Protein AF-A0A524F0W9-F1 (afdb_monomer_lite)

Radius of gyration: 39.12 Å; chains: 1; bounding box: 87×61×134 Å

Structure (mmCIF, N/CA/C/O backbone):
data_AF-A0A524F0W9-F1
#
_entry.id   AF-A0A524F0W9-F1
#
loop_
_atom_site.group_PDB
_atom_site.id
_atom_site.type_symbol
_atom_site.label_atom_id
_atom_site.label_alt_id
_atom_site.label_comp_id
_atom_site.label_asym_id
_atom_site.label_entity_id
_atom_site.label_seq_id
_atom_site.pdbx_PDB_ins_code
_atom_site.Cartn_x
_atom_site.Cartn_y
_atom_site.Cartn_z
_atom_site.occupancy
_atom_site.B_iso_or_equiv
_atom_site.auth_seq_id
_atom_site.auth_comp_id
_atom_site.auth_asym_id
_atom_site.auth_atom_id
_atom_site.pdbx_PDB_model_num
ATOM 1 N N . MET A 1 1 ? -8.358 27.677 90.591 1.00 37.97 1 MET A N 1
ATOM 2 C CA . MET A 1 1 ? -9.625 27.512 89.857 1.00 37.97 1 MET A CA 1
ATOM 3 C C . MET A 1 1 ? -9.477 28.288 88.578 1.00 37.97 1 MET A C 1
ATOM 5 O O . MET A 1 1 ? -9.061 29.440 88.621 1.00 37.97 1 MET A O 1
ATOM 9 N N . ASP A 1 2 ? -9.654 27.565 87.489 1.00 39.75 2 ASP A N 1
ATOM 10 C CA . ASP A 1 2 ? -9.039 27.806 86.197 1.00 39.75 2 ASP A CA 1
ATOM 11 C C . ASP A 1 2 ? -9.747 28.894 85.391 1.00 39.75 2 ASP A C 1
ATOM 13 O O . ASP A 1 2 ? -10.973 28.931 85.321 1.00 39.75 2 ASP A O 1
ATOM 17 N N . ASN A 1 3 ? -8.949 29.744 84.745 1.00 38.59 3 ASN A N 1
ATOM 18 C CA . ASN A 1 3 ? -9.379 30.571 83.626 1.00 38.59 3 ASN A CA 1
ATOM 19 C C . ASN A 1 3 ? -8.901 29.883 82.347 1.00 38.59 3 ASN A C 1
ATOM 21 O O . ASN A 1 3 ? -7.702 29.830 82.075 1.00 38.59 3 ASN A O 1
ATOM 25 N N . ASN A 1 4 ? -9.852 29.349 81.588 1.00 43.22 4 ASN A N 1
ATOM 26 C CA . ASN A 1 4 ? -9.645 28.811 80.254 1.00 43.22 4 ASN A CA 1
ATOM 27 C C . ASN A 1 4 ? -9.973 29.929 79.253 1.00 43.22 4 ASN A C 1
ATOM 29 O O . ASN A 1 4 ? -11.135 30.318 79.137 1.00 43.22 4 ASN A O 1
ATOM 33 N N . SER A 1 5 ? -8.964 30.482 78.579 1.00 44.69 5 SER A N 1
ATOM 34 C CA . SER A 1 5 ? -9.146 31.443 77.486 1.00 44.69 5 SER A CA 1
ATOM 35 C C . SER A 1 5 ? -8.402 30.961 76.246 1.00 44.69 5 SER A C 1
ATOM 37 O O . SER A 1 5 ? -7.194 30.727 76.282 1.00 44.69 5 SER A O 1
ATOM 39 N N . GLU A 1 6 ? -9.188 30.819 75.187 1.00 48.97 6 GLU A N 1
ATOM 40 C CA . GLU A 1 6 ? -8.900 30.410 73.815 1.00 48.97 6 GLU A CA 1
ATOM 41 C C . GLU A 1 6 ? -7.550 30.888 73.252 1.00 48.97 6 GLU A C 1
ATOM 43 O O . GLU A 1 6 ? -7.217 32.073 73.294 1.00 48.97 6 GLU A O 1
ATOM 48 N N . LYS A 1 7 ? -6.820 29.971 72.606 1.00 42.91 7 LYS A N 1
ATOM 49 C CA . LYS A 1 7 ? -5.825 30.296 71.578 1.00 42.91 7 LYS A CA 1
ATOM 50 C C . LYS A 1 7 ? -6.316 29.751 70.239 1.00 42.91 7 LYS A C 1
ATOM 52 O O . LYS A 1 7 ? -6.333 28.544 70.031 1.00 42.91 7 LYS A O 1
ATOM 57 N N . LYS A 1 8 ? -6.720 30.662 69.352 1.00 46.47 8 LYS A N 1
ATOM 58 C CA . LYS A 1 8 ? -6.750 30.442 67.903 1.00 46.47 8 LYS A CA 1
ATOM 59 C C . LYS A 1 8 ? -5.328 30.653 67.386 1.00 46.47 8 LYS A C 1
ATOM 61 O O . LYS A 1 8 ? -4.781 31.741 67.558 1.00 46.47 8 LYS A O 1
ATOM 66 N N . GLU A 1 9 ? -4.734 29.625 66.797 1.00 41.34 9 GLU A N 1
ATOM 67 C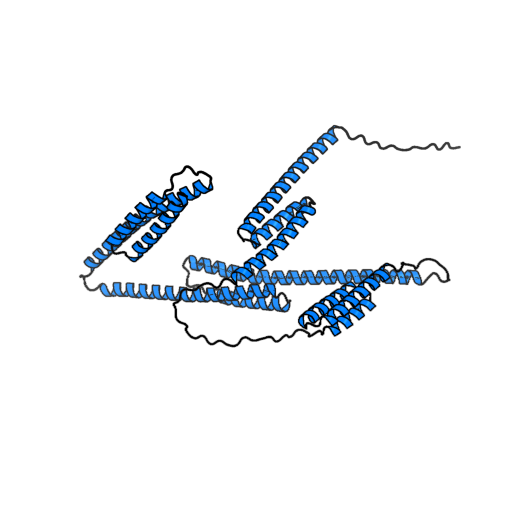 CA . GLU A 1 9 ? -3.507 29.749 66.011 1.00 41.34 9 GLU A CA 1
ATOM 68 C C . GLU A 1 9 ? -3.890 30.175 64.587 1.00 41.34 9 GLU A C 1
ATOM 70 O O . GLU A 1 9 ? -4.538 29.428 63.857 1.00 41.34 9 GLU A O 1
ATOM 75 N N . ASN A 1 10 ? -3.535 31.411 64.230 1.00 42.19 10 ASN A N 1
ATOM 76 C CA . ASN A 1 10 ? -3.504 31.890 62.852 1.00 42.19 10 ASN A CA 1
ATOM 77 C C . ASN A 1 10 ? -2.153 31.480 62.251 1.00 42.19 10 ASN A C 1
ATOM 79 O O . ASN A 1 10 ? -1.127 32.032 62.648 1.00 42.19 10 ASN A O 1
ATOM 83 N N . ASN A 1 11 ? -2.161 30.551 61.296 1.00 43.28 11 ASN A N 1
ATOM 84 C CA . ASN A 1 11 ? -1.041 30.324 60.385 1.00 43.28 11 ASN A CA 1
ATOM 85 C C . ASN A 1 11 ? -1.270 31.162 59.121 1.00 43.28 11 ASN A C 1
ATOM 87 O O . ASN A 1 11 ? -1.851 30.677 58.156 1.00 43.28 11 ASN A O 1
ATOM 91 N N . ASP A 1 12 ? -0.827 32.419 59.148 1.00 45.44 12 ASP A N 1
ATOM 92 C CA . ASP A 1 12 ? -0.548 33.183 57.928 1.00 45.44 12 ASP A CA 1
ATOM 93 C C . ASP A 1 12 ? 0.917 32.918 57.551 1.00 45.44 12 ASP A C 1
ATOM 95 O O . ASP A 1 12 ? 1.835 33.600 58.019 1.00 45.44 12 ASP A O 1
ATOM 99 N N . GLU A 1 13 ? 1.150 31.887 56.735 1.00 50.38 13 GLU A N 1
ATOM 100 C CA . GLU A 1 13 ? 2.422 31.720 56.030 1.00 50.38 13 GLU A CA 1
ATOM 101 C C . GLU A 1 13 ? 2.517 32.787 54.940 1.00 50.38 13 GLU A C 1
ATOM 103 O O . GLU A 1 13 ? 1.822 32.773 53.924 1.00 50.38 13 GLU A O 1
ATOM 108 N N . LYS A 1 14 ? 3.370 33.770 55.206 1.00 49.44 14 LYS A N 1
ATOM 109 C CA . LYS A 1 14 ? 3.664 34.888 54.323 1.00 49.44 14 LYS A CA 1
ATOM 110 C C . LYS A 1 14 ? 4.661 34.416 53.255 1.00 49.44 14 LYS A C 1
ATOM 112 O O . LYS A 1 14 ? 5.862 34.428 53.512 1.00 49.44 14 LYS A O 1
ATOM 117 N N . TYR A 1 15 ? 4.162 33.987 52.095 1.00 50.09 15 TYR A N 1
ATOM 118 C CA . TYR A 1 15 ? 4.986 33.756 50.900 1.00 50.09 15 TYR A CA 1
ATOM 119 C C . TYR A 1 15 ? 5.665 35.077 50.494 1.00 50.09 15 TYR A C 1
ATOM 121 O O . TYR A 1 15 ? 5.021 36.130 50.498 1.00 50.09 15 TYR A O 1
ATOM 129 N N . GLY A 1 16 ? 6.979 35.048 50.255 1.00 49.91 16 GLY A N 1
ATOM 130 C CA . GLY A 1 16 ? 7.755 36.228 49.862 1.00 49.91 16 GLY A CA 1
ATOM 131 C C . GLY A 1 16 ? 7.522 36.594 48.393 1.00 49.91 16 GLY A C 1
ATOM 132 O O . GLY A 1 16 ? 7.252 35.712 47.586 1.00 49.91 16 GLY A O 1
ATOM 133 N N . ASP A 1 17 ? 7.656 37.880 48.046 1.00 53.75 17 ASP A N 1
ATOM 134 C CA . ASP A 1 17 ? 7.553 38.384 46.658 1.00 53.75 17 ASP A CA 1
ATOM 135 C C . ASP A 1 17 ? 8.464 37.612 45.676 1.00 53.75 17 ASP A C 1
ATOM 137 O O . ASP A 1 17 ? 8.071 37.371 44.538 1.00 53.75 17 ASP A O 1
ATOM 141 N N . ASP A 1 18 ? 9.632 37.141 46.132 1.00 55.16 18 ASP A N 1
ATOM 142 C CA . ASP A 1 18 ? 10.588 36.375 45.314 1.00 55.16 18 ASP A CA 1
ATOM 143 C C . ASP A 1 18 ? 10.050 34.988 44.880 1.00 55.16 18 ASP A C 1
ATOM 145 O O . ASP A 1 18 ? 10.432 34.469 43.829 1.00 55.16 18 ASP A O 1
ATOM 149 N N . ASP A 1 19 ? 9.139 34.379 45.653 1.00 56.78 19 ASP A N 1
ATOM 150 C CA . ASP A 1 19 ? 8.528 33.083 45.311 1.00 56.78 19 ASP A CA 1
ATOM 151 C C . ASP A 1 19 ? 7.400 33.238 44.274 1.00 56.78 19 ASP A C 1
ATOM 153 O O . ASP A 1 19 ? 7.149 32.323 43.486 1.00 56.78 19 ASP A O 1
ATOM 157 N N . LEU A 1 20 ? 6.740 34.402 44.243 1.00 56.69 20 LEU A N 1
ATOM 158 C CA . LEU A 1 20 ? 5.708 34.743 43.257 1.00 56.69 20 LEU A CA 1
ATOM 159 C C . LEU A 1 20 ? 6.321 35.028 41.882 1.00 56.69 20 LEU A C 1
ATOM 161 O O . LEU A 1 20 ? 5.817 34.525 40.882 1.00 56.69 20 LEU A O 1
ATOM 165 N N . GLU A 1 21 ? 7.443 35.750 41.838 1.00 59.66 21 GLU A N 1
ATOM 166 C CA . GLU A 1 21 ? 8.158 36.070 40.594 1.00 59.66 21 GLU A CA 1
ATOM 167 C C . GLU A 1 21 ? 8.731 34.798 39.926 1.00 59.66 21 GLU A C 1
ATOM 169 O O . GLU A 1 21 ? 8.675 34.626 38.705 1.00 59.66 21 GLU A O 1
ATOM 174 N N . SER A 1 22 ? 9.189 33.838 40.740 1.00 68.19 22 SER A N 1
ATOM 175 C CA . SER A 1 22 ? 9.607 32.503 40.293 1.00 68.19 22 SER A CA 1
ATOM 176 C C . SER A 1 22 ? 8.441 31.693 39.707 1.00 68.19 22 SER A C 1
ATOM 178 O O . SER A 1 22 ? 8.580 31.097 38.636 1.00 68.19 22 SER A O 1
ATOM 180 N N . LEU A 1 23 ? 7.266 31.715 40.346 1.00 66.25 23 LEU A N 1
ATOM 181 C CA . LEU A 1 23 ? 6.071 31.016 39.860 1.00 66.25 23 LEU A CA 1
ATOM 182 C C . LEU A 1 23 ? 5.522 31.628 38.565 1.00 66.25 23 LEU A C 1
ATOM 184 O O . LEU A 1 23 ? 5.131 30.892 37.661 1.00 66.25 23 LEU A O 1
ATOM 188 N N . GLU A 1 24 ? 5.524 32.957 38.455 1.00 69.25 24 GLU A N 1
ATOM 189 C CA . GLU A 1 24 ? 5.113 33.671 37.243 1.00 69.25 24 GLU A CA 1
ATOM 190 C C . GLU A 1 24 ? 6.036 33.356 36.061 1.00 69.25 24 GLU A C 1
ATOM 192 O O . GLU A 1 24 ? 5.544 33.103 34.960 1.00 69.25 24 GLU A O 1
ATOM 197 N N . SER A 1 25 ? 7.353 33.273 36.290 1.00 71.62 25 SER A N 1
ATOM 198 C CA . SER A 1 25 ? 8.308 32.855 35.253 1.00 71.62 25 SER A CA 1
ATOM 199 C C . SER A 1 25 ? 8.051 31.422 34.761 1.00 71.62 25 SER A C 1
ATOM 201 O O . SER A 1 25 ? 8.091 31.150 33.564 1.00 71.62 25 SER A O 1
ATOM 203 N N . LEU A 1 26 ? 7.691 30.514 35.673 1.00 64.62 26 LEU A N 1
ATOM 204 C CA . LEU A 1 26 ? 7.447 29.102 35.374 1.00 64.62 26 LEU A CA 1
ATOM 205 C C . LEU A 1 26 ? 6.109 28.896 34.646 1.00 64.62 26 LEU A C 1
ATOM 207 O O . LEU A 1 26 ? 6.007 28.051 33.758 1.00 64.62 26 LEU A O 1
ATOM 211 N N . ILE A 1 27 ? 5.094 29.699 34.980 1.00 68.94 27 ILE A N 1
ATOM 212 C CA . ILE A 1 27 ? 3.815 29.753 34.257 1.00 68.94 27 ILE A CA 1
ATOM 213 C C . ILE A 1 27 ? 4.018 30.320 32.846 1.00 68.94 27 ILE A C 1
ATOM 215 O O . ILE A 1 27 ? 3.445 29.792 31.896 1.00 68.94 27 ILE A O 1
ATOM 219 N N . ALA A 1 28 ? 4.850 31.354 32.682 1.00 72.38 28 ALA A N 1
ATOM 220 C CA . ALA A 1 28 ? 5.171 31.900 31.365 1.00 72.38 28 ALA A CA 1
ATOM 221 C C . ALA A 1 28 ? 5.856 30.854 30.466 1.00 72.38 28 ALA A C 1
ATOM 223 O O . ALA A 1 28 ? 5.435 30.669 29.326 1.00 72.38 28 ALA A O 1
ATOM 224 N N . ASP A 1 29 ? 6.830 30.110 30.994 1.00 71.81 29 ASP A N 1
ATOM 225 C CA . ASP A 1 29 ? 7.511 29.035 30.261 1.00 71.81 29 ASP A CA 1
ATOM 226 C C . ASP A 1 29 ? 6.579 27.864 29.897 1.00 71.81 29 ASP A C 1
ATOM 228 O O . ASP A 1 29 ? 6.757 27.223 28.858 1.00 71.81 29 ASP A O 1
ATOM 232 N N . LEU A 1 30 ? 5.585 27.560 30.740 1.00 69.50 30 LEU A N 1
ATOM 233 C CA . LEU A 1 30 ? 4.568 26.547 30.441 1.00 69.50 30 LEU A CA 1
ATOM 234 C C . LEU A 1 30 ? 3.613 27.013 29.340 1.00 69.50 30 LEU A C 1
ATOM 236 O O . LEU A 1 30 ? 3.357 26.248 28.416 1.00 69.50 30 LEU A O 1
ATOM 240 N N . ASN A 1 31 ? 3.166 28.269 29.385 1.00 73.69 31 ASN A N 1
ATOM 241 C CA . ASN A 1 31 ? 2.296 28.835 28.354 1.00 73.69 31 ASN A CA 1
ATOM 242 C C . ASN A 1 31 ? 2.987 28.871 26.981 1.00 73.69 31 ASN A C 1
ATOM 244 O O . ASN A 1 31 ? 2.365 28.535 25.981 1.00 73.69 31 ASN A O 1
ATOM 248 N N . VAL A 1 32 ? 4.286 29.194 26.926 1.00 77.00 32 VAL A N 1
ATOM 249 C CA . VAL A 1 32 ? 5.060 29.157 25.669 1.00 77.00 32 VAL A CA 1
ATOM 250 C C . VAL A 1 32 ? 5.105 27.742 25.085 1.00 77.00 32 VAL A C 1
ATOM 252 O O . VAL A 1 32 ? 4.937 27.565 23.882 1.00 77.00 32 VAL A O 1
ATOM 255 N N . LYS A 1 33 ? 5.273 26.717 25.928 1.00 78.50 33 LYS A N 1
ATOM 256 C CA . LYS A 1 33 ? 5.251 25.315 25.479 1.00 78.50 33 LYS A CA 1
ATOM 257 C C . LYS A 1 33 ? 3.867 24.861 25.034 1.00 78.50 33 LYS A C 1
ATOM 259 O O . LYS A 1 33 ? 3.762 24.078 24.096 1.00 78.50 33 LYS A O 1
ATOM 264 N N . GLU A 1 34 ? 2.811 25.321 25.700 1.00 79.94 34 GLU A N 1
ATOM 265 C CA . GLU A 1 34 ? 1.442 25.058 25.255 1.00 79.94 34 GLU A CA 1
ATOM 266 C C . GLU A 1 34 ? 1.187 25.682 23.878 1.00 79.94 34 GLU A C 1
ATOM 268 O O . GLU A 1 34 ? 0.660 24.998 23.003 1.00 79.94 34 GLU A O 1
ATOM 273 N N . ASP A 1 35 ? 1.630 26.921 23.651 1.00 81.81 35 ASP A N 1
ATOM 274 C CA . ASP A 1 35 ? 1.499 27.605 22.361 1.00 81.81 35 ASP A CA 1
ATOM 275 C C . ASP A 1 35 ? 2.285 26.900 21.237 1.00 81.81 35 ASP A C 1
ATOM 277 O O . ASP A 1 35 ? 1.772 26.769 20.124 1.00 81.81 35 ASP A O 1
ATOM 281 N N . GLU A 1 36 ? 3.486 26.379 21.519 1.00 85.81 36 GLU A N 1
ATOM 282 C CA . GLU A 1 36 ? 4.269 25.575 20.564 1.00 85.81 36 GLU A CA 1
ATOM 283 C C . GLU A 1 36 ? 3.548 24.272 20.177 1.00 85.81 36 GLU A C 1
ATOM 285 O O . GLU A 1 36 ? 3.443 23.953 18.992 1.00 85.81 36 GLU A O 1
ATOM 290 N N . ILE A 1 37 ? 2.981 23.551 21.152 1.00 83.25 37 ILE A N 1
ATOM 291 C CA . ILE A 1 37 ? 2.218 22.314 20.900 1.00 83.25 37 ILE A CA 1
ATOM 292 C C . ILE A 1 37 ? 0.933 22.618 20.113 1.00 83.25 37 ILE A C 1
ATOM 294 O O . ILE A 1 37 ? 0.526 21.831 19.257 1.00 83.25 37 ILE A O 1
ATOM 298 N N . ILE A 1 38 ? 0.282 23.755 20.386 1.00 86.62 38 ILE A N 1
ATOM 299 C CA . ILE A 1 38 ? -0.899 24.198 19.634 1.00 86.62 38 ILE A CA 1
ATOM 300 C C . ILE A 1 38 ? -0.524 24.503 18.183 1.00 86.62 38 ILE A C 1
ATOM 302 O O . ILE A 1 38 ? -1.248 24.078 17.283 1.00 86.62 38 ILE A O 1
ATOM 306 N N . ALA A 1 39 ? 0.581 25.213 17.948 1.00 88.31 39 ALA A N 1
ATOM 307 C CA . ALA A 1 39 ? 1.049 25.528 16.601 1.00 88.31 39 ALA A CA 1
ATOM 308 C C . ALA A 1 39 ? 1.352 24.251 15.802 1.00 88.31 39 ALA A C 1
ATOM 310 O O . ALA A 1 39 ? 0.850 24.097 14.691 1.00 88.31 39 ALA A O 1
ATOM 311 N N . GLU A 1 40 ? 2.066 23.296 16.404 1.00 90.31 40 GLU A N 1
ATOM 312 C CA . GLU A 1 40 ? 2.354 21.995 15.789 1.00 90.31 40 GLU A CA 1
ATOM 313 C C . GLU A 1 40 ? 1.065 21.221 15.458 1.00 90.31 40 GLU A C 1
ATOM 315 O O . GLU A 1 40 ? 0.911 20.678 14.364 1.00 90.31 40 GLU A O 1
ATOM 320 N N . ALA A 1 41 ? 0.086 21.216 16.368 1.00 86.88 41 ALA A N 1
ATOM 321 C CA . ALA A 1 41 ? -1.197 20.562 16.128 1.00 86.88 41 ALA A CA 1
ATOM 322 C C . ALA A 1 41 ? -1.986 21.207 14.975 1.00 86.88 41 ALA A C 1
ATOM 324 O O . ALA A 1 41 ? -2.628 20.491 14.204 1.00 86.88 41 ALA A O 1
ATOM 325 N N . ILE A 1 42 ? -1.924 22.535 14.831 1.00 89.25 42 ILE A N 1
ATOM 326 C CA . ILE A 1 42 ? -2.558 23.262 13.723 1.00 89.25 42 ILE A CA 1
ATOM 327 C C . ILE A 1 42 ? -1.874 22.925 12.395 1.00 89.25 42 ILE A C 1
ATOM 329 O O . ILE A 1 42 ? -2.573 22.605 11.435 1.00 89.25 42 ILE A O 1
ATOM 333 N N . GLU A 1 43 ? -0.540 22.916 12.342 1.00 91.69 43 GLU A N 1
ATOM 334 C CA . GLU A 1 43 ? 0.210 22.556 11.129 1.00 91.69 43 GLU A CA 1
ATOM 335 C C . GLU A 1 43 ? -0.125 21.134 10.650 1.00 91.69 43 GLU A C 1
ATOM 337 O O . GLU A 1 43 ? -0.325 20.904 9.454 1.00 91.69 43 GLU A O 1
ATOM 342 N N . LEU A 1 44 ? -0.265 20.178 11.577 1.00 88.75 44 LEU A N 1
ATOM 343 C CA . LEU A 1 44 ? -0.705 18.819 11.247 1.00 88.75 44 LEU A CA 1
ATOM 344 C C . LEU A 1 44 ? -2.124 18.805 10.662 1.00 88.75 44 LEU A C 1
ATOM 346 O O . LEU A 1 44 ? -2.380 18.110 9.678 1.00 88.75 44 LEU A O 1
ATOM 350 N N . VAL A 1 45 ? -3.051 19.583 11.227 1.00 91.69 45 VAL A N 1
ATOM 351 C CA . VAL A 1 45 ? -4.419 19.684 10.696 1.00 91.69 45 VAL A CA 1
ATOM 352 C C . VAL A 1 45 ? -4.421 20.302 9.295 1.00 91.69 45 VAL A C 1
ATOM 354 O O . VAL A 1 45 ? -5.089 19.775 8.408 1.00 91.69 45 VAL A O 1
ATOM 357 N N . GLU A 1 46 ? -3.656 21.366 9.057 1.00 91.69 46 GLU A N 1
ATOM 358 C CA . GLU A 1 46 ? -3.538 21.993 7.734 1.00 91.69 46 GLU A CA 1
ATOM 359 C C . GLU A 1 46 ? -2.939 21.038 6.695 1.00 91.69 46 GLU A C 1
ATOM 361 O O . GLU A 1 46 ? -3.454 20.919 5.579 1.00 91.69 46 GLU A O 1
ATOM 366 N N . HIS A 1 47 ? -1.898 20.293 7.072 1.00 93.25 47 HIS A N 1
ATOM 367 C CA . HIS A 1 47 ? -1.301 19.287 6.202 1.00 93.25 47 HIS A CA 1
ATOM 368 C C . HIS A 1 47 ? -2.299 18.173 5.860 1.00 93.25 47 HIS A C 1
ATOM 370 O O . HIS A 1 47 ? -2.436 17.804 4.691 1.00 93.25 47 HIS A O 1
ATOM 376 N N . ALA A 1 48 ? -3.058 17.685 6.843 1.00 91.12 48 ALA A N 1
ATOM 377 C CA . ALA A 1 48 ? -4.094 16.693 6.596 1.00 91.12 48 ALA A CA 1
ATOM 378 C C . ALA A 1 48 ? -5.187 17.208 5.647 1.00 91.12 48 ALA A C 1
ATOM 380 O O . ALA A 1 48 ? -5.631 16.461 4.778 1.00 91.12 48 ALA A O 1
ATOM 381 N N . LEU A 1 49 ? -5.597 18.478 5.754 1.00 90.25 49 LEU A N 1
ATOM 382 C CA . LEU A 1 49 ? -6.568 19.077 4.830 1.00 90.25 49 LEU A CA 1
ATOM 383 C C . LEU A 1 49 ? -6.051 19.096 3.380 1.00 90.25 49 LEU A C 1
ATOM 385 O O . LEU A 1 49 ? -6.786 18.717 2.471 1.00 90.25 49 LEU A O 1
ATOM 389 N N . SER A 1 50 ? -4.773 19.422 3.169 1.00 91.81 50 SER A N 1
ATOM 390 C CA . SER A 1 50 ? -4.128 19.364 1.844 1.00 91.81 50 SER A CA 1
ATOM 391 C C . SER A 1 50 ? -4.106 17.943 1.250 1.00 91.81 50 SER A C 1
ATOM 393 O O . SER A 1 50 ? -4.323 17.741 0.048 1.00 91.81 50 SER A O 1
ATOM 395 N N . LEU A 1 51 ? -3.898 16.926 2.095 1.00 87.12 51 LEU A N 1
ATOM 396 C CA . LEU A 1 51 ? -3.944 15.521 1.680 1.00 87.12 51 LEU A CA 1
ATOM 397 C C . LEU A 1 51 ? -5.359 15.069 1.298 1.00 87.12 51 LEU A C 1
ATOM 399 O O . LEU A 1 51 ? -5.509 14.318 0.333 1.00 87.12 51 LEU A O 1
ATOM 403 N N . ILE A 1 52 ? -6.393 15.558 1.991 1.00 89.31 52 ILE A N 1
ATOM 404 C CA . ILE A 1 52 ? -7.802 15.291 1.647 1.00 89.31 52 ILE A CA 1
ATOM 405 C C . ILE A 1 52 ? -8.134 15.855 0.265 1.00 89.31 52 ILE A C 1
ATOM 407 O O . ILE A 1 52 ? -8.732 15.145 -0.546 1.00 89.31 52 ILE A O 1
ATOM 411 N N . ASP A 1 53 ? -7.711 17.088 -0.028 1.00 87.19 53 ASP A N 1
ATOM 412 C CA . ASP A 1 53 ? -7.912 17.718 -1.342 1.00 87.19 53 ASP A CA 1
ATOM 413 C C . ASP A 1 53 ? -7.213 16.932 -2.462 1.00 87.19 53 ASP A C 1
ATOM 415 O O . ASP A 1 53 ? -7.706 16.841 -3.588 1.00 87.19 53 ASP A O 1
ATOM 419 N N . SER A 1 54 ? -6.089 16.298 -2.127 1.00 88.62 54 SER A N 1
ATOM 420 C CA . SER A 1 54 ? -5.313 15.436 -3.022 1.00 88.62 54 SER A CA 1
ATOM 421 C C . SER A 1 54 ? -5.791 13.974 -3.051 1.00 88.62 54 SER A C 1
ATOM 423 O O . SER A 1 54 ? -5.161 13.147 -3.706 1.00 88.62 54 SER A O 1
ATOM 425 N N . GLN A 1 55 ? -6.901 13.647 -2.376 1.00 89.81 55 GLN A N 1
ATOM 426 C CA . GLN A 1 55 ? -7.500 12.305 -2.269 1.00 89.81 55 GLN A CA 1
ATOM 427 C C . GLN A 1 55 ? -6.641 11.244 -1.548 1.00 89.81 55 GLN A C 1
ATOM 429 O O . GLN A 1 55 ? -6.933 10.049 -1.625 1.00 89.81 55 GLN A O 1
ATOM 434 N N . TYR A 1 56 ? -5.624 11.651 -0.785 1.00 89.19 56 TYR A N 1
ATOM 435 C CA . TYR A 1 56 ? -4.835 10.762 0.080 1.00 89.19 56 TYR A CA 1
ATOM 436 C C . TYR A 1 56 ? -5.510 10.612 1.449 1.00 89.19 56 TYR A C 1
ATOM 438 O O . TYR A 1 56 ? -5.032 11.096 2.475 1.00 89.19 56 TYR A O 1
ATOM 446 N N . TYR A 1 57 ? -6.678 9.967 1.457 1.00 86.75 57 TYR A N 1
ATOM 447 C CA . TYR A 1 57 ? -7.550 9.909 2.634 1.00 86.75 57 TYR A CA 1
ATOM 448 C C . TYR A 1 57 ? -6.948 9.146 3.822 1.00 86.75 57 TYR A C 1
ATOM 450 O O . TYR A 1 57 ? -7.167 9.542 4.963 1.00 86.75 57 TYR A O 1
ATOM 458 N N . ASP A 1 58 ? -6.194 8.073 3.571 1.00 84.44 58 ASP A N 1
ATOM 459 C CA . ASP A 1 58 ? -5.584 7.268 4.639 1.00 84.44 58 ASP A CA 1
ATOM 460 C C . ASP A 1 58 ? -4.469 8.034 5.359 1.00 84.44 58 ASP A C 1
ATOM 462 O O . ASP A 1 58 ? -4.481 8.122 6.589 1.00 84.44 58 ASP A O 1
ATOM 466 N N . ASP A 1 59 ? -3.593 8.685 4.592 1.00 85.06 59 ASP A N 1
ATOM 467 C CA . ASP A 1 59 ? -2.516 9.520 5.126 1.00 85.06 59 ASP A CA 1
ATOM 468 C C . ASP A 1 59 ? -3.088 10.727 5.892 1.00 85.06 59 ASP A C 1
ATOM 470 O O . ASP A 1 59 ? -2.635 11.056 6.988 1.00 85.06 59 ASP A O 1
ATOM 474 N N . ALA A 1 60 ? -4.156 11.349 5.378 1.00 89.19 60 ALA A N 1
ATOM 475 C CA . ALA A 1 60 ? -4.843 12.436 6.074 1.00 89.19 60 ALA A CA 1
ATOM 476 C C . ALA A 1 60 ? -5.422 12.001 7.433 1.00 89.19 60 ALA A C 1
ATOM 478 O O . ALA A 1 60 ? -5.300 12.728 8.421 1.00 89.19 60 ALA A O 1
ATOM 479 N N . ILE A 1 61 ? -6.040 10.816 7.511 1.00 85.12 61 ILE A N 1
ATOM 480 C CA . ILE A 1 61 ? -6.587 10.279 8.768 1.00 85.12 61 ILE A CA 1
ATOM 481 C C . ILE A 1 61 ? -5.468 10.025 9.782 1.00 85.12 61 ILE A C 1
ATOM 483 O O . ILE A 1 61 ? -5.650 10.295 10.972 1.00 85.12 61 ILE A O 1
ATOM 487 N N . GLU A 1 62 ? -4.321 9.512 9.338 1.00 90.62 62 GLU A N 1
ATOM 488 C CA . GLU A 1 62 ? -3.176 9.268 10.215 1.00 90.62 62 GLU A CA 1
ATOM 489 C C . GLU A 1 62 ? -2.648 10.572 10.825 1.00 90.62 62 GLU A C 1
ATOM 491 O O . GLU A 1 62 ? -2.482 10.663 12.044 1.00 90.62 62 GLU A O 1
ATOM 496 N N . ILE A 1 63 ? -2.483 11.614 10.010 1.00 85.12 63 ILE A N 1
ATOM 497 C CA . ILE A 1 63 ? -2.006 12.923 10.474 1.00 85.12 63 ILE A CA 1
ATOM 498 C C . ILE A 1 63 ? -3.014 13.583 11.428 1.00 85.12 63 ILE A C 1
ATOM 500 O O . ILE A 1 63 ? -2.630 14.112 12.474 1.00 85.12 63 ILE A O 1
ATOM 504 N N . LEU A 1 64 ? -4.319 13.475 11.160 1.00 86.12 64 LEU A N 1
ATOM 505 C CA . LEU A 1 64 ? -5.350 13.961 12.087 1.00 86.12 64 LEU A CA 1
ATOM 506 C C . LEU A 1 64 ? -5.325 13.225 13.436 1.00 86.12 64 LEU A C 1
ATOM 508 O O . LEU A 1 64 ? -5.565 13.832 14.481 1.00 86.12 64 LEU A O 1
ATOM 512 N N . ARG A 1 65 ? -4.989 11.929 13.454 1.00 87.94 65 ARG A N 1
ATOM 513 C CA . ARG A 1 65 ? -4.808 11.174 14.707 1.00 87.94 65 ARG A CA 1
ATOM 514 C C . ARG A 1 65 ? -3.585 11.642 15.496 1.00 87.94 65 ARG A C 1
ATOM 516 O O . ARG A 1 65 ? -3.644 11.653 16.726 1.00 87.94 65 ARG A O 1
ATOM 523 N N . GLN A 1 66 ? -2.515 12.058 14.818 1.00 88.56 66 GLN A N 1
ATOM 524 C CA . GLN A 1 66 ? -1.350 12.668 15.467 1.00 88.56 66 GLN A CA 1
ATOM 525 C C . GLN A 1 66 ? -1.724 14.014 16.110 1.00 88.56 66 GLN A C 1
ATOM 527 O O . GLN A 1 66 ? -1.435 14.221 17.290 1.00 88.56 66 GLN A O 1
ATOM 532 N N . ALA A 1 67 ? -2.484 14.861 15.405 1.00 88.12 67 ALA A N 1
ATOM 533 C CA . ALA A 1 67 ? -3.004 16.119 15.950 1.00 88.12 67 ALA A CA 1
ATOM 534 C C . ALA A 1 67 ? -3.915 15.904 17.178 1.00 88.12 67 ALA A C 1
ATOM 536 O O . ALA A 1 67 ? -3.796 16.619 18.174 1.00 88.12 67 ALA A O 1
ATOM 537 N N . ILE A 1 68 ? -4.771 14.870 17.173 1.00 84.56 68 ILE A N 1
ATOM 538 C CA . ILE A 1 68 ? -5.559 14.475 18.360 1.00 84.56 68 ILE A CA 1
ATOM 539 C C . ILE A 1 68 ? -4.648 14.148 19.549 1.00 84.56 68 ILE A C 1
ATOM 541 O O . ILE A 1 68 ? -4.986 14.482 20.686 1.00 84.56 68 ILE A O 1
ATOM 545 N N . GLY A 1 69 ? -3.511 13.489 19.311 1.00 83.69 69 GLY A N 1
ATOM 546 C CA . GLY A 1 69 ? -2.519 13.197 20.346 1.00 83.69 69 GLY A CA 1
ATOM 547 C C . GLY A 1 69 ? -2.013 14.465 21.035 1.00 83.69 69 GLY A C 1
ATOM 548 O O . GLY A 1 69 ? -1.992 14.524 22.265 1.00 83.69 69 GLY A O 1
ATOM 549 N N . LEU A 1 70 ? -1.700 15.501 20.253 1.00 85.38 70 LEU A N 1
ATOM 550 C CA . LEU A 1 70 ? -1.248 16.799 20.763 1.00 85.38 70 LEU A CA 1
ATOM 551 C C . LEU A 1 70 ? -2.365 17.545 21.511 1.00 85.38 70 LEU A C 1
ATOM 553 O O . LEU A 1 70 ? -2.167 17.967 22.651 1.00 85.38 70 LEU A O 1
ATOM 557 N N . TYR A 1 71 ? -3.579 17.614 20.955 1.00 87.25 71 TYR A N 1
ATOM 558 C CA . TYR A 1 71 ? -4.718 18.253 21.633 1.00 87.25 71 TYR A CA 1
ATOM 559 C C . TYR A 1 71 ? -5.156 17.526 22.911 1.00 87.25 71 TYR A C 1
ATOM 561 O O . TYR A 1 71 ? -5.630 18.159 23.859 1.00 87.25 71 TYR A O 1
ATOM 569 N N . ARG A 1 72 ? -4.962 16.204 22.986 1.00 87.69 72 ARG A N 1
ATOM 570 C CA . ARG A 1 72 ? -5.231 15.419 24.199 1.00 87.69 72 ARG A CA 1
ATOM 571 C C . ARG A 1 72 ? -4.298 15.809 25.338 1.00 87.69 72 ARG A C 1
ATOM 573 O O . ARG A 1 72 ? -4.771 15.919 26.469 1.00 87.69 72 ARG A O 1
ATOM 580 N N . ASN A 1 73 ? -3.025 16.061 25.041 1.00 83.56 73 ASN A N 1
ATOM 581 C CA . ASN A 1 73 ? -2.046 16.507 26.035 1.00 83.56 73 ASN A CA 1
ATOM 582 C C . ASN A 1 73 ? -2.402 17.887 26.614 1.00 83.56 73 ASN A C 1
ATOM 584 O O . ASN A 1 73 ? -2.108 18.152 27.774 1.00 83.56 73 ASN A O 1
ATOM 588 N N . LEU A 1 74 ? -3.103 18.717 25.837 1.00 82.00 74 LEU A N 1
ATOM 589 C CA . LEU A 1 74 ? -3.560 20.055 26.224 1.00 82.00 74 LEU A CA 1
ATOM 590 C C . LEU A 1 74 ? -4.984 20.087 26.817 1.00 82.00 74 LEU A C 1
ATOM 592 O O . LEU A 1 74 ? -5.503 21.155 27.131 1.00 82.00 74 LEU A O 1
ATOM 596 N N . GLY A 1 75 ? -5.671 18.942 26.930 1.00 83.25 75 GLY A N 1
ATOM 597 C CA . GLY A 1 75 ? -7.052 18.881 27.435 1.00 83.25 75 GLY A CA 1
ATOM 598 C C . GLY A 1 75 ? -8.105 19.549 26.532 1.00 83.25 75 GLY A C 1
ATOM 599 O O . GLY A 1 75 ? -9.225 19.817 26.976 1.00 83.25 75 GLY A O 1
ATOM 600 N N . ARG A 1 76 ? -7.770 19.795 25.262 1.00 84.81 76 ARG A N 1
ATOM 601 C CA . ARG A 1 76 ? -8.562 20.513 24.247 1.00 84.81 76 ARG A CA 1
ATOM 602 C C . ARG A 1 76 ? -9.638 19.614 23.625 1.00 84.81 76 ARG A C 1
ATOM 604 O O . ARG A 1 76 ? -9.520 19.135 22.501 1.00 84.81 76 ARG A O 1
ATOM 611 N N . LYS A 1 77 ? -10.680 19.302 24.404 1.00 85.50 77 LYS A N 1
ATOM 612 C CA . LYS A 1 77 ? -11.728 18.338 24.004 1.00 85.50 77 LYS A CA 1
ATOM 613 C C . LYS A 1 77 ? -12.536 18.772 22.779 1.00 85.50 77 LYS A C 1
ATOM 615 O O . LYS A 1 77 ? -12.886 17.924 21.971 1.00 85.50 77 LYS A O 1
ATOM 620 N N . VAL A 1 78 ? -12.802 20.069 22.632 1.00 86.12 78 VAL A N 1
ATOM 621 C CA . VAL A 1 78 ? -13.618 20.604 21.527 1.00 86.12 78 VAL A CA 1
ATOM 622 C C . VAL A 1 78 ? -12.920 20.380 20.185 1.00 86.12 78 VAL A C 1
ATOM 624 O O . VAL A 1 78 ? -13.542 19.959 19.215 1.00 86.12 78 VAL A O 1
ATOM 627 N N . GLU A 1 79 ? -11.613 20.615 20.148 1.00 86.94 79 GLU A N 1
ATOM 628 C CA . GLU A 1 79 ? -10.761 20.425 18.982 1.00 86.94 79 GLU A CA 1
ATOM 629 C C . GLU A 1 79 ? -10.640 18.934 18.625 1.00 86.94 79 GLU A C 1
ATOM 631 O O . GLU A 1 79 ? -10.732 18.570 17.455 1.00 86.94 79 GLU A O 1
ATOM 636 N N . ILE A 1 80 ? -10.541 18.049 19.624 1.00 83.69 80 ILE A N 1
ATOM 637 C CA . ILE A 1 80 ? -10.561 16.590 19.416 1.00 83.69 80 ILE A CA 1
ATOM 638 C C . ILE A 1 80 ? -11.888 16.134 18.799 1.00 83.69 80 ILE A C 1
ATOM 640 O O . ILE A 1 80 ? -11.881 15.348 17.851 1.00 83.69 80 ILE A O 1
ATOM 644 N N . ASP A 1 81 ? -13.019 16.618 19.313 1.00 83.88 81 ASP A N 1
ATOM 645 C CA . ASP A 1 81 ? -14.343 16.265 18.795 1.00 83.88 81 ASP A CA 1
ATOM 646 C C . ASP A 1 81 ? -14.521 16.753 17.348 1.00 83.88 81 ASP A C 1
ATOM 648 O O . ASP A 1 81 ? -15.000 15.999 16.498 1.00 83.88 81 ASP A O 1
ATOM 652 N N . ALA A 1 82 ? -14.045 17.963 17.036 1.00 88.44 82 ALA A N 1
ATOM 653 C CA . ALA A 1 82 ? -14.042 18.500 15.677 1.00 88.44 82 ALA A CA 1
ATOM 654 C C . ALA A 1 82 ? -13.181 17.658 14.718 1.00 88.44 82 ALA A C 1
ATOM 656 O O . ALA A 1 82 ? -13.612 17.356 13.602 1.00 88.44 82 ALA A O 1
ATOM 657 N N . ILE A 1 83 ? -11.992 17.222 15.150 1.00 87.31 83 ILE A N 1
ATOM 658 C CA . ILE A 1 83 ? -11.132 16.354 14.334 1.00 87.31 83 ILE A CA 1
ATOM 659 C C . ILE A 1 83 ? -11.771 14.972 14.140 1.00 87.31 83 ILE A C 1
ATOM 661 O O . ILE A 1 83 ? -11.759 14.449 13.028 1.00 87.31 83 ILE A O 1
ATOM 665 N N . ASN A 1 84 ? -12.386 14.385 15.170 1.00 79.38 84 ASN A N 1
ATOM 666 C CA . ASN A 1 84 ? -13.093 13.103 15.049 1.00 79.38 84 ASN A CA 1
ATOM 667 C C . ASN A 1 84 ? -14.284 13.183 14.083 1.00 79.38 84 ASN A C 1
ATOM 669 O O . ASN A 1 84 ? -14.505 12.268 13.281 1.00 79.38 84 ASN A O 1
ATOM 673 N N . GLN A 1 85 ? -15.030 14.290 14.121 1.00 87.69 85 GLN A N 1
ATOM 674 C CA . GLN A 1 85 ? -16.078 14.561 13.143 1.00 87.69 85 GLN A CA 1
ATOM 675 C C . GLN A 1 85 ? -15.488 14.641 11.730 1.00 87.69 85 GLN A C 1
ATOM 677 O O . GLN A 1 85 ? -16.002 13.997 10.815 1.00 87.69 85 GLN A O 1
ATOM 682 N N . LYS A 1 86 ? -14.362 15.344 11.556 1.00 88.44 86 LYS A N 1
ATOM 683 C CA . LYS A 1 86 ? -13.685 15.447 10.260 1.00 88.44 86 LYS A CA 1
ATOM 684 C C . LYS A 1 86 ? -13.195 14.096 9.742 1.00 88.44 86 LYS A C 1
ATOM 686 O O . LYS A 1 86 ? -13.401 13.789 8.576 1.00 88.44 86 LYS A O 1
ATOM 691 N N . ILE A 1 87 ? -12.622 13.254 10.600 1.00 81.56 87 ILE A N 1
ATOM 692 C CA . ILE A 1 87 ? -12.229 11.880 10.252 1.00 81.56 87 ILE A CA 1
ATOM 693 C C . ILE A 1 87 ? -13.440 11.078 9.754 1.00 81.56 87 ILE A C 1
ATOM 695 O O . ILE A 1 87 ? -13.340 10.363 8.759 1.00 81.56 87 ILE A O 1
ATOM 699 N N . SER A 1 88 ? -14.595 11.230 10.403 1.00 79.94 88 SER A N 1
ATOM 700 C CA . SER A 1 88 ? -15.838 10.571 9.982 1.00 79.94 88 SER A CA 1
ATOM 701 C C . SER A 1 88 ? -16.295 11.043 8.595 1.00 79.94 88 SER A C 1
ATOM 703 O O . SER A 1 88 ? -16.669 10.222 7.760 1.00 79.94 88 SER A O 1
ATOM 705 N N . GLU A 1 89 ? -16.201 12.347 8.309 1.00 87.62 89 GLU A N 1
ATOM 706 C CA . GLU A 1 89 ? -16.460 12.900 6.970 1.00 87.62 89 GLU A CA 1
ATOM 707 C C . GLU A 1 89 ? -15.495 12.332 5.918 1.00 87.62 89 GLU A C 1
ATOM 709 O O . GLU A 1 89 ? -15.921 11.995 4.815 1.00 87.62 89 GLU A O 1
ATOM 714 N N . ILE A 1 90 ? -14.210 12.175 6.256 1.00 87.06 90 ILE A N 1
ATOM 715 C CA . ILE A 1 90 ? -13.200 11.617 5.345 1.00 87.06 90 ILE A CA 1
ATOM 716 C C . ILE A 1 90 ? -13.514 10.161 4.995 1.00 87.06 90 ILE A C 1
ATOM 718 O O . ILE A 1 90 ? -13.377 9.784 3.834 1.00 87.06 90 ILE A O 1
ATOM 722 N N . TYR A 1 91 ? -13.981 9.345 5.946 1.00 78.44 91 TYR A N 1
ATOM 723 C CA . TYR A 1 91 ? -14.406 7.973 5.644 1.00 78.44 91 TYR A CA 1
ATOM 724 C C . TYR A 1 91 ? -15.559 7.931 4.635 1.00 78.44 91 TYR A C 1
ATOM 726 O O . TYR A 1 91 ? -15.534 7.113 3.715 1.00 78.44 91 TYR A O 1
ATOM 734 N N . ILE A 1 92 ? -16.524 8.848 4.755 1.00 82.19 92 ILE A N 1
ATOM 735 C CA . ILE A 1 92 ? -17.633 8.970 3.798 1.00 82.19 92 ILE A CA 1
ATOM 736 C C . ILE A 1 92 ? -17.110 9.411 2.423 1.00 82.19 92 ILE A C 1
ATOM 738 O O . ILE A 1 92 ? -17.493 8.829 1.409 1.00 82.19 92 ILE A O 1
ATOM 742 N N . LEU A 1 93 ? -16.210 10.400 2.371 1.00 85.00 93 LEU A N 1
ATOM 743 C CA . LEU A 1 93 ? -15.591 10.860 1.120 1.00 85.00 93 LEU A CA 1
ATOM 744 C C . LEU A 1 93 ? -14.779 9.752 0.441 1.00 85.00 93 LEU A C 1
ATOM 746 O O . LEU A 1 93 ? -14.878 9.575 -0.771 1.00 85.00 93 LEU A O 1
ATOM 750 N N . LYS A 1 94 ? -14.031 8.963 1.218 1.00 83.88 94 LYS A N 1
ATOM 751 C CA . LYS A 1 94 ? -13.284 7.799 0.733 1.00 83.88 94 LYS A CA 1
ATOM 752 C C . LYS A 1 94 ? -14.217 6.764 0.103 1.00 83.88 94 LYS A C 1
ATOM 754 O O . LYS A 1 94 ? -13.918 6.239 -0.967 1.00 83.88 94 LYS A O 1
ATOM 759 N N . GLU A 1 95 ? -15.358 6.491 0.733 1.00 77.50 95 GLU A N 1
ATOM 760 C CA . GLU A 1 95 ? -16.363 5.564 0.203 1.00 77.50 95 GLU A CA 1
ATOM 761 C C . GLU A 1 95 ? -17.018 6.090 -1.088 1.00 77.50 95 GLU A C 1
ATOM 763 O O . GLU A 1 95 ? -17.221 5.335 -2.040 1.00 77.50 95 GLU A O 1
ATOM 768 N N . GLN A 1 96 ? -17.311 7.392 -1.154 1.00 76.12 96 GLN A N 1
ATOM 769 C CA . GLN A 1 96 ? -17.855 8.039 -2.353 1.00 76.12 96 GLN A CA 1
ATOM 770 C C . GLN A 1 96 ? -16.858 8.025 -3.518 1.00 76.12 96 GLN A C 1
ATOM 772 O O . GLN A 1 96 ? -17.230 7.649 -4.629 1.00 76.12 96 GLN A O 1
ATOM 777 N N . ALA A 1 97 ? -15.587 8.346 -3.262 1.00 75.81 97 ALA A N 1
ATOM 778 C CA . ALA A 1 97 ? -14.525 8.286 -4.263 1.00 75.81 97 ALA A CA 1
ATOM 779 C C . ALA A 1 97 ? -14.339 6.862 -4.813 1.00 75.81 97 ALA A C 1
ATOM 781 O O . ALA A 1 97 ? -14.142 6.681 -6.013 1.00 75.81 97 ALA A O 1
ATOM 782 N N . PHE A 1 98 ? -14.472 5.838 -3.963 1.00 65.50 98 PHE A N 1
ATOM 783 C CA . PHE A 1 98 ? -14.404 4.438 -4.388 1.00 65.50 98 PHE A CA 1
ATOM 784 C C . PHE A 1 98 ? -15.574 4.055 -5.313 1.00 65.50 98 PHE A C 1
ATOM 786 O O . PHE A 1 98 ? -15.366 3.432 -6.354 1.00 65.50 98 PHE A O 1
ATOM 793 N N . LYS A 1 99 ? -16.796 4.504 -4.992 1.00 65.62 99 LYS A N 1
ATOM 794 C CA . LYS A 1 99 ? -17.999 4.281 -5.816 1.00 65.62 99 LYS A CA 1
ATOM 795 C C . LYS A 1 99 ? -17.949 5.006 -7.168 1.00 65.62 99 LYS A C 1
ATOM 797 O O . LYS A 1 99 ? -18.447 4.479 -8.160 1.00 65.62 99 LYS A O 1
ATOM 802 N N . GLU A 1 100 ? -17.333 6.187 -7.248 1.00 56.28 100 GLU A N 1
ATOM 803 C CA . GLU A 1 100 ? -17.174 6.919 -8.517 1.00 56.28 100 GLU A CA 1
ATOM 804 C C . GLU A 1 100 ? -16.164 6.271 -9.482 1.00 56.28 100 GLU A C 1
ATOM 806 O O . GLU A 1 100 ? -16.281 6.445 -10.699 1.00 56.28 100 GLU A O 1
ATOM 811 N N . VAL A 1 101 ? -15.201 5.496 -8.971 1.00 51.31 101 VAL A N 1
ATOM 812 C CA . VAL A 1 101 ? -14.245 4.733 -9.794 1.00 51.31 101 VAL A CA 1
ATOM 813 C C . VAL A 1 101 ? -14.905 3.505 -10.434 1.00 51.31 101 VAL A C 1
ATOM 815 O O . VAL A 1 101 ? -14.567 3.160 -11.564 1.00 51.31 101 VAL A O 1
ATOM 818 N N . GLU A 1 102 ? -15.899 2.892 -9.785 1.00 45.62 102 GLU A N 1
ATOM 819 C CA . GLU A 1 102 ? -16.629 1.732 -10.328 1.00 45.62 102 GLU A CA 1
ATOM 820 C C . GLU A 1 102 ? -17.671 2.093 -11.408 1.00 45.62 102 GLU A C 1
ATOM 822 O O . GLU A 1 102 ? -18.088 1.222 -12.169 1.00 45.62 102 GLU A O 1
ATOM 827 N N . PHE A 1 103 ? -18.074 3.366 -11.531 1.00 34.16 103 PHE A N 1
ATOM 828 C CA . PHE A 1 103 ? -19.179 3.790 -12.411 1.00 34.16 103 PHE A CA 1
ATOM 829 C C . PHE A 1 103 ? -18.784 4.673 -13.606 1.00 34.16 103 PHE A C 1
ATOM 831 O O . PHE A 1 103 ? -19.661 5.196 -14.300 1.00 34.16 103 PHE A O 1
ATOM 838 N N . LYS A 1 104 ? -17.487 4.830 -13.905 1.00 31.97 104 LYS A N 1
ATOM 839 C CA . LYS A 1 104 ? -17.059 5.418 -15.185 1.00 31.97 104 LYS A CA 1
ATOM 840 C C . LYS A 1 104 ? -16.904 4.307 -16.231 1.00 31.97 104 LYS A C 1
ATOM 842 O O . LYS A 1 104 ? -15.941 3.544 -16.142 1.00 31.97 104 LYS A O 1
ATOM 847 N N . PRO A 1 105 ? -17.800 4.202 -17.237 1.00 36.06 105 PRO A N 1
ATOM 848 C CA . PRO A 1 105 ? -17.583 3.296 -18.354 1.00 36.06 105 PRO A CA 1
ATOM 849 C C . PRO A 1 105 ? -16.333 3.786 -19.081 1.00 36.06 105 PRO A C 1
ATOM 851 O O . PRO A 1 105 ? -16.326 4.840 -19.713 1.00 36.06 105 PRO A O 1
ATOM 854 N N . THR A 1 106 ? -15.238 3.059 -18.905 1.00 30.81 106 THR A N 1
ATOM 855 C CA . THR A 1 106 ? -13.999 3.354 -19.609 1.00 30.81 106 THR A CA 1
ATOM 856 C C . THR A 1 106 ? -14.204 2.890 -21.044 1.00 30.81 106 THR A C 1
ATOM 858 O O . THR A 1 106 ? -14.363 1.697 -21.296 1.00 30.81 106 THR A O 1
ATOM 861 N N . GLU A 1 107 ? -14.264 3.838 -21.977 1.00 38.25 107 GLU A N 1
ATOM 862 C CA . GLU A 1 107 ? -14.153 3.576 -23.410 1.00 38.25 107 GLU A CA 1
ATOM 863 C C . GLU A 1 107 ? -12.791 2.913 -23.663 1.00 38.25 107 GLU A C 1
ATOM 865 O O . GLU A 1 107 ? -11.745 3.562 -23.637 1.00 38.25 107 GLU A O 1
ATOM 870 N N . ILE A 1 108 ? -12.798 1.593 -23.837 1.00 34.59 108 ILE A N 1
ATOM 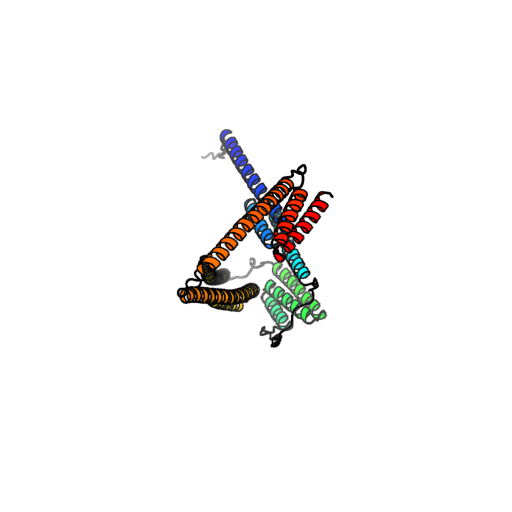871 C CA . ILE A 1 108 ? -11.630 0.810 -24.238 1.00 34.59 108 ILE A CA 1
ATOM 872 C C . ILE A 1 108 ? -11.542 0.873 -25.770 1.00 34.59 108 ILE A C 1
ATOM 874 O O . ILE A 1 108 ? -12.514 0.509 -26.436 1.00 34.59 108 ILE A O 1
ATOM 878 N N . PRO A 1 109 ? -10.407 1.303 -26.356 1.00 33.75 109 PRO A N 1
ATOM 879 C CA . PRO A 1 109 ? -10.141 1.113 -27.773 1.00 33.75 109 PRO A CA 1
ATOM 880 C C . PRO A 1 109 ? -10.054 -0.379 -28.098 1.00 33.75 109 PRO A C 1
ATOM 882 O O . PRO A 1 109 ? -9.307 -1.136 -27.480 1.00 33.75 109 PRO A O 1
ATOM 885 N N . GLU A 1 110 ? -10.858 -0.757 -29.078 1.00 42.50 110 GLU A N 1
ATOM 886 C CA . GLU A 1 110 ? -10.943 -2.046 -29.748 1.00 42.50 110 GLU A CA 1
ATOM 887 C C . GLU A 1 110 ? -9.557 -2.512 -30.235 1.00 42.50 110 GLU A C 1
ATOM 889 O O . GLU A 1 110 ? -8.938 -1.823 -31.038 1.00 42.50 110 GLU A O 1
ATOM 894 N N . GLU A 1 111 ? -9.070 -3.640 -29.701 1.00 36.78 111 GLU A N 1
ATOM 895 C CA . GLU A 1 111 ? -8.213 -4.669 -30.331 1.00 36.78 111 GLU A CA 1
ATOM 896 C C . GLU A 1 111 ? -7.382 -5.399 -29.260 1.00 36.78 111 GLU A C 1
ATOM 898 O O . GLU A 1 111 ? -6.365 -4.893 -28.790 1.00 36.78 111 GLU A O 1
ATOM 903 N N . LEU A 1 112 ? -7.803 -6.614 -28.885 1.00 30.62 112 LEU A N 1
ATOM 904 C CA . LEU A 1 112 ? -6.998 -7.841 -29.012 1.00 30.62 112 LEU A CA 1
ATOM 905 C C . LEU A 1 112 ? -7.745 -9.058 -28.434 1.00 30.62 112 LEU A C 1
ATOM 907 O O . LEU A 1 112 ? -8.229 -9.065 -27.308 1.00 30.62 112 LEU A O 1
ATOM 911 N N . GLU A 1 113 ? -7.828 -10.054 -29.310 1.00 30.98 113 GLU A N 1
ATOM 912 C CA . GLU A 1 113 ? -8.392 -11.404 -29.258 1.00 30.98 113 GLU A CA 1
ATOM 913 C C . GLU A 1 113 ? -8.626 -12.066 -27.887 1.00 30.98 113 GLU A C 1
ATOM 915 O O . GLU A 1 113 ? -7.725 -12.267 -27.074 1.00 30.98 113 GLU A O 1
ATOM 920 N N . VAL A 1 114 ? -9.870 -12.526 -27.728 1.00 33.31 114 VAL A N 1
ATOM 921 C CA . VAL A 1 114 ? -10.355 -13.432 -26.685 1.00 33.31 114 VAL A CA 1
ATOM 922 C C . VAL A 1 114 ? -9.792 -14.834 -26.942 1.00 33.31 114 VAL A C 1
ATOM 924 O O . VAL A 1 114 ? -10.042 -15.413 -27.999 1.00 33.31 114 VAL A O 1
ATOM 927 N N . GLN A 1 115 ? -9.056 -15.393 -25.980 1.00 29.92 115 GLN A N 1
ATOM 928 C CA . GLN A 1 115 ? -8.890 -16.842 -25.856 1.00 29.92 115 GLN A CA 1
ATOM 929 C C . GLN A 1 115 ? -9.742 -17.329 -24.689 1.00 29.92 115 GLN A C 1
ATOM 931 O O . GLN A 1 115 ? -9.681 -16.780 -23.589 1.00 29.92 115 GLN A O 1
ATOM 936 N N . ASP A 1 116 ? -10.549 -18.342 -24.989 1.00 33.28 116 ASP A N 1
ATOM 937 C CA . ASP A 1 116 ? -11.495 -19.002 -24.102 1.00 33.28 116 ASP A CA 1
ATOM 938 C C . ASP A 1 116 ? -10.820 -19.472 -22.803 1.00 33.28 116 ASP A C 1
ATOM 940 O O . ASP A 1 116 ? -9.900 -20.293 -22.821 1.00 33.28 116 ASP A O 1
ATOM 944 N N . ILE A 1 117 ? -11.302 -18.961 -21.669 1.00 32.00 117 ILE A N 1
ATOM 945 C CA . ILE A 1 117 ? -11.064 -19.543 -20.349 1.00 32.00 117 ILE A CA 1
ATOM 946 C C . ILE A 1 117 ? -12.433 -19.914 -19.792 1.00 32.00 117 ILE A C 1
ATOM 948 O O . ILE A 1 117 ? -13.302 -19.056 -19.624 1.00 32.00 117 ILE A O 1
ATOM 952 N N . ASP A 1 118 ? -12.596 -21.211 -19.546 1.00 29.33 118 ASP A N 1
ATOM 953 C CA . ASP A 1 118 ? -13.754 -21.835 -18.922 1.00 29.33 118 ASP A CA 1
ATOM 954 C C . ASP A 1 118 ? -14.151 -21.093 -17.636 1.00 29.33 118 ASP A C 1
ATOM 956 O O . ASP A 1 118 ? -13.390 -21.015 -16.667 1.00 29.33 118 ASP A O 1
ATOM 960 N N . GLN A 1 119 ? -15.361 -20.533 -17.640 1.00 30.92 119 GLN A N 1
ATOM 961 C CA . GLN A 1 119 ? -16.022 -20.041 -16.439 1.00 30.92 119 GLN A CA 1
ATOM 962 C C . GLN A 1 119 ? -16.581 -21.238 -15.672 1.00 30.92 119 GLN A C 1
ATOM 964 O O . GLN A 1 119 ? -17.614 -21.794 -16.047 1.00 30.92 119 GLN A O 1
ATOM 969 N N . ASP A 1 120 ? -15.919 -21.605 -14.578 1.00 29.14 120 ASP A N 1
ATOM 970 C CA . ASP A 1 120 ? -16.568 -22.362 -13.512 1.00 29.14 120 ASP A CA 1
ATOM 971 C C . ASP A 1 120 ? -17.491 -21.436 -12.694 1.00 29.14 120 ASP A C 1
ATOM 973 O O . ASP A 1 120 ? -17.220 -20.237 -12.553 1.00 29.14 120 ASP A O 1
ATOM 977 N N . PRO A 1 121 ? -18.618 -21.968 -12.194 1.00 34.62 121 PRO A N 1
ATOM 978 C CA . PRO A 1 121 ? -19.779 -21.181 -11.818 1.00 34.62 121 PRO A CA 1
ATOM 979 C C . PRO A 1 121 ? -19.584 -20.411 -10.514 1.00 34.62 121 PRO A C 1
ATOM 981 O O . PRO A 1 121 ? -18.997 -20.887 -9.542 1.00 34.62 121 PRO A O 1
ATOM 984 N N . ILE A 1 122 ? -20.189 -19.226 -10.505 1.00 32.59 122 ILE A N 1
ATOM 985 C CA . ILE A 1 122 ? -20.527 -18.431 -9.329 1.00 32.59 122 ILE A CA 1
ATOM 986 C C . ILE A 1 122 ? -21.247 -19.348 -8.333 1.00 32.59 122 ILE A C 1
ATOM 988 O O . ILE A 1 122 ? -22.364 -19.795 -8.590 1.00 32.59 122 ILE A O 1
ATOM 992 N N . ILE A 1 123 ? -20.598 -19.650 -7.209 1.00 32.78 123 ILE A N 1
ATOM 993 C CA . ILE A 1 123 ? -21.265 -20.260 -6.059 1.00 32.78 123 ILE A CA 1
ATOM 994 C C . ILE A 1 123 ? -21.950 -19.120 -5.305 1.00 32.78 123 ILE A C 1
ATOM 996 O O . ILE A 1 123 ? -21.319 -18.378 -4.552 1.00 32.78 123 ILE A O 1
ATOM 1000 N N . GLU A 1 124 ? -23.242 -18.979 -5.595 1.00 36.31 124 GLU A N 1
ATOM 1001 C CA . GLU A 1 124 ? -24.248 -18.405 -4.708 1.00 36.31 124 GLU A CA 1
ATOM 1002 C C . GLU A 1 124 ? -24.171 -19.051 -3.317 1.00 36.31 124 GLU A C 1
ATOM 1004 O O . GLU A 1 124 ? -23.983 -20.259 -3.176 1.00 36.31 124 GLU A O 1
ATOM 1009 N N . GLU A 1 125 ? -24.307 -18.187 -2.315 1.00 40.97 125 GLU A N 1
ATOM 1010 C CA . GLU A 1 125 ? -24.844 -18.419 -0.976 1.00 40.97 125 GLU A CA 1
ATOM 1011 C C . GLU A 1 125 ? -25.078 -19.873 -0.531 1.00 40.97 125 GLU A C 1
ATOM 1013 O O . GLU A 1 125 ? -25.997 -20.564 -0.964 1.00 40.97 125 GLU A O 1
ATOM 1018 N N . SER A 1 126 ? -24.379 -20.258 0.534 1.00 36.56 126 SER A N 1
ATOM 1019 C CA . SER A 1 126 ? -25.029 -21.036 1.584 1.00 36.56 126 SER A CA 1
ATOM 1020 C C . SER A 1 126 ? -24.543 -20.536 2.935 1.00 36.56 126 SER A C 1
ATOM 1022 O O . SER A 1 126 ? -23.441 -20.852 3.387 1.00 36.56 126 SER A O 1
ATOM 1024 N N . ALA A 1 127 ? -25.385 -19.699 3.535 1.00 36.31 127 ALA A N 1
ATOM 1025 C CA . ALA A 1 127 ? -25.340 -19.319 4.927 1.00 36.31 127 ALA A CA 1
ATOM 1026 C C . ALA A 1 127 ? -25.342 -20.574 5.807 1.00 36.31 127 ALA A C 1
ATOM 1028 O O . ALA A 1 127 ? -26.331 -21.296 5.888 1.00 36.31 127 ALA A O 1
ATOM 1029 N N . GLU A 1 128 ? -24.241 -20.793 6.509 1.00 37.34 128 GLU A N 1
ATOM 1030 C CA . GLU A 1 128 ? -24.250 -21.519 7.774 1.00 37.34 128 GLU A CA 1
ATOM 1031 C C . GLU A 1 128 ? -24.173 -20.453 8.878 1.00 37.34 128 GLU A C 1
ATOM 1033 O O . GLU A 1 128 ? -23.179 -20.279 9.572 1.00 37.34 128 GLU A O 1
ATOM 1038 N N . VAL A 1 129 ? -25.220 -19.626 8.936 1.00 41.06 129 VAL A N 1
ATOM 1039 C CA . VAL A 1 129 ? -25.484 -18.689 10.029 1.00 41.06 129 VAL A CA 1
ATOM 1040 C C . VAL A 1 129 ? -26.593 -19.344 10.833 1.00 41.06 129 VAL A C 1
ATOM 1042 O O . VAL A 1 129 ? -27.604 -19.735 10.254 1.00 41.06 129 VAL A O 1
ATOM 1045 N N . LEU A 1 130 ? -26.401 -19.506 12.143 1.00 43.03 130 LEU A N 1
ATOM 1046 C CA . LEU A 1 130 ? -27.482 -19.846 13.068 1.00 43.03 130 LEU A CA 1
ATOM 1047 C C . LEU A 1 130 ? -28.666 -18.920 12.759 1.00 43.03 130 LEU A C 1
ATOM 1049 O O . LEU A 1 130 ? -28.590 -17.719 13.017 1.00 43.03 130 LEU A O 1
ATOM 1053 N N . SER A 1 131 ? -29.704 -19.462 12.120 1.00 53.41 131 SER A N 1
ATOM 1054 C CA . SER A 1 131 ? -30.852 -18.705 11.635 1.00 53.41 131 SER A CA 1
ATOM 1055 C C . SER A 1 131 ? -31.738 -18.349 12.822 1.00 53.41 131 SER A C 1
ATOM 1057 O O . SER A 1 131 ? -32.768 -18.982 13.041 1.00 53.41 131 SER A O 1
ATOM 1059 N N . TYR A 1 132 ? -31.304 -17.386 13.630 1.00 63.06 132 TYR A N 1
ATOM 1060 C CA . TYR A 1 132 ? -32.194 -16.772 14.598 1.00 63.06 132 TYR A CA 1
ATOM 1061 C C . TYR A 1 132 ? -33.299 -16.083 13.816 1.00 63.06 132 TYR A C 1
ATOM 1063 O O . TYR A 1 132 ? -33.042 -15.188 13.010 1.00 63.06 132 TYR A O 1
ATOM 1071 N N . THR A 1 133 ? -34.521 -16.537 14.037 1.00 80.69 133 THR A N 1
ATOM 1072 C CA . THR A 1 133 ? -35.697 -15.856 13.511 1.00 80.69 133 THR A CA 1
ATOM 1073 C C . THR A 1 133 ? -35.907 -14.544 14.277 1.00 80.69 133 THR A C 1
ATOM 1075 O O . THR A 1 133 ? -35.542 -14.446 15.458 1.00 80.69 133 THR A O 1
ATOM 1078 N N . PRO A 1 134 ? -36.478 -13.509 13.642 1.00 79.94 134 PRO A N 1
ATOM 1079 C CA . PRO A 1 134 ? -36.829 -12.270 14.332 1.00 79.94 134 PRO A CA 1
ATOM 1080 C C . PRO A 1 134 ? -37.679 -12.505 15.595 1.00 79.94 134 PRO A C 1
ATOM 1082 O O . PRO A 1 134 ? -37.507 -11.815 16.600 1.00 79.94 134 PRO A O 1
ATOM 1085 N N . GLU A 1 135 ? -38.555 -13.513 15.581 1.00 82.56 135 GLU A N 1
ATOM 1086 C CA . GLU A 1 135 ? -39.405 -13.899 16.709 1.00 82.56 135 GLU A CA 1
ATOM 1087 C C . GLU A 1 135 ? -38.611 -14.467 17.890 1.00 82.56 135 GLU A C 1
ATOM 1089 O O . GLU A 1 135 ? -38.910 -14.143 19.041 1.00 82.56 135 GLU A O 1
ATOM 1094 N N . GLU A 1 136 ? -37.580 -15.275 17.630 1.00 82.56 136 GLU A N 1
ATOM 1095 C CA . GLU A 1 136 ? -36.697 -15.809 18.675 1.00 82.56 136 GLU A CA 1
ATOM 1096 C C . GLU A 1 136 ? -35.907 -14.689 19.358 1.00 82.56 136 GLU A C 1
ATOM 1098 O O . GLU A 1 136 ? -35.778 -14.682 20.583 1.00 82.56 136 GLU A O 1
ATOM 1103 N N . LEU A 1 137 ? -35.445 -13.695 18.591 1.00 84.25 137 LEU A N 1
ATOM 1104 C CA . LEU A 1 137 ? -34.763 -12.520 19.140 1.00 84.25 137 LEU A CA 1
ATOM 1105 C C . LEU A 1 137 ? -35.687 -11.679 20.031 1.00 84.25 137 LEU A C 1
ATOM 1107 O O . LEU A 1 137 ? -35.243 -11.183 21.067 1.00 84.25 137 LEU A O 1
ATOM 1111 N N . ILE A 1 138 ? -36.969 -11.554 19.673 1.00 85.50 138 ILE A N 1
ATOM 1112 C CA . ILE A 1 138 ? -37.980 -10.884 20.506 1.00 85.50 138 ILE A CA 1
ATOM 1113 C C . ILE A 1 138 ? -38.249 -11.677 21.792 1.00 85.50 138 ILE A C 1
ATOM 1115 O O . ILE A 1 138 ? -38.368 -11.087 22.866 1.00 85.50 138 ILE A O 1
ATOM 1119 N N . GLU A 1 139 ? -38.354 -13.006 21.719 1.00 86.06 139 GLU A N 1
ATOM 1120 C CA . GLU A 1 139 ? -38.586 -13.838 22.905 1.00 86.06 139 GLU A CA 1
ATOM 1121 C C . GLU A 1 139 ? -37.398 -13.785 23.879 1.00 86.06 139 GLU A C 1
ATOM 1123 O O . GLU A 1 139 ? -37.587 -13.691 25.094 1.00 86.06 139 GLU A O 1
ATOM 1128 N N . GLU A 1 140 ? -36.170 -13.805 23.358 1.00 79.12 140 GLU A N 1
ATOM 1129 C CA . GLU A 1 140 ? -34.958 -13.600 24.153 1.00 79.12 140 GLU A CA 1
ATOM 1130 C C . GLU A 1 140 ? -34.924 -12.206 24.783 1.00 79.12 140 GLU A C 1
ATOM 1132 O O . GLU A 1 140 ? -34.642 -12.087 25.975 1.00 79.12 140 GLU A O 1
ATOM 1137 N N . ALA A 1 141 ? -35.277 -11.163 24.029 1.00 83.75 141 ALA A N 1
ATOM 1138 C CA . ALA A 1 141 ? -35.349 -9.805 24.553 1.00 83.75 141 ALA A CA 1
ATOM 1139 C C . ALA A 1 141 ? -36.359 -9.686 25.708 1.00 83.75 141 ALA A C 1
ATOM 1141 O O . ALA A 1 141 ? -36.047 -9.076 26.728 1.00 83.75 141 ALA A O 1
ATOM 1142 N N . HIS A 1 142 ? -37.531 -10.325 25.622 1.00 84.12 142 HIS A N 1
ATOM 1143 C CA . HIS A 1 142 ? -38.487 -10.352 26.736 1.00 84.12 142 HIS A CA 1
ATOM 1144 C C . HIS A 1 142 ? -37.917 -11.029 27.990 1.00 84.12 142 HIS A C 1
ATOM 1146 O O . HIS A 1 142 ? -38.095 -10.508 29.090 1.00 84.12 142 HIS A O 1
ATOM 1152 N N . LYS A 1 143 ? -37.190 -12.145 27.840 1.00 83.06 143 LYS A N 1
ATOM 1153 C CA . LYS A 1 143 ? -36.527 -12.823 28.970 1.00 83.06 143 LYS A CA 1
ATOM 1154 C C . LYS A 1 143 ? -35.473 -11.929 29.628 1.00 83.06 143 LYS A C 1
ATOM 1156 O O . LYS A 1 143 ? -35.361 -11.936 30.849 1.00 83.06 143 LYS A O 1
ATOM 1161 N N . LEU A 1 144 ? -34.739 -11.144 28.836 1.00 78.50 144 LEU A N 1
ATOM 1162 C CA . LEU A 1 144 ? -33.745 -10.184 29.329 1.00 78.50 144 LEU A CA 1
ATOM 1163 C C . LEU A 1 144 ? -34.396 -9.019 30.097 1.00 78.50 144 LEU A C 1
ATOM 1165 O O . LEU A 1 144 ? -33.891 -8.606 31.139 1.00 78.50 144 LEU A O 1
ATOM 1169 N N . VAL A 1 145 ? -35.567 -8.544 29.652 1.00 81.19 145 VAL A N 1
ATOM 1170 C CA . VAL A 1 145 ? -36.353 -7.532 30.386 1.00 81.19 145 VAL A CA 1
ATOM 1171 C C . VAL A 1 145 ? -36.833 -8.061 31.744 1.00 81.19 145 VAL A C 1
ATOM 1173 O O . VAL A 1 145 ? -36.846 -7.308 32.714 1.00 81.19 145 VAL A O 1
ATOM 1176 N N . GLU A 1 146 ? -37.193 -9.345 31.851 1.00 82.06 146 GLU A N 1
ATOM 1177 C CA . GLU A 1 146 ? -37.616 -9.958 33.124 1.00 82.06 146 GLU A CA 1
ATOM 1178 C C . GLU A 1 146 ? -36.493 -10.047 34.172 1.00 82.06 146 GLU A C 1
ATOM 1180 O O . GLU A 1 146 ? -36.782 -10.090 35.370 1.00 82.06 146 GLU A O 1
ATOM 1185 N N . ILE A 1 147 ? -35.228 -10.068 33.740 1.00 80.94 147 ILE A N 1
ATOM 1186 C CA . ILE A 1 147 ? -34.045 -10.123 34.616 1.00 80.94 147 ILE A CA 1
ATOM 1187 C C . ILE A 1 147 ? -33.344 -8.763 34.773 1.00 80.94 147 ILE A C 1
ATOM 1189 O O . ILE A 1 147 ? -32.217 -8.709 35.259 1.00 80.94 147 ILE A O 1
ATOM 1193 N N . ASP A 1 148 ? -34.020 -7.672 34.395 1.00 83.62 148 ASP A N 1
ATOM 1194 C CA . ASP A 1 148 ? -33.532 -6.288 34.460 1.00 83.62 148 ASP A CA 1
ATOM 1195 C C . ASP A 1 148 ? -32.280 -6.001 33.583 1.00 83.62 148 ASP A C 1
ATOM 1197 O O . ASP A 1 148 ? -31.590 -4.995 33.774 1.00 83.62 148 ASP A O 1
ATOM 1201 N N . GLU A 1 149 ? -31.995 -6.834 32.570 1.00 82.44 149 GLU A N 1
ATOM 1202 C CA . GLU A 1 149 ? -30.914 -6.639 31.584 1.00 82.44 149 GLU A CA 1
ATOM 1203 C C . GLU A 1 149 ? -31.410 -5.835 30.368 1.00 82.44 149 GLU A C 1
ATOM 1205 O O . GLU A 1 149 ? -31.441 -6.291 29.224 1.00 82.44 149 GLU A O 1
ATOM 1210 N N . PHE A 1 150 ? -31.828 -4.592 30.628 1.00 78.69 150 PHE A N 1
ATOM 1211 C CA . PHE A 1 150 ? -32.504 -3.739 29.640 1.00 78.69 150 PHE A CA 1
ATOM 1212 C C . PHE A 1 150 ? -31.651 -3.394 28.410 1.00 78.69 150 PHE A C 1
ATOM 1214 O O . PHE A 1 150 ? -32.187 -3.301 27.310 1.00 78.69 150 PHE A O 1
ATOM 1221 N N . ASP A 1 151 ? -30.341 -3.190 28.579 1.00 82.31 151 ASP A N 1
ATOM 1222 C CA . ASP A 1 151 ? -29.457 -2.800 27.470 1.00 82.31 151 ASP A CA 1
ATOM 1223 C C . ASP A 1 151 ? -29.260 -3.962 26.481 1.00 82.31 151 ASP A C 1
ATOM 1225 O O . ASP A 1 151 ? -29.374 -3.774 25.271 1.00 82.31 151 ASP A O 1
ATOM 1229 N N . GLU A 1 152 ? -29.097 -5.188 26.989 1.00 78.75 152 GLU A N 1
ATOM 1230 C CA . GLU A 1 152 ? -28.991 -6.393 26.158 1.00 78.75 152 GLU A CA 1
ATOM 1231 C C . GLU A 1 152 ? -30.325 -6.733 25.470 1.00 78.75 152 GLU A C 1
ATOM 1233 O O . GLU A 1 152 ? -30.340 -7.195 24.326 1.00 78.75 152 GLU A O 1
ATOM 1238 N N . ALA A 1 153 ? -31.458 -6.454 26.125 1.00 83.75 153 ALA A N 1
ATOM 1239 C CA . ALA A 1 153 ? -32.778 -6.586 25.513 1.00 83.75 153 ALA A CA 1
ATOM 1240 C C . ALA A 1 153 ? -32.968 -5.630 24.320 1.00 83.75 153 ALA A C 1
ATOM 1242 O O . ALA A 1 153 ? -33.504 -6.033 23.287 1.00 83.75 153 ALA A O 1
ATOM 1243 N N . ILE A 1 154 ? -32.507 -4.378 24.435 1.00 85.62 154 ILE A N 1
ATOM 1244 C CA . ILE A 1 154 ? -32.584 -3.382 23.353 1.00 85.62 154 ILE A CA 1
ATOM 1245 C C . ILE A 1 154 ? -31.724 -3.814 22.159 1.00 85.62 154 ILE A C 1
ATOM 1247 O O . ILE A 1 154 ? -32.217 -3.816 21.031 1.00 85.62 154 ILE A O 1
ATOM 1251 N N . ASP A 1 155 ? -30.501 -4.295 22.399 1.00 84.75 155 ASP A N 1
ATOM 1252 C CA . ASP A 1 155 ? -29.626 -4.813 21.338 1.00 84.75 155 ASP A CA 1
ATOM 1253 C C . ASP A 1 155 ? -30.266 -5.980 20.564 1.00 84.75 155 ASP A C 1
ATOM 1255 O O . ASP A 1 155 ? -30.059 -6.141 19.355 1.00 84.75 155 ASP A O 1
ATOM 1259 N N . LYS A 1 156 ? -31.047 -6.824 21.249 1.00 84.69 156 LYS A N 1
ATOM 1260 C CA . LYS A 1 156 ? -31.790 -7.934 20.633 1.00 84.69 156 LYS A CA 1
ATOM 1261 C C . LYS A 1 156 ? -32.969 -7.439 19.793 1.00 84.69 156 LYS A C 1
ATOM 1263 O O . LYS A 1 156 ? -33.157 -7.944 18.684 1.00 84.69 156 LYS A O 1
ATOM 1268 N N . TYR A 1 157 ? -33.697 -6.418 20.246 1.00 86.62 157 TYR A N 1
ATOM 1269 C CA . TYR A 1 157 ? -34.738 -5.771 19.440 1.00 86.62 157 TYR A CA 1
ATOM 1270 C C . TYR A 1 157 ? -34.173 -5.076 18.194 1.00 86.62 157 TYR A C 1
ATOM 1272 O O . TYR A 1 157 ? -34.734 -5.228 17.109 1.00 86.62 157 TYR A O 1
ATOM 1280 N N . ASP A 1 158 ? -33.029 -4.398 18.298 1.00 86.00 158 ASP A N 1
ATOM 1281 C CA . ASP A 1 158 ? -32.371 -3.767 17.145 1.00 86.00 158 ASP A CA 1
ATOM 1282 C C . ASP A 1 158 ? -31.920 -4.796 16.100 1.00 86.00 158 ASP A C 1
ATOM 1284 O O . ASP A 1 158 ? -32.007 -4.554 14.891 1.00 86.00 158 ASP A O 1
ATOM 1288 N N . LYS A 1 159 ? -31.469 -5.976 16.544 1.00 85.06 159 LYS A N 1
ATOM 1289 C CA . LYS A 1 159 ? -31.166 -7.104 15.649 1.00 85.06 159 LYS A CA 1
ATOM 1290 C C . LYS A 1 159 ? -32.426 -7.649 14.974 1.00 85.06 159 LYS A C 1
ATOM 1292 O O . LYS A 1 159 ? -32.388 -7.881 13.769 1.00 85.06 159 LYS A O 1
ATOM 1297 N N . ALA A 1 160 ? -33.538 -7.783 15.700 1.00 86.75 160 ALA A N 1
ATOM 1298 C CA . ALA A 1 160 ? -34.817 -8.189 15.113 1.00 86.75 160 ALA A CA 1
ATOM 1299 C C . ALA A 1 160 ? -35.309 -7.180 14.056 1.00 86.75 160 ALA A C 1
ATOM 1301 O O . ALA A 1 160 ? -35.740 -7.581 12.979 1.00 86.75 160 ALA A O 1
ATOM 1302 N N . ILE A 1 161 ? -35.162 -5.870 14.302 1.00 82.50 161 ILE A N 1
ATOM 1303 C CA . ILE A 1 161 ? -35.507 -4.818 13.329 1.00 82.50 161 ILE A CA 1
ATOM 1304 C C . ILE A 1 161 ? -34.672 -4.938 12.052 1.00 82.50 161 ILE A C 1
ATOM 1306 O O . ILE A 1 161 ? -35.204 -4.744 10.960 1.00 82.50 161 ILE A O 1
ATOM 1310 N N . LYS A 1 162 ? -33.372 -5.242 12.161 1.00 86.31 162 LYS A N 1
ATOM 1311 C CA . LYS A 1 162 ? -32.515 -5.441 10.980 1.00 86.31 162 LYS A CA 1
ATOM 1312 C C . LYS A 1 162 ? -33.024 -6.590 10.110 1.00 86.31 162 LYS A C 1
ATOM 1314 O O . LYS A 1 162 ? -33.164 -6.389 8.909 1.00 86.31 162 LYS A O 1
ATOM 1319 N N . LEU A 1 163 ? -33.393 -7.718 10.718 1.00 83.56 163 LEU A N 1
ATOM 1320 C CA . LEU A 1 163 ? -33.945 -8.863 9.990 1.00 83.56 163 LEU A CA 1
ATOM 1321 C C . LEU A 1 163 ? -35.321 -8.551 9.369 1.00 83.56 163 LEU A C 1
ATOM 1323 O O . LEU A 1 163 ? -35.537 -8.815 8.192 1.00 83.56 163 LEU A O 1
ATOM 1327 N N . PHE A 1 164 ? -36.224 -7.869 10.083 1.00 83.19 164 PHE A N 1
ATOM 1328 C CA . PHE A 1 164 ? -37.518 -7.467 9.506 1.00 83.19 164 PHE A CA 1
ATOM 1329 C C . PHE A 1 164 ? -37.403 -6.449 8.359 1.00 83.19 164 PHE A C 1
ATOM 1331 O O . PHE A 1 164 ? -38.252 -6.410 7.466 1.00 83.19 164 PHE A O 1
ATOM 1338 N N . ARG A 1 165 ? -36.347 -5.622 8.345 1.00 82.12 165 ARG A N 1
ATOM 1339 C CA . ARG A 1 165 ? -36.053 -4.726 7.212 1.00 82.12 165 ARG A CA 1
ATOM 1340 C C . ARG A 1 165 ? -35.600 -5.495 5.975 1.00 82.12 165 ARG A C 1
ATOM 1342 O O . ARG A 1 165 ? -35.918 -5.071 4.865 1.00 82.12 165 ARG A O 1
ATOM 1349 N N . GLU A 1 166 ? -34.879 -6.595 6.162 1.00 81.69 166 GLU A N 1
ATOM 1350 C CA . GLU A 1 166 ? -34.469 -7.494 5.077 1.00 81.69 166 GLU A CA 1
ATOM 1351 C C . GLU A 1 166 ? -35.692 -8.220 4.484 1.00 81.69 166 GLU A C 1
ATOM 1353 O O . GLU A 1 166 ? -35.836 -8.274 3.259 1.00 81.69 166 GLU A O 1
ATOM 1358 N N . ASP A 1 167 ? -36.644 -8.622 5.332 1.00 77.56 167 ASP A N 1
ATOM 1359 C CA . ASP A 1 167 ? -37.887 -9.304 4.937 1.00 77.56 167 ASP A CA 1
ATOM 1360 C C . ASP A 1 167 ? -39.032 -8.364 4.490 1.00 77.56 167 ASP A C 1
ATOM 1362 O O . ASP A 1 167 ? -40.089 -8.822 4.045 1.00 77.56 167 ASP A O 1
ATOM 1366 N N . LYS A 1 168 ? -38.824 -7.038 4.538 1.00 77.00 168 LYS A N 1
ATOM 1367 C CA . LYS A 1 168 ? -39.805 -5.983 4.185 1.00 77.00 168 LYS A CA 1
ATOM 1368 C C . LYS A 1 168 ? -41.126 -6.063 4.970 1.00 77.00 168 LYS A C 1
ATOM 1370 O O . LYS A 1 168 ? -42.187 -5.718 4.441 1.00 77.00 168 LYS A O 1
ATOM 1375 N N . THR A 1 169 ? -41.085 -6.495 6.229 1.00 78.12 169 THR A N 1
ATOM 1376 C CA . THR A 1 169 ? -42.261 -6.572 7.113 1.00 78.12 169 THR A CA 1
ATOM 1377 C C . THR A 1 169 ? -42.384 -5.332 8.004 1.00 78.12 169 THR A C 1
ATOM 1379 O O . THR A 1 169 ? -42.243 -5.370 9.225 1.00 78.12 169 THR A O 1
ATOM 1382 N N . ASP A 1 170 ? -42.722 -4.193 7.393 1.00 73.88 170 ASP A N 1
ATOM 1383 C CA . ASP A 1 170 ? -42.778 -2.890 8.081 1.00 73.88 170 ASP A CA 1
ATOM 1384 C C . ASP A 1 170 ? -43.744 -2.850 9.287 1.00 73.88 170 ASP A C 1
ATOM 1386 O O . ASP A 1 170 ? -43.492 -2.147 10.266 1.00 73.88 170 ASP A O 1
ATOM 1390 N N . SER A 1 171 ? -44.825 -3.639 9.265 1.00 76.38 171 SER A N 1
ATOM 1391 C CA . SER A 1 171 ? -45.786 -3.724 10.378 1.00 76.38 171 SER A CA 1
ATOM 1392 C C . SER A 1 171 ? -45.218 -4.384 11.637 1.00 76.38 171 SER A C 1
ATOM 1394 O O . SER A 1 171 ? -45.712 -4.149 12.738 1.00 76.38 171 SER A O 1
ATOM 1396 N N . GLU A 1 172 ? -44.206 -5.239 11.492 1.00 79.38 172 GLU A N 1
ATOM 1397 C CA . GLU A 1 172 ? -43.567 -5.920 12.621 1.00 79.38 172 GLU A CA 1
ATOM 1398 C C . GLU A 1 172 ? -42.456 -5.062 13.220 1.00 79.38 172 GLU A C 1
ATOM 1400 O O . GLU A 1 172 ? -42.290 -5.049 14.437 1.00 79.38 172 GLU A O 1
ATOM 1405 N N . ILE A 1 173 ? -41.798 -4.235 12.403 1.00 81.00 173 ILE A N 1
ATOM 1406 C CA . ILE A 1 173 ? -40.850 -3.213 12.864 1.00 81.00 173 ILE A CA 1
ATOM 1407 C C . ILE A 1 173 ? -41.528 -2.236 13.834 1.00 81.00 173 ILE A C 1
ATOM 1409 O O . ILE A 1 173 ? -40.984 -1.957 14.901 1.00 81.00 173 ILE A O 1
ATOM 1413 N N . GLU A 1 174 ? -42.726 -1.746 13.500 1.00 84.50 174 GLU A N 1
ATOM 1414 C CA . GLU A 1 174 ? -43.490 -0.845 14.378 1.00 84.50 174 GLU A CA 1
ATOM 1415 C C . GLU A 1 174 ? -43.802 -1.513 15.726 1.00 84.50 174 GLU A C 1
ATOM 1417 O O . GLU A 1 174 ? -43.629 -0.913 16.786 1.00 84.50 174 GLU A O 1
ATOM 1422 N N . ARG A 1 175 ? -44.138 -2.807 15.700 1.00 83.88 175 ARG A N 1
ATOM 1423 C CA . ARG A 1 175 ? -44.374 -3.603 16.908 1.00 83.88 175 ARG A CA 1
ATOM 1424 C C . ARG A 1 175 ? -43.111 -3.790 17.754 1.00 83.88 175 ARG A C 1
ATOM 1426 O O . ARG A 1 175 ? -43.207 -3.795 18.978 1.00 83.88 175 ARG A O 1
ATOM 1433 N N . VAL A 1 176 ? -41.939 -3.934 17.132 1.00 85.50 176 VAL A N 1
ATOM 1434 C CA . VAL A 1 176 ? -40.665 -4.011 17.863 1.00 85.50 176 VAL A CA 1
ATOM 1435 C C . VAL A 1 176 ? -40.307 -2.668 18.496 1.00 85.50 176 VAL A C 1
ATOM 1437 O O . VAL A 1 176 ? -39.874 -2.647 19.647 1.00 85.50 176 VAL A O 1
ATOM 1440 N N . TYR A 1 177 ? -40.569 -1.545 17.822 1.00 86.75 177 TYR A N 1
ATOM 1441 C CA . TYR A 1 177 ? -40.406 -0.223 18.433 1.00 86.75 177 TYR A CA 1
ATOM 1442 C C . TYR A 1 177 ? -41.309 -0.034 19.663 1.00 86.75 177 TYR A C 1
ATOM 1444 O O . TYR A 1 177 ? -40.828 0.448 20.687 1.00 86.75 177 TYR A O 1
ATOM 1452 N N . GLU A 1 178 ? -42.558 -0.519 19.642 1.00 87.25 178 GLU A N 1
ATOM 1453 C CA . GLU A 1 178 ? -43.408 -0.517 20.846 1.00 87.25 178 GLU A CA 1
ATOM 1454 C C . GLU A 1 178 ? -42.811 -1.334 22.008 1.00 87.25 178 GLU A C 1
ATOM 1456 O O . GLU A 1 178 ? -43.042 -1.017 23.179 1.00 87.25 178 GLU A O 1
ATOM 1461 N N . PHE A 1 179 ? -42.080 -2.417 21.721 1.00 89.31 179 PHE A N 1
ATOM 1462 C CA . PHE A 1 179 ? -41.398 -3.203 22.754 1.00 89.31 179 PHE A CA 1
ATOM 1463 C C . PHE A 1 179 ? -40.168 -2.483 23.311 1.00 89.31 179 PHE A C 1
ATOM 1465 O O . PHE A 1 179 ? -39.939 -2.535 24.521 1.00 89.31 179 PHE A O 1
ATOM 1472 N N . ILE A 1 180 ? -39.425 -1.765 22.466 1.00 85.12 180 ILE A N 1
ATOM 1473 C CA . ILE A 1 180 ? -38.311 -0.909 22.891 1.00 85.12 180 ILE A CA 1
ATOM 1474 C C . ILE A 1 180 ? -38.818 0.205 23.817 1.00 85.12 180 ILE A C 1
ATOM 1476 O O . ILE A 1 180 ? -38.249 0.411 24.889 1.00 85.12 180 ILE A O 1
ATOM 1480 N N . ASP A 1 181 ? -39.927 0.859 23.471 1.00 86.69 181 ASP A N 1
ATOM 1481 C CA . ASP A 1 181 ? -40.527 1.903 24.310 1.00 86.69 181 ASP A CA 1
ATOM 1482 C C . ASP A 1 181 ? -40.936 1.355 25.687 1.00 86.69 181 ASP A C 1
ATOM 1484 O O . ASP A 1 181 ? -40.570 1.916 26.723 1.00 86.69 181 ASP A O 1
ATOM 1488 N N . LYS A 1 182 ? -41.598 0.188 25.724 1.00 86.94 182 LYS A N 1
ATOM 1489 C CA . LYS A 1 182 ? -41.932 -0.505 26.985 1.00 86.94 182 LYS A CA 1
ATOM 1490 C C . LYS A 1 182 ? -40.689 -0.887 27.791 1.00 86.94 182 LYS A C 1
ATOM 1492 O O . LYS A 1 182 ? -40.734 -0.861 29.020 1.00 86.94 182 LYS A O 1
ATOM 1497 N N . CYS A 1 183 ? -39.590 -1.239 27.124 1.00 84.50 183 CYS A N 1
ATOM 1498 C CA . CYS A 1 183 ? -38.313 -1.540 27.769 1.00 84.50 183 CYS A CA 1
ATOM 1499 C C . CYS A 1 183 ? -37.727 -0.290 28.449 1.00 84.50 183 CYS A C 1
ATOM 1501 O O . CYS A 1 183 ? -37.310 -0.353 29.607 1.00 84.50 183 CYS A O 1
ATOM 1503 N N . TYR A 1 184 ? -37.768 0.869 27.784 1.00 82.12 184 TYR A N 1
ATOM 1504 C CA . TYR A 1 184 ? -37.337 2.137 28.377 1.00 82.12 184 TYR A CA 1
ATOM 1505 C C . TYR A 1 184 ? -38.223 2.581 29.546 1.00 82.12 184 TYR A C 1
ATOM 1507 O O . TYR A 1 184 ? -37.692 3.038 30.563 1.00 82.12 184 TYR A O 1
ATOM 1515 N N . ASP A 1 185 ? -39.542 2.403 29.447 1.00 87.00 185 ASP A N 1
ATOM 1516 C CA . ASP A 1 185 ? -40.470 2.678 30.548 1.00 87.00 185 ASP A CA 1
ATOM 1517 C C . ASP A 1 185 ? -40.184 1.776 31.758 1.00 87.00 185 ASP A C 1
ATOM 1519 O O . ASP A 1 185 ? -40.053 2.268 32.882 1.00 87.00 185 ASP A O 1
ATOM 1523 N N . ALA A 1 186 ? -39.991 0.471 31.534 1.00 84.19 186 ALA A N 1
ATOM 1524 C CA . ALA A 1 186 ? -39.628 -0.485 32.580 1.00 84.19 186 ALA A CA 1
ATOM 1525 C C . ALA A 1 186 ? -38.281 -0.138 33.239 1.00 84.19 186 ALA A C 1
ATOM 1527 O O . ALA A 1 186 ? -38.176 -0.123 34.468 1.00 84.19 186 ALA A O 1
ATOM 1528 N N . LYS A 1 187 ? -37.271 0.239 32.442 1.00 85.94 187 LYS A N 1
ATOM 1529 C CA . LYS A 1 187 ? -35.969 0.720 32.931 1.00 85.94 187 LYS A CA 1
ATOM 1530 C C . LYS A 1 187 ? -36.123 1.983 33.782 1.00 85.94 187 LYS A C 1
ATOM 1532 O O . LYS A 1 187 ? -35.505 2.108 34.841 1.00 85.94 187 LYS A O 1
ATOM 1537 N N . ALA A 1 188 ? -36.965 2.924 33.357 1.00 78.50 188 ALA A N 1
ATOM 1538 C CA . ALA A 1 188 ? -37.228 4.153 34.097 1.00 78.50 188 ALA A CA 1
ATOM 1539 C C . ALA A 1 188 ? -37.975 3.891 35.415 1.00 78.50 188 ALA A C 1
ATOM 1541 O O . ALA A 1 188 ? -37.673 4.534 36.422 1.00 78.50 188 ALA A O 1
ATOM 1542 N N . GLU A 1 189 ? -38.925 2.953 35.442 1.00 82.50 189 GLU A N 1
ATOM 1543 C CA . GLU A 1 189 ? -39.592 2.521 36.674 1.00 82.50 189 GLU A CA 1
ATOM 1544 C C . GLU A 1 189 ? -38.635 1.810 37.629 1.00 82.50 189 GLU A C 1
ATOM 1546 O O . GLU A 1 189 ? -38.633 2.114 38.823 1.00 82.50 189 GLU A O 1
ATOM 1551 N N . PHE A 1 190 ? -37.781 0.921 37.118 1.00 82.75 190 PHE A N 1
ATOM 1552 C CA . PHE A 1 190 ? -36.743 0.251 37.899 1.00 82.75 190 PHE A CA 1
ATOM 1553 C C . PHE A 1 190 ? -35.818 1.264 38.591 1.00 82.75 190 PHE A C 1
ATOM 1555 O O . PHE A 1 190 ? -35.569 1.160 39.791 1.00 82.75 190 PHE A O 1
ATOM 1562 N N . LEU A 1 191 ? -35.395 2.309 37.872 1.00 76.94 191 LEU A N 1
ATOM 1563 C CA . LEU A 1 191 ? -34.568 3.391 38.417 1.00 76.94 191 LEU A CA 1
ATOM 1564 C C . LEU A 1 191 ? -35.314 4.301 39.409 1.00 76.94 191 LEU A C 1
ATOM 1566 O O . LEU A 1 191 ? -34.679 4.923 40.263 1.00 76.94 191 LEU A O 1
ATOM 1570 N N . LYS A 1 192 ? -36.647 4.392 39.308 1.00 77.56 192 LYS A N 1
ATOM 1571 C CA . LYS A 1 192 ? -37.505 5.179 40.212 1.00 77.56 192 LYS A CA 1
ATOM 1572 C C . LYS A 1 192 ? -37.911 4.429 41.476 1.00 77.56 192 LYS A C 1
ATOM 1574 O O . LYS A 1 192 ? -38.373 5.088 42.408 1.00 77.56 192 LYS A O 1
ATOM 1579 N N . ARG A 1 193 ? -37.769 3.096 41.539 1.00 72.12 193 ARG A N 1
ATOM 1580 C CA . ARG A 1 193 ? -38.032 2.346 42.775 1.00 72.12 193 ARG A CA 1
ATOM 1581 C C . ARG A 1 193 ? -37.085 2.874 43.857 1.00 72.12 193 ARG A C 1
ATOM 1583 O O . ARG A 1 193 ? -35.867 2.737 43.713 1.00 72.12 193 ARG A O 1
ATOM 1590 N N . PRO A 1 194 ? -37.600 3.509 44.925 1.00 49.03 194 PRO A N 1
ATOM 1591 C CA . PRO A 1 194 ? -36.742 3.960 46.001 1.00 49.03 194 PRO A CA 1
ATOM 1592 C C . PRO A 1 194 ? -36.042 2.733 46.588 1.00 49.03 194 PRO A C 1
ATOM 1594 O O . PRO A 1 194 ? -36.648 1.672 46.746 1.00 49.03 194 PRO A O 1
ATOM 1597 N N . LYS A 1 195 ? -34.754 2.872 46.919 1.00 55.56 195 LYS A N 1
ATOM 1598 C CA . LYS A 1 195 ? -34.040 1.920 47.781 1.00 55.56 195 LYS A CA 1
ATOM 1599 C C . LYS A 1 195 ? -34.619 2.018 49.200 1.00 55.56 195 LYS A C 1
ATOM 1601 O O . LYS A 1 195 ? -33.944 2.465 50.119 1.00 55.56 195 LYS A O 1
ATOM 1606 N N . GLU A 1 196 ? -35.889 1.675 49.367 1.00 41.00 196 GLU A N 1
ATOM 1607 C CA . GLU A 1 196 ? -36.562 1.622 50.655 1.00 41.00 196 GLU A CA 1
ATOM 1608 C C . GLU A 1 196 ? -36.340 0.244 51.260 1.00 41.00 196 GLU A C 1
ATOM 1610 O O . GLU A 1 196 ? -36.812 -0.783 50.773 1.00 41.00 196 GLU A O 1
ATOM 1615 N N . GLY A 1 197 ? -35.540 0.246 52.320 1.00 40.09 197 GLY A N 1
ATOM 1616 C CA . GLY A 1 197 ? -35.205 -0.942 53.076 1.00 40.09 197 GLY A CA 1
ATOM 1617 C C . GLY A 1 197 ? -34.290 -0.673 54.263 1.00 40.09 197 GLY A C 1
ATOM 1618 O O . GLY A 1 197 ? -33.449 -1.519 54.535 1.00 40.09 197 GLY A O 1
ATOM 1619 N N . VAL A 1 198 ? -34.428 0.464 54.959 1.00 46.41 198 VAL A N 1
ATOM 1620 C CA . VAL A 1 198 ? -34.120 0.563 56.398 1.00 46.41 198 VAL A CA 1
ATOM 1621 C C . VAL A 1 198 ? -35.130 1.526 57.042 1.00 46.41 198 VAL A C 1
ATOM 1623 O O . VAL A 1 198 ? -35.318 2.626 56.536 1.00 46.41 198 VAL A O 1
ATOM 1626 N N . GLU A 1 199 ? -35.710 1.077 58.164 1.00 40.78 199 GLU A N 1
ATOM 1627 C CA . GLU A 1 199 ? -36.713 1.702 59.061 1.00 40.78 199 GLU A CA 1
ATOM 1628 C C . GLU A 1 199 ? -38.193 1.468 58.655 1.00 40.78 199 GLU A C 1
ATOM 1630 O O . GLU A 1 199 ? -38.623 1.904 57.599 1.00 40.78 199 GLU A O 1
ATOM 1635 N N . ALA A 1 200 ? -39.068 0.791 59.418 1.00 39.03 200 ALA A N 1
ATOM 1636 C CA . ALA A 1 200 ? -38.995 0.293 60.793 1.00 39.03 200 ALA A CA 1
ATOM 1637 C C . ALA A 1 200 ? -40.008 -0.853 61.090 1.00 39.03 200 ALA A C 1
ATOM 1639 O O . ALA A 1 200 ? -41.033 -0.989 60.429 1.00 39.03 200 ALA A O 1
ATOM 1640 N N . GLU A 1 201 ? -39.694 -1.594 62.166 1.00 44.75 201 GLU A N 1
ATOM 1641 C CA . GLU A 1 201 ? -40.534 -2.466 63.021 1.00 44.75 201 GLU A CA 1
ATOM 1642 C C . GLU A 1 201 ? -40.911 -3.898 62.572 1.00 44.75 201 GLU A C 1
ATOM 1644 O O . GLU A 1 201 ? -41.992 -4.148 62.043 1.00 44.75 201 GLU A O 1
ATOM 1649 N N . ARG A 1 202 ? -40.089 -4.885 62.979 1.00 38.81 202 ARG A N 1
ATOM 1650 C CA . ARG A 1 202 ? -40.430 -5.893 64.019 1.00 38.81 202 ARG A CA 1
ATOM 1651 C C . ARG A 1 202 ? -39.255 -6.856 64.285 1.00 38.81 202 ARG A C 1
ATOM 1653 O O . ARG A 1 202 ? -38.729 -7.462 63.366 1.00 38.81 202 ARG A O 1
ATOM 1660 N N . GLU A 1 203 ? -38.860 -6.912 65.558 1.00 44.88 203 GLU A N 1
ATOM 1661 C CA . GLU A 1 203 ? -38.168 -7.980 66.309 1.00 44.88 203 GLU A CA 1
ATOM 1662 C C . GLU A 1 203 ? -37.407 -9.082 65.528 1.00 44.88 203 GLU A C 1
ATOM 1664 O O . GLU A 1 203 ? -38.026 -9.978 64.973 1.00 44.88 203 GLU A O 1
ATOM 1669 N N . GLU A 1 204 ? -36.061 -9.023 65.563 1.00 39.25 204 GLU A N 1
ATOM 1670 C CA . GLU A 1 204 ? -35.068 -10.118 65.761 1.00 39.25 204 GLU A CA 1
ATOM 1671 C C . GLU A 1 204 ? -33.693 -9.716 65.155 1.00 39.25 204 GLU A C 1
ATOM 1673 O O . GLU A 1 204 ? -33.465 -9.869 63.953 1.00 39.25 204 GLU A O 1
ATOM 1678 N N . PRO A 1 205 ? -32.738 -9.174 65.942 1.00 43.59 205 PRO A N 1
ATOM 1679 C CA . PRO A 1 205 ? -31.522 -8.576 65.397 1.00 43.59 205 PRO A CA 1
ATOM 1680 C C . PRO A 1 205 ? -30.324 -9.530 65.500 1.00 43.59 205 PRO A C 1
ATOM 1682 O O . PRO A 1 205 ? -29.485 -9.335 66.370 1.00 43.59 205 PRO A O 1
ATOM 1685 N N . VAL A 1 206 ? -30.216 -10.558 64.646 1.00 45.16 206 VAL A N 1
ATOM 1686 C CA . VAL A 1 206 ? -28.922 -11.273 64.469 1.00 45.16 206 VAL A CA 1
ATOM 1687 C C . VAL A 1 206 ? -28.679 -11.796 63.035 1.00 45.16 206 VAL A C 1
ATOM 1689 O O . VAL A 1 206 ? -27.538 -11.806 62.594 1.00 45.16 206 VAL A O 1
ATOM 1692 N N . LEU A 1 207 ? -29.699 -12.168 62.245 1.00 44.78 207 LEU A N 1
ATOM 1693 C CA . LEU A 1 207 ? -29.483 -12.900 60.971 1.00 44.78 207 LEU A CA 1
ATOM 1694 C C . LEU A 1 207 ? -29.449 -12.046 59.675 1.00 44.78 207 LEU A C 1
ATOM 1696 O O . LEU A 1 207 ? -29.109 -12.551 58.602 1.00 44.78 207 LEU A O 1
ATOM 1700 N N . VAL A 1 208 ? -29.782 -10.751 59.731 1.00 45.97 208 VAL A N 1
ATOM 1701 C CA . VAL A 1 208 ? -29.970 -9.914 58.519 1.00 45.97 208 VAL A CA 1
ATOM 1702 C C . VAL A 1 208 ? -28.698 -9.157 58.094 1.00 45.97 208 VAL A C 1
ATOM 1704 O O . VAL A 1 208 ? -28.469 -8.947 56.904 1.00 45.97 208 VAL A O 1
ATOM 1707 N N . GLU A 1 209 ? -27.806 -8.814 59.027 1.00 46.16 209 GLU A N 1
ATOM 1708 C CA . GLU A 1 209 ? -26.534 -8.141 58.699 1.00 46.16 209 GLU A CA 1
ATOM 1709 C C . GLU A 1 209 ? -25.539 -9.065 57.980 1.00 46.16 209 GLU A C 1
ATOM 1711 O O . GLU A 1 209 ? -24.797 -8.629 57.097 1.00 46.16 209 GLU A O 1
ATOM 1716 N N . GLU A 1 210 ? -25.543 -10.353 58.326 1.00 48.12 210 GLU A N 1
ATOM 1717 C CA . GLU A 1 210 ? -24.657 -11.355 57.730 1.00 48.12 210 GLU A CA 1
ATOM 1718 C C . GLU A 1 210 ? -25.082 -11.680 56.289 1.00 48.12 210 GLU A C 1
ATOM 1720 O O . GLU A 1 210 ? -24.248 -11.742 55.388 1.00 48.12 210 GLU A O 1
ATOM 1725 N N . SER A 1 211 ? -26.390 -11.768 56.029 1.00 48.09 211 SER A N 1
ATOM 1726 C CA . SER A 1 211 ? -26.939 -12.022 54.690 1.00 48.09 211 SER A CA 1
ATOM 1727 C C . SER A 1 211 ? -26.826 -10.819 53.740 1.00 48.09 211 SER A C 1
ATOM 1729 O O . SER A 1 211 ? -26.622 -11.012 52.540 1.00 48.09 211 SER A O 1
ATOM 1731 N N . ALA A 1 212 ? -26.878 -9.581 54.248 1.00 51.84 212 ALA A N 1
ATOM 1732 C CA . ALA A 1 212 ? -26.624 -8.369 53.460 1.00 51.84 212 ALA A CA 1
ATOM 1733 C C . ALA A 1 212 ? -25.130 -8.172 53.126 1.00 51.84 212 ALA A C 1
ATOM 1735 O O . ALA A 1 212 ? -24.800 -7.767 52.008 1.00 51.84 212 ALA A O 1
ATOM 1736 N N . LYS A 1 213 ? -24.221 -8.513 54.053 1.00 54.91 213 LYS A N 1
ATOM 1737 C CA . LYS A 1 213 ? -22.772 -8.569 53.781 1.00 54.91 213 LYS A CA 1
ATOM 1738 C C . LYS A 1 213 ? -22.435 -9.665 52.767 1.00 54.91 213 LYS A C 1
ATOM 1740 O O . LYS A 1 213 ? -21.754 -9.373 51.792 1.00 54.91 213 LYS A O 1
ATOM 1745 N N . LEU A 1 214 ? -23.009 -10.863 52.910 1.00 54.47 214 LEU A N 1
ATOM 1746 C CA . LEU A 1 214 ? -22.857 -11.971 51.955 1.00 54.47 214 LEU A CA 1
ATOM 1747 C C . LEU A 1 214 ? -23.388 -11.645 50.548 1.00 54.47 214 LEU A C 1
ATOM 1749 O O . LEU A 1 214 ? -22.825 -12.122 49.564 1.00 54.47 214 LEU A O 1
ATOM 1753 N N . LYS A 1 215 ? -24.455 -10.840 50.425 1.00 56.75 215 LYS A N 1
ATOM 1754 C CA . LYS A 1 215 ? -24.967 -10.378 49.120 1.00 56.75 215 LYS A CA 1
ATOM 1755 C C . LYS A 1 215 ? -24.030 -9.375 48.443 1.00 56.75 215 LYS A C 1
ATOM 1757 O O . LYS A 1 215 ? -23.720 -9.564 47.272 1.00 56.75 215 LYS A O 1
ATOM 1762 N N . LYS A 1 216 ? -23.520 -8.375 49.175 1.00 58.03 216 LYS A N 1
ATOM 1763 C CA . LYS A 1 216 ? -22.518 -7.431 48.642 1.00 58.03 216 LYS A CA 1
ATOM 1764 C C . LYS A 1 216 ? -21.212 -8.126 48.256 1.00 58.03 216 LYS A C 1
ATOM 1766 O O . LYS A 1 216 ? -20.659 -7.839 47.205 1.00 58.03 216 LYS A O 1
ATOM 1771 N N . GLU A 1 217 ? -20.754 -9.075 49.067 1.00 58.91 217 GLU A N 1
ATOM 1772 C CA . GLU A 1 217 ? -19.526 -9.834 48.805 1.00 58.91 217 GLU A CA 1
ATOM 1773 C C . GLU A 1 217 ? -19.676 -10.789 47.602 1.00 58.91 217 GLU A C 1
ATOM 1775 O O . GLU A 1 217 ? -18.712 -11.039 46.876 1.00 58.91 217 GLU A O 1
ATOM 1780 N N . LYS A 1 218 ? -20.892 -11.297 47.343 1.00 63.03 218 LYS A N 1
ATOM 1781 C CA . LYS A 1 218 ? -21.218 -12.036 46.111 1.00 63.03 218 LYS A CA 1
ATOM 1782 C C . LYS A 1 218 ? -21.222 -11.138 44.874 1.00 63.03 218 LYS A C 1
ATOM 1784 O O . LYS A 1 218 ? -20.580 -11.504 43.896 1.00 63.03 218 LYS A O 1
ATOM 1789 N N . GLU A 1 219 ? -21.885 -9.982 44.921 1.00 65.19 219 GLU A N 1
ATOM 1790 C CA . GLU A 1 219 ? -21.897 -9.021 43.803 1.00 65.19 219 GLU A CA 1
ATOM 1791 C C . GLU A 1 219 ? -20.489 -8.509 43.46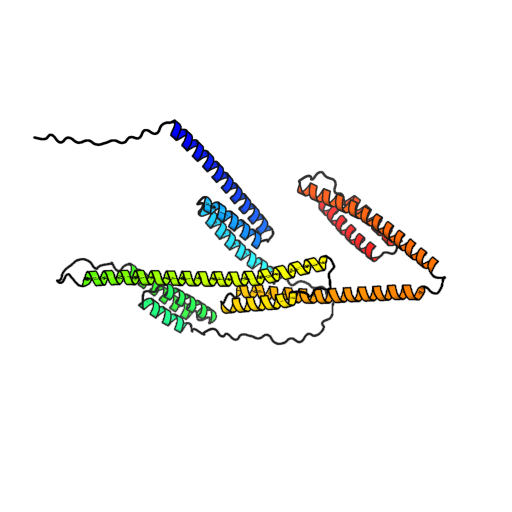8 1.00 65.19 219 GLU A C 1
ATOM 1793 O O . GLU A 1 219 ? -20.138 -8.347 42.301 1.00 65.19 219 GLU A O 1
ATOM 1798 N N . GLU A 1 220 ? -19.660 -8.263 44.482 1.00 67.38 220 GLU A N 1
ATOM 1799 C CA . GLU A 1 220 ? -18.283 -7.809 44.293 1.00 67.38 220 GLU A CA 1
ATOM 1800 C C . GLU A 1 220 ? -17.402 -8.913 43.687 1.00 67.38 220 GLU A C 1
ATOM 1802 O O . GLU A 1 220 ? -16.646 -8.647 42.754 1.00 67.38 220 GLU A O 1
ATOM 1807 N N . LYS A 1 221 ? -17.565 -10.174 44.121 1.00 69.50 221 LYS A N 1
ATOM 1808 C CA . LYS A 1 221 ? -16.907 -11.331 43.488 1.00 69.50 221 LYS A CA 1
ATOM 1809 C C . LYS A 1 221 ? -17.339 -11.543 42.042 1.00 69.50 221 LYS A C 1
ATOM 1811 O O . LYS A 1 221 ? -16.496 -11.873 41.215 1.00 69.50 221 LYS A O 1
ATOM 1816 N N . GLU A 1 222 ? -18.616 -11.357 41.730 1.00 73.38 222 GLU A N 1
ATOM 1817 C CA . GLU A 1 222 ? -19.136 -11.525 40.372 1.00 73.38 222 GLU A CA 1
ATOM 1818 C C . GLU A 1 222 ? -18.614 -10.430 39.429 1.00 73.38 222 GLU A C 1
ATOM 1820 O O . GLU A 1 222 ? -18.162 -10.724 38.323 1.00 73.38 222 GLU A O 1
ATOM 1825 N N . LYS A 1 223 ? -18.552 -9.175 39.893 1.00 72.00 223 LYS A N 1
ATOM 1826 C CA . LYS A 1 223 ? -17.896 -8.084 39.152 1.00 72.00 223 LYS A CA 1
ATOM 1827 C C . LYS A 1 223 ? -16.410 -8.356 38.934 1.00 72.00 223 LYS A C 1
ATOM 1829 O O . LYS A 1 223 ? -15.917 -8.158 37.827 1.00 72.00 223 LYS A O 1
ATOM 1834 N N . LEU A 1 224 ? -15.707 -8.847 39.956 1.00 73.94 224 LEU A N 1
ATOM 1835 C CA . LEU A 1 224 ? -14.291 -9.198 39.847 1.00 73.94 224 LEU A CA 1
ATOM 1836 C C . LEU A 1 224 ? -14.063 -10.339 38.839 1.00 73.94 224 LEU A C 1
ATOM 1838 O O . LEU A 1 224 ? -13.098 -10.303 38.081 1.00 73.94 224 LEU A O 1
ATOM 1842 N N . GLN A 1 225 ? -14.967 -11.324 38.790 1.00 76.25 225 GLN A N 1
ATOM 1843 C CA . GLN A 1 225 ? -14.930 -12.410 37.805 1.00 76.25 225 GLN A CA 1
ATOM 1844 C C . GLN A 1 225 ? -15.176 -11.907 36.379 1.00 76.25 225 GLN A C 1
ATOM 1846 O O . GLN A 1 225 ? -14.414 -12.267 35.486 1.00 76.25 225 GLN A O 1
ATOM 1851 N N . LYS A 1 226 ? -16.167 -11.028 36.169 1.00 76.69 226 LYS A N 1
ATOM 1852 C CA . LYS A 1 226 ? -16.426 -10.416 34.853 1.00 76.69 226 LYS A CA 1
ATOM 1853 C C . LYS A 1 226 ? -15.230 -9.588 34.366 1.00 76.69 226 LYS A C 1
ATOM 1855 O O . LYS A 1 226 ? -14.844 -9.701 33.207 1.00 76.69 226 LYS A O 1
ATOM 1860 N N . VAL A 1 227 ? -14.595 -8.809 35.249 1.00 77.50 227 VAL A N 1
ATOM 1861 C CA . VAL A 1 227 ? -13.375 -8.047 34.915 1.00 77.50 227 VAL A CA 1
ATOM 1862 C C . VAL A 1 227 ? -12.223 -8.982 34.546 1.00 77.50 227 VAL A C 1
ATOM 1864 O O . VAL A 1 227 ? -11.594 -8.782 33.509 1.00 77.50 227 VAL A O 1
ATOM 1867 N N . ALA A 1 228 ? -11.990 -10.035 35.333 1.00 78.00 228 ALA A N 1
ATOM 1868 C CA . ALA A 1 228 ? -10.943 -11.014 35.049 1.00 78.00 228 ALA A CA 1
ATOM 1869 C C . ALA A 1 228 ? -11.179 -11.767 33.725 1.00 78.00 228 ALA A C 1
ATOM 1871 O O . ALA A 1 228 ? -10.226 -12.074 33.011 1.00 78.00 228 ALA A O 1
ATOM 1872 N N . GLU A 1 229 ? -12.434 -12.055 33.368 1.00 82.75 229 GLU A N 1
ATOM 1873 C CA . GLU A 1 229 ? -12.771 -12.707 32.100 1.00 82.75 229 GLU A CA 1
ATOM 1874 C C . GLU A 1 229 ? -12.549 -11.781 30.896 1.00 82.75 229 GLU A C 1
ATOM 1876 O O . GLU A 1 229 ? -12.004 -12.215 29.881 1.00 82.75 229 GLU A O 1
ATOM 1881 N N . ILE A 1 230 ? -12.910 -10.499 31.014 1.00 78.94 230 ILE A N 1
ATOM 1882 C CA . ILE A 1 230 ? -12.636 -9.491 29.979 1.00 78.94 230 ILE A CA 1
ATOM 1883 C C . ILE A 1 230 ? -11.127 -9.320 29.786 1.00 78.94 230 ILE A C 1
ATOM 1885 O O . ILE A 1 230 ? -10.651 -9.289 28.655 1.00 78.94 230 ILE A O 1
ATOM 1889 N N . GLU A 1 231 ? -10.368 -9.228 30.876 1.00 82.81 231 GLU A N 1
ATOM 1890 C CA . GLU A 1 231 ? -8.913 -9.089 30.818 1.00 82.81 231 GLU A CA 1
ATOM 1891 C C . GLU A 1 231 ? -8.260 -10.319 30.179 1.00 82.81 231 GLU A C 1
ATOM 1893 O O . GLU A 1 231 ? -7.399 -10.181 29.312 1.00 82.81 231 GLU A O 1
ATOM 1898 N N . LYS A 1 232 ? -8.751 -11.522 30.493 1.00 86.75 232 LYS A N 1
ATOM 1899 C CA . LYS A 1 232 ? -8.298 -12.753 29.843 1.00 86.75 232 LYS A CA 1
ATOM 1900 C C . LYS A 1 232 ? -8.583 -12.757 28.335 1.00 86.75 232 LYS A C 1
ATOM 1902 O O . LYS A 1 232 ? -7.690 -13.095 27.566 1.00 86.75 232 LYS A O 1
ATOM 1907 N N . LYS A 1 233 ? -9.785 -12.346 27.907 1.00 83.94 233 LYS A N 1
ATOM 1908 C CA . LYS A 1 233 ? -10.136 -12.242 26.476 1.00 83.94 233 LYS A CA 1
ATOM 1909 C C . LYS A 1 233 ? -9.227 -11.255 25.739 1.00 83.94 233 LYS A C 1
ATOM 1911 O O . LYS A 1 233 ? -8.773 -11.568 24.646 1.00 83.94 233 LYS A O 1
ATOM 1916 N N . LYS A 1 234 ? -8.902 -10.114 26.359 1.00 84.69 234 LYS A N 1
ATOM 1917 C CA . LYS A 1 234 ? -7.966 -9.129 25.791 1.00 84.69 234 LYS A CA 1
ATOM 1918 C C . LYS A 1 234 ? -6.562 -9.697 25.608 1.00 84.69 234 LYS A C 1
ATOM 1920 O O . LYS A 1 234 ? -5.986 -9.534 24.542 1.00 84.69 234 LYS A O 1
ATOM 1925 N N . VAL A 1 235 ? -6.033 -10.394 26.614 1.00 89.25 235 VAL A N 1
ATOM 1926 C CA . VAL A 1 235 ? -4.707 -11.028 26.515 1.00 89.25 235 VAL A CA 1
ATOM 1927 C C . VAL A 1 235 ? -4.689 -12.088 25.408 1.00 89.25 235 VAL A C 1
ATOM 1929 O O . VAL A 1 235 ? -3.752 -12.131 24.618 1.00 89.25 235 VAL A O 1
ATOM 1932 N N . GLU A 1 236 ? -5.743 -12.903 25.294 1.00 90.06 236 GLU A N 1
ATOM 1933 C CA . GLU A 1 236 ? -5.866 -13.898 24.218 1.00 90.06 236 GLU A CA 1
ATOM 1934 C C . GLU A 1 236 ? -5.923 -13.256 22.820 1.00 90.06 236 GLU A C 1
ATOM 1936 O O . GLU A 1 236 ? -5.383 -13.811 21.862 1.00 90.06 236 GLU A O 1
ATOM 1941 N N . GLU A 1 237 ? -6.567 -12.096 22.691 1.00 88.38 237 GLU A N 1
ATOM 1942 C CA . GLU A 1 237 ? -6.647 -11.332 21.444 1.00 88.38 237 GLU A CA 1
ATOM 1943 C C . GLU A 1 237 ? -5.304 -10.681 21.077 1.00 88.38 237 GLU A C 1
ATOM 1945 O O . GLU A 1 237 ? -4.869 -10.771 19.928 1.00 88.38 237 GLU A O 1
ATOM 1950 N N . GLU A 1 238 ? -4.593 -10.113 22.055 1.00 91.44 238 GLU A N 1
ATOM 1951 C CA . GLU A 1 238 ? -3.243 -9.571 21.867 1.00 91.44 238 GLU A CA 1
ATOM 1952 C C . GLU A 1 238 ? -2.234 -10.651 21.460 1.00 91.44 238 GLU A C 1
ATOM 1954 O O . GLU A 1 238 ? -1.428 -10.440 20.552 1.00 91.44 238 GLU A O 1
ATOM 1959 N N . ASP A 1 239 ? -2.265 -11.816 22.109 1.00 92.94 239 ASP A N 1
ATOM 1960 C CA . ASP A 1 239 ? -1.371 -12.929 21.780 1.00 92.94 239 ASP A CA 1
ATOM 1961 C C . ASP A 1 239 ? -1.670 -13.500 20.387 1.00 92.94 239 ASP A C 1
ATOM 1963 O O . ASP A 1 239 ? -0.756 -13.874 19.646 1.00 92.94 239 ASP A O 1
ATOM 1967 N N . PHE A 1 240 ? -2.946 -13.523 19.996 1.00 93.75 240 PHE A N 1
ATOM 1968 C CA . PHE A 1 240 ? -3.357 -13.898 18.648 1.00 93.75 240 PHE A CA 1
ATOM 1969 C C . PHE A 1 240 ? -2.837 -12.907 17.597 1.00 93.75 240 PHE A C 1
ATOM 1971 O O . PHE A 1 240 ? -2.258 -13.335 16.595 1.00 93.75 240 PHE A O 1
ATOM 1978 N N . GLN A 1 241 ? -2.965 -11.601 17.851 1.00 91.62 241 GLN A N 1
ATOM 1979 C CA . GLN A 1 241 ? -2.451 -10.564 16.958 1.00 91.62 241 GLN A CA 1
ATOM 1980 C C . GLN A 1 241 ? -0.928 -10.655 16.805 1.00 91.62 241 GLN A C 1
ATOM 1982 O O . GLN A 1 241 ? -0.432 -10.709 15.681 1.00 91.62 241 GLN A O 1
ATOM 1987 N N . LYS A 1 242 ? -0.185 -10.783 17.915 1.00 95.19 242 LYS A N 1
ATOM 1988 C CA . LYS A 1 242 ? 1.281 -10.949 17.884 1.00 95.19 242 LYS A CA 1
ATOM 1989 C C . LYS A 1 242 ? 1.703 -12.139 17.035 1.00 95.19 242 LYS A C 1
ATOM 1991 O O . LYS A 1 242 ? 2.648 -12.039 16.259 1.00 95.19 242 LYS A O 1
ATOM 1996 N N . ARG A 1 243 ? 0.990 -13.263 17.149 1.00 95.12 243 ARG A N 1
ATOM 1997 C CA . ARG A 1 243 ? 1.283 -14.454 16.348 1.00 95.12 243 ARG A CA 1
ATOM 1998 C C . ARG A 1 243 ? 1.132 -14.170 14.853 1.00 95.12 243 ARG A C 1
ATOM 2000 O O . ARG A 1 243 ? 1.986 -14.589 14.073 1.00 95.12 243 ARG A O 1
ATOM 2007 N N . ILE A 1 244 ? 0.065 -13.476 14.450 1.00 94.62 244 ILE A N 1
ATOM 2008 C CA . ILE A 1 244 ? -0.138 -13.061 13.054 1.00 94.62 244 ILE A CA 1
ATOM 2009 C C . ILE A 1 244 ? 1.000 -12.149 12.598 1.00 94.62 244 ILE A C 1
ATOM 2011 O O . ILE A 1 244 ? 1.602 -12.415 11.556 1.00 94.62 244 ILE A O 1
ATOM 2015 N N . ASP A 1 245 ? 1.340 -11.140 13.396 1.00 94.06 245 ASP A N 1
ATOM 2016 C CA . ASP A 1 245 ? 2.388 -10.175 13.066 1.00 94.06 245 ASP A CA 1
ATOM 2017 C C . ASP A 1 245 ? 3.749 -10.862 12.874 1.00 94.06 245 ASP A C 1
ATOM 2019 O O . ASP A 1 245 ? 4.470 -10.563 11.921 1.00 94.06 245 ASP A O 1
ATOM 2023 N N . GLU A 1 246 ? 4.093 -11.841 13.716 1.00 96.19 246 GLU A N 1
ATOM 2024 C CA . GLU A 1 246 ? 5.318 -12.638 13.579 1.00 96.19 246 GLU A CA 1
ATOM 2025 C C . GLU A 1 246 ? 5.352 -13.443 12.270 1.00 96.19 246 GLU A C 1
ATOM 2027 O O . GLU A 1 246 ? 6.376 -13.473 11.579 1.00 96.19 246 GLU A O 1
ATOM 2032 N N . MET A 1 247 ? 4.235 -14.082 11.904 1.00 95.56 247 MET A N 1
ATOM 2033 C CA . MET A 1 247 ? 4.126 -14.849 10.658 1.00 95.56 247 MET A CA 1
ATOM 2034 C C . MET A 1 247 ? 4.286 -13.952 9.429 1.00 95.56 247 MET A C 1
ATOM 2036 O O . MET A 1 247 ? 5.033 -14.297 8.512 1.00 95.56 247 MET A O 1
ATOM 2040 N N . VAL A 1 248 ? 3.631 -12.791 9.427 1.00 95.12 248 VAL A N 1
ATOM 2041 C CA . VAL A 1 248 ? 3.702 -11.815 8.332 1.00 95.12 248 VAL A CA 1
ATOM 2042 C C . VAL A 1 248 ? 5.095 -11.202 8.236 1.00 95.12 248 VAL A C 1
ATOM 2044 O O . VAL A 1 248 ? 5.695 -11.222 7.166 1.00 95.12 248 VAL A O 1
ATOM 2047 N N . THR A 1 249 ? 5.673 -10.779 9.362 1.00 95.00 249 THR A N 1
ATOM 2048 C CA . THR A 1 249 ? 7.027 -10.206 9.407 1.00 95.00 249 THR A CA 1
ATOM 2049 C C . THR A 1 249 ? 8.065 -11.175 8.845 1.00 95.00 249 THR A C 1
ATOM 2051 O O . THR A 1 249 ? 8.988 -10.773 8.134 1.00 95.00 249 THR A O 1
ATOM 2054 N N . LYS A 1 250 ? 7.929 -12.474 9.139 1.00 95.50 250 LYS A N 1
ATOM 2055 C CA . LYS A 1 250 ? 8.823 -13.498 8.592 1.00 95.50 250 LYS A CA 1
ATOM 2056 C C . LYS A 1 250 ? 8.724 -13.577 7.067 1.00 95.50 250 LYS A C 1
ATOM 2058 O O . LYS A 1 250 ? 9.756 -13.604 6.402 1.00 95.50 250 LYS A O 1
ATOM 2063 N N . VAL A 1 251 ? 7.507 -13.592 6.527 1.00 94.25 251 VAL A N 1
ATOM 2064 C CA . VAL A 1 251 ? 7.257 -13.629 5.078 1.00 94.25 251 VAL A CA 1
ATOM 2065 C C . VAL A 1 251 ? 7.806 -12.383 4.390 1.00 94.25 251 VAL A C 1
ATOM 2067 O O . VAL A 1 251 ? 8.532 -12.501 3.403 1.00 94.25 251 VAL A O 1
ATOM 2070 N N . ASP A 1 252 ? 7.517 -11.206 4.936 1.00 93.12 252 ASP A N 1
ATOM 2071 C CA . ASP A 1 252 ? 7.930 -9.929 4.357 1.00 93.12 252 ASP A CA 1
ATOM 2072 C C . ASP A 1 252 ? 9.457 -9.802 4.315 1.00 93.12 252 ASP A C 1
ATOM 2074 O O . ASP A 1 252 ? 10.025 -9.369 3.310 1.00 93.12 252 ASP A O 1
ATOM 2078 N N . ASN A 1 253 ? 10.145 -10.249 5.371 1.00 94.62 253 ASN A N 1
ATOM 2079 C CA . ASN A 1 253 ? 11.605 -10.291 5.397 1.00 94.62 253 ASN A CA 1
ATOM 2080 C C . ASN A 1 253 ? 12.169 -11.227 4.320 1.00 94.62 253 ASN A C 1
ATOM 2082 O O . ASN A 1 253 ? 13.093 -10.831 3.610 1.00 94.62 253 ASN A O 1
ATOM 2086 N N . SER A 1 254 ? 11.595 -12.423 4.149 1.00 93.38 254 SER A N 1
ATOM 2087 C CA . SER A 1 254 ? 12.024 -13.364 3.107 1.00 93.38 254 SER A CA 1
ATOM 2088 C C . SER A 1 254 ? 11.813 -12.810 1.697 1.00 93.38 254 SER A C 1
ATOM 2090 O O . SER A 1 254 ? 12.705 -12.924 0.858 1.00 93.38 254 SER A O 1
ATOM 2092 N N . ILE A 1 255 ? 10.672 -12.165 1.431 1.00 93.50 255 ILE A N 1
ATOM 2093 C CA . ILE A 1 255 ? 10.403 -11.509 0.142 1.00 93.50 255 ILE A CA 1
ATOM 2094 C C . ILE A 1 255 ? 11.417 -10.392 -0.107 1.00 93.50 255 ILE A C 1
ATOM 2096 O O . ILE A 1 255 ? 12.017 -10.324 -1.178 1.00 93.50 255 ILE A O 1
ATOM 2100 N N . ARG A 1 256 ? 11.658 -9.538 0.890 1.00 93.25 256 ARG A N 1
ATOM 2101 C CA . ARG A 1 256 ? 12.573 -8.401 0.764 1.00 93.25 256 ARG A CA 1
ATOM 2102 C C . ARG A 1 256 ? 14.026 -8.826 0.556 1.00 93.25 256 ARG A C 1
ATOM 2104 O O . ARG A 1 256 ? 14.764 -8.151 -0.164 1.00 93.25 256 ARG A O 1
ATOM 2111 N N . GLU A 1 257 ? 14.457 -9.899 1.212 1.00 92.44 257 GLU A N 1
ATOM 2112 C CA . GLU A 1 257 ? 15.783 -10.488 1.011 1.00 92.44 257 GLU A CA 1
ATOM 2113 C C . GLU A 1 257 ? 15.909 -11.035 -0.413 1.00 92.44 257 GLU A C 1
ATOM 2115 O O . GLU A 1 257 ? 16.826 -10.654 -1.135 1.00 92.44 257 GLU A O 1
ATOM 2120 N N . TYR A 1 258 ? 14.919 -11.802 -0.870 1.00 93.25 258 TYR A N 1
ATOM 2121 C CA . TYR A 1 258 ? 14.880 -12.314 -2.237 1.00 93.25 258 TYR A CA 1
ATOM 2122 C C . TYR A 1 258 ? 14.921 -11.205 -3.301 1.00 93.25 258 TYR A C 1
ATOM 2124 O O . TYR A 1 258 ? 15.714 -11.264 -4.239 1.00 93.25 258 TYR A O 1
ATOM 2132 N N . GLU A 1 259 ? 14.108 -10.158 -3.155 1.00 90.38 259 GLU A N 1
ATOM 2133 C CA . GLU A 1 259 ? 14.082 -9.036 -4.100 1.00 90.38 259 GLU A CA 1
ATOM 2134 C C . GLU A 1 259 ? 15.427 -8.305 -4.193 1.00 90.38 259 GLU A C 1
ATOM 2136 O O . GLU A 1 259 ? 15.788 -7.801 -5.262 1.00 90.38 259 GLU A O 1
ATOM 2141 N N . ARG A 1 260 ? 16.175 -8.239 -3.086 1.00 90.88 260 ARG A N 1
ATOM 2142 C CA . ARG A 1 260 ? 17.523 -7.664 -3.065 1.00 90.88 260 ARG A CA 1
ATOM 2143 C C . ARG A 1 260 ? 18.489 -8.517 -3.875 1.00 90.88 260 ARG A C 1
ATOM 2145 O O . ARG A 1 260 ? 19.155 -7.989 -4.757 1.00 90.88 260 ARG A O 1
ATOM 2152 N N . GLU A 1 261 ? 18.509 -9.817 -3.623 1.00 91.62 261 GLU A N 1
ATOM 2153 C CA . GLU A 1 261 ? 19.400 -10.757 -4.306 1.00 91.62 261 GLU A CA 1
ATOM 2154 C C . GLU A 1 261 ? 19.141 -10.797 -5.819 1.00 91.62 261 GLU A C 1
ATOM 2156 O O . GLU A 1 261 ? 20.064 -10.756 -6.634 1.00 91.62 261 GLU A O 1
ATOM 2161 N N . ILE A 1 262 ? 17.869 -10.769 -6.222 1.00 89.94 262 ILE A N 1
ATOM 2162 C CA . ILE A 1 262 ? 17.484 -10.686 -7.634 1.00 89.94 262 ILE A CA 1
ATOM 2163 C C . ILE A 1 262 ? 17.959 -9.377 -8.275 1.00 89.94 262 ILE A C 1
ATOM 2165 O O . ILE A 1 262 ? 18.410 -9.381 -9.422 1.00 89.94 262 ILE A O 1
ATOM 2169 N N . ARG A 1 263 ? 17.917 -8.257 -7.543 1.00 86.94 263 ARG A N 1
ATOM 2170 C CA . ARG A 1 263 ? 18.435 -6.963 -8.016 1.00 86.94 263 ARG A CA 1
ATOM 2171 C C . ARG A 1 263 ? 19.957 -6.962 -8.168 1.00 86.94 263 ARG A C 1
ATOM 2173 O O . ARG A 1 263 ? 20.472 -6.281 -9.051 1.00 86.94 263 ARG A O 1
ATOM 2180 N N . GLU A 1 264 ? 20.657 -7.732 -7.343 1.00 89.25 264 GLU A N 1
ATOM 2181 C CA . GLU A 1 264 ? 22.107 -7.946 -7.424 1.00 89.25 264 GLU A CA 1
ATOM 2182 C C . GLU A 1 264 ? 22.499 -8.951 -8.529 1.00 89.25 264 GLU A C 1
ATOM 2184 O O . GLU A 1 264 ? 23.674 -9.079 -8.870 1.00 89.25 264 GLU A O 1
ATOM 2189 N N . GLY A 1 265 ? 21.512 -9.592 -9.170 1.00 82.81 265 GLY A N 1
ATOM 2190 C CA . GLY A 1 265 ? 21.696 -10.503 -10.303 1.00 82.81 265 GLY A CA 1
ATOM 2191 C C . GLY A 1 265 ? 21.798 -11.980 -9.914 1.00 82.81 265 GLY A C 1
ATOM 2192 O O . GLY A 1 265 ? 22.150 -12.816 -10.751 1.00 82.81 265 GLY A O 1
ATOM 2193 N N . HIS A 1 266 ? 21.481 -12.329 -8.667 1.00 85.00 266 HIS A N 1
ATOM 2194 C CA . HIS A 1 266 ? 21.524 -13.696 -8.155 1.00 85.00 266 HIS A CA 1
ATOM 2195 C C . HIS A 1 266 ? 20.219 -14.457 -8.446 1.00 85.00 266 HIS A C 1
ATOM 2197 O O . HIS A 1 266 ? 19.375 -14.669 -7.581 1.00 85.00 266 HIS A O 1
ATOM 2203 N N . PHE A 1 267 ? 20.064 -14.919 -9.691 1.00 84.00 267 PHE A N 1
ATOM 2204 C CA . PHE A 1 267 ? 18.870 -15.651 -10.160 1.00 84.00 267 PHE A CA 1
ATOM 2205 C C . PHE A 1 267 ? 18.801 -17.135 -9.758 1.00 84.00 267 PHE A C 1
ATOM 2207 O O . PHE A 1 267 ? 17.863 -17.832 -10.150 1.00 84.00 267 PHE A O 1
ATOM 2214 N N . ASP A 1 268 ? 19.792 -17.635 -9.022 1.00 81.12 268 ASP A N 1
ATOM 2215 C CA . ASP A 1 268 ? 19.873 -19.048 -8.631 1.00 81.12 268 ASP A CA 1
ATOM 2216 C C . ASP A 1 268 ? 19.077 -19.362 -7.348 1.00 81.12 268 ASP A C 1
ATOM 2218 O O . ASP A 1 268 ? 18.879 -20.531 -7.021 1.00 81.12 268 ASP A O 1
ATOM 2222 N N . LEU A 1 269 ? 18.592 -18.338 -6.636 1.00 85.81 269 LEU A N 1
ATOM 2223 C CA . LEU A 1 269 ? 17.769 -18.497 -5.435 1.00 85.81 269 LEU A CA 1
ATOM 2224 C C . LEU A 1 269 ? 16.346 -18.936 -5.777 1.00 85.81 269 LEU A C 1
ATOM 2226 O O . LEU A 1 269 ? 15.821 -18.612 -6.841 1.00 85.81 269 LEU A O 1
ATOM 2230 N N . GLU A 1 270 ? 15.697 -19.663 -4.875 1.00 87.56 270 GLU A N 1
ATOM 2231 C CA . GLU A 1 270 ? 14.295 -20.067 -5.016 1.00 87.56 270 GLU A CA 1
ATOM 2232 C C . GLU A 1 270 ? 13.365 -18.926 -4.560 1.00 87.56 270 GLU A C 1
ATOM 2234 O O . GLU A 1 270 ? 13.671 -18.262 -3.567 1.00 87.56 270 GLU A O 1
ATOM 2239 N N . PRO A 1 271 ? 12.264 -18.634 -5.281 1.00 90.56 271 PRO A N 1
ATOM 2240 C CA . PRO A 1 271 ? 11.414 -17.504 -4.943 1.00 90.56 271 PRO A CA 1
ATOM 2241 C C . PRO A 1 271 ? 10.551 -17.824 -3.709 1.00 90.56 271 PRO A C 1
ATOM 2243 O O . PRO A 1 271 ? 9.824 -18.819 -3.717 1.00 90.56 271 PRO A O 1
ATOM 2246 N N . PRO A 1 272 ? 10.518 -16.957 -2.680 1.00 93.19 272 PRO A N 1
ATOM 2247 C CA . PRO A 1 272 ? 9.775 -17.202 -1.441 1.00 93.19 272 PRO A CA 1
ATOM 2248 C C . PRO A 1 272 ? 8.256 -17.021 -1.599 1.00 93.19 272 PRO A C 1
ATOM 2250 O O . PRO A 1 272 ? 7.504 -17.203 -0.643 1.00 93.19 272 PRO A O 1
ATOM 2253 N N . PHE A 1 273 ? 7.771 -16.655 -2.791 1.00 93.38 273 PHE A N 1
ATOM 2254 C CA . PHE A 1 273 ? 6.359 -16.346 -3.024 1.00 93.38 273 PHE A CA 1
ATOM 2255 C C . PHE A 1 273 ? 5.429 -17.543 -2.767 1.00 93.38 273 PHE A C 1
ATOM 2257 O O . PHE A 1 273 ? 4.296 -17.347 -2.333 1.00 93.38 273 PHE A O 1
ATOM 2264 N N . GLU A 1 274 ? 5.881 -18.783 -2.983 1.00 93.38 274 GLU A N 1
ATOM 2265 C CA . GLU A 1 274 ? 5.068 -19.976 -2.692 1.00 93.38 274 GLU A CA 1
ATOM 2266 C C . GLU A 1 274 ? 4.855 -20.173 -1.184 1.00 93.38 274 GLU A C 1
ATOM 2268 O O . GLU A 1 274 ? 3.731 -20.426 -0.735 1.00 93.38 274 GLU A O 1
ATOM 2273 N N . GLU A 1 275 ? 5.910 -19.982 -0.389 1.00 92.88 275 GLU A N 1
ATOM 2274 C CA . GLU A 1 275 ? 5.831 -20.021 1.073 1.00 92.88 275 GLU A CA 1
ATOM 2275 C C . GLU A 1 275 ? 5.004 -18.851 1.619 1.00 92.88 275 GLU A C 1
ATOM 2277 O O . GLU A 1 275 ? 4.178 -19.042 2.515 1.00 92.88 275 GLU A O 1
ATOM 2282 N N . ALA A 1 276 ? 5.149 -17.661 1.027 1.00 94.19 276 ALA A N 1
ATOM 2283 C CA . ALA A 1 276 ? 4.349 -16.485 1.356 1.00 94.19 276 ALA A CA 1
ATOM 2284 C C . ALA A 1 276 ? 2.848 -16.742 1.154 1.00 94.19 276 ALA A C 1
ATOM 2286 O O . ALA A 1 276 ? 2.046 -16.501 2.056 1.00 94.19 276 ALA A O 1
ATOM 2287 N N . ILE A 1 277 ? 2.459 -17.310 0.004 1.00 95.19 277 ILE A N 1
ATOM 2288 C CA . ILE A 1 277 ? 1.062 -17.668 -0.290 1.00 95.19 277 ILE A CA 1
ATOM 2289 C C . ILE A 1 277 ? 0.517 -18.643 0.755 1.00 95.19 277 ILE A C 1
ATOM 2291 O O . ILE A 1 277 ? -0.634 -18.511 1.176 1.00 95.19 277 ILE A O 1
ATOM 2295 N N . LYS A 1 278 ? 1.312 -19.636 1.167 1.00 96.56 278 LYS A N 1
ATOM 2296 C CA . LYS A 1 278 ? 0.891 -20.612 2.176 1.00 96.56 278 LYS A CA 1
ATOM 2297 C C . LYS A 1 278 ? 0.661 -19.946 3.533 1.00 96.56 278 LYS A C 1
ATOM 2299 O O . LYS A 1 278 ? -0.387 -20.170 4.133 1.00 96.56 278 LYS A O 1
ATOM 2304 N N . THR A 1 279 ? 1.592 -19.105 3.975 1.00 95.62 279 THR A N 1
ATOM 2305 C CA . THR A 1 279 ? 1.484 -18.396 5.256 1.00 95.62 279 THR A CA 1
ATOM 2306 C C . THR A 1 279 ? 0.301 -17.431 5.264 1.00 95.62 279 THR A C 1
ATOM 2308 O O . THR A 1 279 ? -0.499 -17.463 6.192 1.00 95.62 279 THR A O 1
ATOM 2311 N N . TYR A 1 280 ? 0.106 -16.631 4.210 1.00 95.25 280 TYR A N 1
ATOM 2312 C CA . TYR A 1 280 ? -1.047 -15.727 4.140 1.00 95.25 280 TYR A CA 1
ATOM 2313 C C . TYR A 1 280 ? -2.385 -16.476 4.070 1.00 95.25 280 TYR A C 1
ATOM 2315 O O . TYR A 1 280 ? -3.376 -15.992 4.611 1.00 95.25 280 TYR A O 1
ATOM 2323 N N . LYS A 1 281 ? -2.437 -17.673 3.461 1.00 96.00 281 LYS A N 1
ATOM 2324 C CA . LYS A 1 281 ? -3.623 -18.547 3.545 1.00 96.00 281 LYS A CA 1
ATOM 2325 C C . LYS A 1 281 ? -3.887 -18.994 4.978 1.00 96.00 281 LYS A C 1
ATOM 2327 O O . LYS A 1 281 ? -5.032 -18.948 5.405 1.00 96.00 281 LYS A O 1
ATOM 2332 N N . GLU A 1 282 ? -2.850 -19.395 5.710 1.00 96.56 282 GLU A N 1
ATOM 2333 C CA . GLU A 1 282 ? -2.972 -19.789 7.118 1.00 96.56 282 GLU A CA 1
ATOM 2334 C C . GLU A 1 282 ? -3.494 -18.625 7.973 1.00 96.56 282 GLU A C 1
ATOM 2336 O O . GLU A 1 282 ? -4.474 -18.784 8.696 1.00 96.56 282 GLU A O 1
ATOM 2341 N N . VAL A 1 283 ? -2.901 -17.434 7.824 1.00 96.00 283 VAL A N 1
ATOM 2342 C CA . VAL A 1 283 ? -3.334 -16.198 8.499 1.00 96.00 283 VAL A CA 1
ATOM 2343 C C . VAL A 1 283 ? -4.788 -15.874 8.173 1.00 96.00 283 VAL A C 1
ATOM 2345 O O . VAL A 1 283 ? -5.570 -15.572 9.071 1.00 96.00 283 VAL A O 1
ATOM 2348 N N . ARG A 1 284 ? -5.179 -15.980 6.900 1.00 95.81 284 ARG A N 1
ATOM 2349 C CA . ARG A 1 284 ? -6.560 -15.747 6.478 1.00 95.81 284 ARG A CA 1
ATOM 2350 C C . ARG A 1 284 ? -7.537 -16.694 7.172 1.00 95.81 284 ARG A C 1
ATOM 2352 O O . ARG A 1 284 ? -8.572 -16.226 7.630 1.00 95.81 284 ARG A O 1
ATOM 2359 N N . GLU A 1 285 ? -7.242 -17.992 7.237 1.00 95.94 285 GLU A N 1
ATOM 2360 C CA . GLU A 1 285 ? -8.125 -18.948 7.922 1.00 95.94 285 GLU A CA 1
ATOM 2361 C C . GLU A 1 285 ? -8.202 -18.653 9.426 1.00 95.94 285 GLU A C 1
ATOM 2363 O O . GLU A 1 285 ? -9.301 -18.558 9.961 1.00 95.94 285 GLU A O 1
ATOM 2368 N N . MET A 1 286 ? -7.071 -18.353 10.077 1.00 93.81 286 MET A N 1
ATOM 2369 C CA . MET A 1 286 ? -7.054 -17.936 11.486 1.00 93.81 286 MET A CA 1
ATOM 2370 C C . MET A 1 286 ? -7.942 -16.708 11.751 1.00 93.81 286 MET A C 1
ATOM 2372 O O . MET A 1 286 ? -8.649 -16.657 12.756 1.00 93.81 286 MET A O 1
ATOM 2376 N N . LEU A 1 287 ? -7.932 -15.723 10.850 1.00 94.06 287 LEU A N 1
ATOM 2377 C CA . LEU A 1 287 ? -8.780 -14.531 10.949 1.00 94.06 287 LEU A CA 1
ATOM 2378 C C . LEU A 1 287 ? -10.264 -14.841 10.717 1.00 94.06 287 LEU A C 1
ATOM 2380 O O . LEU A 1 287 ? -11.120 -14.245 11.370 1.00 94.06 287 LEU A O 1
ATOM 2384 N N . ARG A 1 288 ? -10.586 -15.784 9.823 1.00 92.94 288 ARG A N 1
ATOM 2385 C CA . ARG A 1 288 ? -11.972 -16.229 9.601 1.00 92.94 288 ARG A CA 1
ATOM 2386 C C . ARG A 1 288 ? -12.531 -16.968 10.811 1.00 92.94 288 ARG A C 1
ATOM 2388 O O . ARG A 1 288 ? -13.674 -16.702 11.167 1.00 92.94 288 ARG A O 1
ATOM 2395 N N . ASP A 1 289 ? -11.725 -17.799 11.469 1.00 93.69 289 ASP A N 1
ATOM 2396 C CA . ASP A 1 289 ? -12.110 -18.509 12.697 1.00 93.69 289 ASP A CA 1
ATOM 2397 C C . ASP A 1 289 ? -12.453 -17.546 13.852 1.00 93.69 289 ASP A C 1
ATOM 2399 O O . ASP A 1 289 ? -13.211 -17.893 14.756 1.00 93.69 289 ASP A O 1
ATOM 2403 N N . LYS A 1 290 ? -11.910 -16.321 13.819 1.00 91.06 290 LYS A N 1
ATOM 2404 C CA . LYS A 1 290 ? -12.198 -15.226 14.762 1.00 91.06 290 LYS A CA 1
ATOM 2405 C C . LYS A 1 290 ? -13.269 -14.245 14.269 1.00 91.06 290 LYS A C 1
ATOM 2407 O O . LYS A 1 290 ? -13.502 -13.233 14.919 1.00 91.06 290 LYS A O 1
ATOM 2412 N N . GLU A 1 291 ? -13.901 -14.525 13.130 1.00 91.56 291 GLU A N 1
ATOM 2413 C CA . GLU A 1 291 ? -14.884 -13.659 12.463 1.00 91.56 291 GLU A CA 1
ATOM 2414 C C . GLU A 1 291 ? -14.349 -12.275 12.038 1.00 91.56 291 GLU A C 1
ATOM 2416 O O . GLU A 1 291 ? -15.119 -11.366 11.729 1.00 91.56 291 GLU A O 1
ATOM 2421 N N . TRP A 1 292 ? -13.028 -12.107 11.930 1.00 94.19 292 TRP A N 1
ATOM 2422 C CA . TRP A 1 292 ? -12.378 -10.870 11.475 1.00 94.19 292 TRP A CA 1
ATOM 2423 C C . TRP A 1 292 ? -12.354 -10.802 9.944 1.00 94.19 292 TRP A C 1
ATOM 2425 O O . TRP A 1 292 ? -11.320 -10.969 9.287 1.00 94.19 292 TRP A O 1
ATOM 2435 N N . ARG A 1 293 ? -13.544 -10.625 9.358 1.00 88.88 293 ARG A N 1
ATOM 2436 C CA . ARG A 1 293 ? -13.779 -10.744 7.909 1.00 88.88 293 ARG A CA 1
ATOM 2437 C C . ARG A 1 293 ? -13.032 -9.693 7.092 1.00 88.88 293 ARG A C 1
ATOM 2439 O O . ARG A 1 293 ? -12.482 -10.035 6.045 1.00 88.88 293 ARG A O 1
ATOM 2446 N N . ASP A 1 294 ? -12.964 -8.459 7.579 1.00 91.50 294 ASP A N 1
ATOM 2447 C CA . ASP A 1 294 ? -12.312 -7.355 6.867 1.00 91.50 294 ASP A CA 1
ATOM 2448 C C . ASP A 1 294 ? -10.804 -7.598 6.749 1.00 91.50 294 ASP A C 1
ATOM 2450 O O . ASP A 1 294 ? -10.224 -7.512 5.665 1.00 91.50 294 ASP A O 1
ATOM 2454 N N . GLN A 1 295 ? -10.171 -8.014 7.847 1.00 89.25 295 GLN A N 1
ATOM 2455 C CA . GLN A 1 295 ? -8.759 -8.379 7.882 1.00 89.25 295 GLN A CA 1
ATOM 2456 C C . GLN A 1 295 ? -8.495 -9.604 6.997 1.00 89.25 295 GLN A C 1
ATOM 2458 O O . GLN A 1 295 ? -7.548 -9.604 6.210 1.00 89.25 295 GLN A O 1
ATOM 2463 N N . ALA A 1 296 ? -9.350 -10.632 7.046 1.00 92.69 296 ALA A N 1
ATOM 2464 C CA . ALA A 1 296 ? -9.229 -11.800 6.171 1.00 92.69 296 ALA A CA 1
ATOM 2465 C C . ALA A 1 296 ? -9.332 -11.434 4.672 1.00 92.69 296 ALA A C 1
ATOM 2467 O O . ALA A 1 296 ? -8.638 -12.019 3.828 1.00 92.69 296 ALA A O 1
ATOM 2468 N N . ALA A 1 297 ? -10.158 -10.445 4.317 1.00 91.00 297 ALA A N 1
ATOM 2469 C CA . ALA A 1 297 ? -10.266 -9.947 2.948 1.00 91.00 297 ALA A CA 1
ATOM 2470 C C . ALA A 1 297 ? -8.966 -9.270 2.474 1.00 91.00 297 ALA A C 1
ATOM 2472 O O . ALA A 1 297 ? -8.557 -9.473 1.327 1.00 91.00 297 ALA A O 1
ATOM 2473 N N . LEU A 1 298 ? -8.262 -8.542 3.349 1.00 92.94 298 LEU A N 1
ATOM 2474 C CA . LEU A 1 298 ? -6.953 -7.953 3.029 1.00 92.94 298 LEU A CA 1
ATOM 2475 C C . LEU A 1 298 ? -5.916 -9.026 2.679 1.00 92.94 298 LEU A C 1
ATOM 2477 O O . LEU A 1 298 ? -5.258 -8.936 1.642 1.00 92.94 298 LEU A O 1
ATOM 2481 N N . TYR A 1 299 ? -5.826 -10.094 3.475 1.00 93.56 299 TYR A N 1
ATOM 2482 C CA . TYR A 1 299 ? -4.901 -11.196 3.183 1.00 93.56 299 TYR A CA 1
ATOM 2483 C C . TYR A 1 299 ? -5.276 -11.974 1.920 1.00 93.56 299 TYR A C 1
ATOM 2485 O O . TYR A 1 299 ? -4.398 -12.515 1.251 1.00 93.56 299 TYR A O 1
ATOM 2493 N N . THR A 1 300 ? -6.553 -11.986 1.533 1.00 92.50 300 THR A N 1
ATOM 2494 C CA . THR A 1 300 ? -6.973 -12.540 0.236 1.00 92.50 300 THR A CA 1
ATOM 2495 C C . THR A 1 300 ? -6.358 -11.757 -0.922 1.00 92.50 300 THR A C 1
ATOM 2497 O O . THR A 1 300 ? -5.754 -12.360 -1.808 1.00 92.50 300 THR A O 1
ATOM 2500 N N . LYS A 1 301 ? -6.408 -10.420 -0.867 1.00 94.75 301 LYS A N 1
ATOM 2501 C CA . LYS A 1 301 ? -5.741 -9.564 -1.860 1.00 94.75 301 LYS A CA 1
ATOM 2502 C C . LYS A 1 301 ? -4.229 -9.798 -1.870 1.00 94.75 301 LYS A C 1
ATOM 2504 O O . LYS A 1 301 ? -3.639 -9.937 -2.938 1.00 94.75 301 LYS A O 1
ATOM 2509 N N . GLN A 1 302 ? -3.612 -9.918 -0.693 1.00 90.88 302 GLN A N 1
ATOM 2510 C CA . GLN A 1 302 ? -2.173 -10.166 -0.574 1.00 90.88 302 GLN A CA 1
ATOM 2511 C C . GLN A 1 302 ? -1.757 -11.505 -1.203 1.00 90.88 302 GLN A C 1
ATOM 2513 O O . GLN A 1 302 ? -0.747 -11.577 -1.904 1.00 90.88 302 GLN A O 1
ATOM 2518 N N . ILE A 1 303 ? -2.561 -12.561 -1.028 1.00 94.25 303 ILE A N 1
ATOM 2519 C CA . ILE A 1 303 ? -2.351 -13.858 -1.688 1.00 94.25 303 ILE A CA 1
ATOM 2520 C C . ILE A 1 303 ? -2.336 -13.700 -3.212 1.00 94.25 303 ILE A C 1
ATOM 2522 O O . ILE A 1 303 ? -1.490 -14.297 -3.880 1.00 94.25 303 ILE A O 1
ATOM 2526 N N . ASP A 1 304 ? -3.251 -12.912 -3.772 1.00 94.06 304 ASP A N 1
ATOM 2527 C CA . ASP A 1 304 ? -3.336 -12.722 -5.220 1.00 94.06 304 ASP A CA 1
ATOM 2528 C C . ASP A 1 304 ? -2.159 -11.911 -5.769 1.00 94.06 304 ASP A C 1
ATOM 2530 O O . ASP A 1 304 ? -1.588 -12.291 -6.794 1.00 94.06 304 ASP A O 1
ATOM 2534 N N . VAL A 1 305 ? -1.701 -10.885 -5.044 1.00 92.88 305 VAL A N 1
ATOM 2535 C CA . VAL A 1 305 ? -0.457 -10.167 -5.373 1.00 92.88 305 VAL A CA 1
ATOM 2536 C C . VAL A 1 305 ? 0.735 -11.129 -5.395 1.00 92.88 305 VAL A C 1
ATOM 2538 O O . VAL A 1 305 ? 1.523 -11.119 -6.343 1.00 92.88 305 VAL A O 1
ATOM 2541 N N . MET A 1 306 ? 0.851 -12.021 -4.407 1.00 94.56 306 MET A N 1
ATOM 2542 C CA . MET A 1 306 ? 1.950 -12.992 -4.369 1.00 94.56 306 MET A CA 1
ATOM 2543 C C . MET A 1 306 ? 1.896 -14.001 -5.521 1.00 94.56 306 MET A C 1
ATOM 2545 O O . MET A 1 306 ? 2.940 -14.346 -6.077 1.00 94.56 306 MET A O 1
ATOM 2549 N N . LYS A 1 307 ? 0.703 -14.436 -5.951 1.00 93.38 307 LYS A N 1
ATOM 2550 C CA . LYS A 1 307 ? 0.554 -15.280 -7.153 1.00 93.38 307 LYS A CA 1
ATOM 2551 C C . LYS A 1 307 ? 1.027 -14.554 -8.412 1.00 93.38 307 LYS A C 1
ATOM 2553 O O . LYS A 1 307 ? 1.747 -15.141 -9.217 1.00 93.38 307 LYS A O 1
ATOM 2558 N N . GLN A 1 308 ? 0.654 -13.283 -8.570 1.00 94.44 308 GLN A N 1
ATOM 2559 C CA . GLN A 1 308 ? 1.099 -12.470 -9.704 1.00 94.44 308 GLN A CA 1
ATOM 2560 C C . GLN A 1 308 ? 2.622 -12.295 -9.706 1.00 94.44 308 GLN A C 1
ATOM 2562 O O . GLN A 1 308 ? 3.252 -12.401 -10.759 1.00 94.44 308 GLN A O 1
ATOM 2567 N N . ASN A 1 309 ? 3.229 -12.059 -8.541 1.00 91.00 309 ASN A N 1
ATOM 2568 C CA . ASN A 1 309 ? 4.682 -11.931 -8.415 1.00 91.00 309 ASN A CA 1
ATOM 2569 C C . ASN A 1 309 ? 5.405 -13.241 -8.742 1.00 91.00 309 ASN A C 1
ATOM 2571 O O . ASN A 1 309 ? 6.386 -13.219 -9.481 1.00 91.00 309 ASN A O 1
ATOM 2575 N N . LEU A 1 310 ? 4.876 -14.382 -8.296 1.00 93.31 310 LEU A N 1
ATOM 2576 C CA . LEU A 1 310 ? 5.396 -15.699 -8.664 1.00 93.31 310 LEU A CA 1
ATOM 2577 C C . LEU A 1 310 ? 5.357 -15.931 -10.184 1.00 93.31 310 LEU A C 1
ATOM 2579 O O . LEU A 1 310 ? 6.298 -16.478 -10.757 1.00 93.31 310 LEU A O 1
ATOM 2583 N N . GLU A 1 311 ? 4.287 -15.512 -10.860 1.00 93.69 311 GLU A N 1
ATOM 2584 C CA . GLU A 1 311 ? 4.183 -15.643 -12.316 1.00 93.69 311 GLU A CA 1
ATOM 2585 C C . GLU A 1 311 ? 5.160 -14.716 -13.055 1.00 93.69 311 GLU A C 1
ATOM 2587 O O . GLU A 1 311 ? 5.818 -15.134 -14.014 1.00 93.69 311 GLU A O 1
ATOM 2592 N N . LYS A 1 312 ? 5.299 -13.466 -12.595 1.00 91.25 312 LYS A N 1
ATOM 2593 C CA . LYS A 1 312 ? 6.294 -12.520 -13.123 1.00 91.25 312 LYS A CA 1
ATOM 2594 C C . LYS A 1 312 ? 7.712 -13.062 -12.962 1.00 91.25 312 LYS A C 1
ATOM 2596 O O . LYS A 1 312 ? 8.497 -12.977 -13.904 1.00 91.25 312 LYS A O 1
ATOM 2601 N N . ASP A 1 313 ? 8.017 -13.663 -11.816 1.00 91.81 313 ASP A N 1
ATOM 2602 C CA . ASP A 1 313 ? 9.320 -14.264 -11.545 1.00 91.81 313 ASP A CA 1
ATOM 2603 C C . ASP A 1 313 ? 9.630 -15.428 -12.496 1.00 91.81 313 ASP A C 1
ATOM 2605 O O . ASP A 1 313 ? 10.695 -15.466 -13.114 1.00 91.81 313 ASP A O 1
ATOM 2609 N N . LYS A 1 314 ? 8.658 -16.325 -12.721 1.00 91.44 314 LYS A N 1
ATOM 2610 C CA . LYS A 1 314 ? 8.783 -17.418 -13.702 1.00 91.44 314 LYS A CA 1
ATOM 2611 C C . LYS A 1 314 ? 9.100 -16.885 -15.101 1.00 91.44 314 LYS A C 1
ATOM 2613 O O . LYS A 1 314 ? 10.055 -17.344 -15.730 1.00 91.44 314 LYS A O 1
ATOM 2618 N N . LYS A 1 315 ? 8.367 -15.863 -15.558 1.00 92.50 315 LYS A N 1
ATOM 2619 C CA . LYS A 1 315 ? 8.620 -15.202 -16.853 1.00 92.50 315 LYS A CA 1
ATOM 2620 C C . LYS A 1 315 ? 10.019 -14.591 -16.912 1.00 92.50 315 LYS A C 1
ATOM 2622 O O . LYS A 1 315 ? 10.704 -14.704 -17.929 1.00 92.50 315 LYS A O 1
ATOM 2627 N N . LEU A 1 316 ? 10.466 -13.971 -15.824 1.00 88.25 316 LEU A N 1
ATOM 2628 C CA . LEU A 1 316 ? 11.783 -13.354 -15.748 1.00 88.25 316 LEU A CA 1
ATOM 2629 C C . LEU A 1 316 ? 12.907 -14.399 -15.850 1.00 88.25 316 LEU A C 1
ATOM 2631 O O . LEU A 1 316 ? 13.840 -14.223 -16.637 1.00 88.25 316 LEU A O 1
ATOM 2635 N N . ARG A 1 317 ? 12.774 -15.537 -15.158 1.00 88.00 317 ARG A N 1
ATOM 2636 C CA . ARG A 1 317 ? 13.722 -16.660 -15.261 1.00 88.00 317 ARG A CA 1
ATOM 2637 C C . ARG A 1 317 ? 13.756 -17.279 -16.655 1.00 88.00 317 ARG A C 1
ATOM 2639 O O . ARG A 1 317 ? 14.833 -17.621 -17.139 1.00 88.00 317 ARG A O 1
ATOM 2646 N N . GLU A 1 318 ? 12.615 -17.398 -17.331 1.00 89.88 318 GLU A N 1
ATOM 2647 C CA . GLU A 1 318 ? 12.571 -17.883 -18.715 1.00 89.88 318 GLU A CA 1
ATOM 2648 C C . GLU A 1 318 ? 13.325 -16.962 -19.682 1.00 89.88 318 GLU A C 1
ATOM 2650 O O . GLU A 1 318 ? 14.042 -17.436 -20.569 1.00 89.88 318 GLU A O 1
ATOM 2655 N N . VAL A 1 319 ? 13.180 -15.642 -19.525 1.00 87.62 319 VAL A N 1
ATOM 2656 C CA . VAL A 1 319 ? 13.913 -14.656 -20.332 1.00 87.62 319 VAL A CA 1
ATOM 2657 C C . VAL A 1 319 ? 15.412 -14.761 -20.071 1.00 87.62 319 VAL A C 1
ATOM 2659 O O . VAL A 1 319 ? 16.195 -14.791 -21.023 1.00 87.62 319 VAL A O 1
ATOM 2662 N N . GLU A 1 320 ? 15.814 -14.874 -18.807 1.00 86.94 320 GLU A N 1
ATOM 2663 C CA . GLU A 1 320 ? 17.220 -14.988 -18.423 1.00 86.94 320 GLU A CA 1
ATOM 2664 C C . GLU A 1 320 ? 17.850 -16.296 -18.927 1.00 86.94 320 GLU A C 1
ATOM 2666 O O . GLU A 1 320 ? 18.953 -16.297 -19.478 1.00 86.94 320 GLU A O 1
ATOM 2671 N N . ALA A 1 321 ? 17.118 -17.410 -18.859 1.00 87.88 321 ALA A N 1
ATOM 2672 C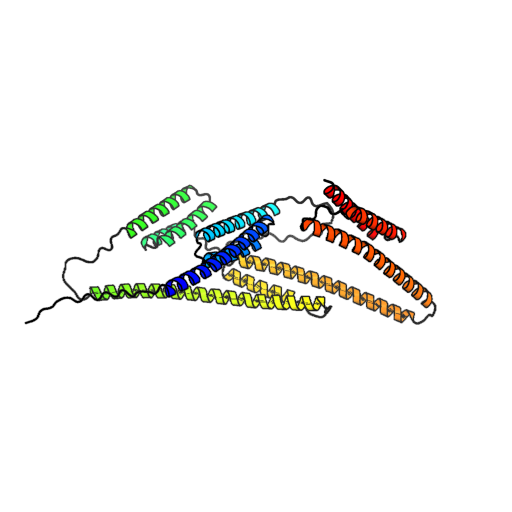 CA . ALA A 1 321 ? 17.546 -18.684 -19.430 1.00 87.88 321 ALA A CA 1
ATOM 2673 C C . ALA A 1 321 ? 17.733 -18.597 -20.956 1.00 87.88 321 ALA A C 1
ATOM 2675 O O . ALA A 1 321 ? 18.750 -19.056 -21.483 1.00 87.88 321 ALA A O 1
ATOM 2676 N N . LYS A 1 322 ? 16.801 -17.946 -21.670 1.00 89.81 322 LYS A N 1
ATOM 2677 C CA . LYS A 1 322 ? 16.911 -17.706 -23.121 1.00 89.81 322 LYS A CA 1
ATOM 2678 C C . LYS A 1 322 ? 18.109 -16.819 -23.468 1.00 89.81 322 LYS A C 1
ATOM 2680 O O . LYS A 1 322 ? 18.761 -17.070 -24.482 1.00 89.81 322 LYS A O 1
ATOM 2685 N N . LYS A 1 323 ? 18.416 -15.799 -22.657 1.00 87.69 323 LYS A N 1
ATOM 2686 C CA . LYS A 1 323 ? 19.616 -14.961 -22.834 1.00 87.69 323 LYS A CA 1
ATOM 2687 C C . LYS A 1 323 ? 20.890 -15.786 -22.679 1.00 87.69 323 LYS A C 1
ATOM 2689 O O . LYS A 1 323 ? 21.684 -15.827 -23.613 1.00 87.69 323 LYS A O 1
ATOM 2694 N N . ARG A 1 324 ? 21.022 -16.553 -21.591 1.00 85.88 324 ARG A N 1
ATOM 2695 C CA . ARG A 1 324 ? 22.183 -17.440 -21.382 1.00 85.88 324 ARG A CA 1
ATOM 2696 C C . ARG A 1 324 ? 22.357 -18.452 -22.512 1.00 85.88 324 ARG A C 1
ATOM 2698 O O . ARG A 1 324 ? 23.482 -18.740 -22.915 1.00 85.88 324 ARG A O 1
ATOM 2705 N N . GLU A 1 325 ? 21.264 -19.000 -23.044 1.00 89.31 325 GLU A N 1
ATOM 2706 C CA . GLU A 1 325 ? 21.327 -19.922 -24.181 1.00 89.31 325 GLU A CA 1
ATOM 2707 C C . GLU A 1 325 ? 21.827 -19.226 -25.456 1.00 89.31 325 GLU A C 1
ATOM 2709 O O . GLU A 1 325 ? 22.666 -19.780 -26.171 1.00 89.31 325 GLU A O 1
ATOM 2714 N N . LYS A 1 326 ? 21.350 -18.006 -25.738 1.00 88.06 326 LYS A N 1
ATOM 2715 C CA . LYS A 1 326 ? 21.827 -17.192 -26.867 1.00 88.06 326 LYS A CA 1
ATOM 2716 C C . LYS A 1 326 ? 23.305 -16.840 -26.720 1.00 88.06 326 LYS A C 1
ATOM 2718 O O . LYS A 1 326 ? 24.051 -17.030 -27.678 1.00 88.06 326 LYS A O 1
ATOM 2723 N N . ASP A 1 327 ? 23.738 -16.426 -25.535 1.00 84.12 327 ASP A N 1
ATOM 2724 C CA . ASP A 1 327 ? 25.138 -16.087 -25.259 1.00 84.12 327 ASP A CA 1
ATOM 2725 C C . ASP A 1 327 ? 26.044 -17.310 -25.406 1.00 84.12 327 ASP A C 1
ATOM 2727 O O . ASP A 1 327 ? 27.113 -17.241 -26.017 1.00 84.12 327 ASP A O 1
ATOM 2731 N N . LYS A 1 328 ? 25.585 -18.476 -24.935 1.00 88.44 328 LYS A N 1
ATOM 2732 C CA . LYS A 1 328 ? 26.288 -19.745 -25.134 1.00 88.44 328 LYS A CA 1
ATOM 2733 C C . LYS A 1 328 ? 26.407 -20.095 -26.619 1.00 88.44 328 LYS A C 1
ATOM 2735 O O . LYS A 1 328 ? 27.507 -20.392 -27.077 1.00 88.44 328 LYS A O 1
ATOM 2740 N N . LYS A 1 329 ? 25.314 -20.005 -27.389 1.00 86.62 329 LYS A N 1
ATOM 2741 C CA . LYS A 1 329 ? 25.328 -20.224 -28.849 1.00 86.62 329 LYS A CA 1
ATOM 2742 C C . LYS A 1 329 ? 26.261 -19.245 -29.563 1.00 86.62 329 LYS A C 1
ATOM 2744 O O . LYS A 1 329 ? 26.982 -19.649 -30.472 1.00 86.62 329 LYS A O 1
ATOM 2749 N N . TYR A 1 330 ? 26.284 -17.982 -29.143 1.00 81.81 330 TYR A N 1
ATOM 2750 C CA . TYR A 1 330 ? 27.188 -16.970 -29.680 1.00 81.81 330 TYR A CA 1
ATOM 2751 C C . TYR A 1 330 ? 28.657 -17.321 -29.404 1.00 81.81 330 TYR A C 1
ATOM 2753 O O . TYR A 1 330 ? 29.459 -17.381 -30.338 1.00 81.81 330 TYR A O 1
ATOM 2761 N N . LEU A 1 331 ? 29.006 -17.660 -28.161 1.00 81.44 331 LEU A N 1
ATOM 2762 C CA . LEU A 1 331 ? 30.358 -18.091 -27.792 1.00 81.44 331 LEU A CA 1
ATOM 2763 C C . LEU A 1 331 ? 30.787 -19.373 -28.520 1.00 81.44 331 LEU A C 1
ATOM 2765 O O . LEU A 1 331 ? 31.936 -19.482 -28.953 1.00 81.44 331 LEU A O 1
ATOM 2769 N N . ASP A 1 332 ? 29.879 -20.330 -28.696 1.00 83.25 332 ASP A N 1
ATOM 2770 C CA . ASP A 1 332 ? 30.150 -21.551 -29.455 1.00 83.25 332 ASP A CA 1
ATOM 2771 C C . ASP A 1 332 ? 30.342 -21.242 -30.952 1.00 83.25 332 ASP A C 1
ATOM 2773 O O . ASP A 1 332 ? 31.251 -21.788 -31.584 1.00 83.25 332 ASP A O 1
ATOM 2777 N N . SER A 1 333 ? 29.593 -20.286 -31.515 1.00 77.31 333 SER A N 1
ATOM 2778 C CA . SER A 1 333 ? 29.797 -19.822 -32.895 1.00 77.31 333 SER A CA 1
ATOM 2779 C C . SER A 1 333 ? 31.152 -19.118 -33.082 1.00 77.31 333 SER A C 1
ATOM 2781 O O . SER A 1 333 ? 31.841 -19.360 -34.075 1.00 77.31 333 SER A O 1
ATOM 2783 N N . LEU A 1 334 ? 31.599 -18.343 -32.085 1.00 69.62 334 LEU A N 1
ATOM 2784 C CA . LEU A 1 334 ? 32.925 -17.714 -32.049 1.00 69.62 334 LEU A CA 1
ATOM 2785 C C . LEU A 1 334 ? 34.059 -18.744 -31.961 1.00 69.62 334 LEU A C 1
ATOM 2787 O O . LEU A 1 334 ? 35.097 -18.582 -32.603 1.00 69.62 334 LEU A O 1
ATOM 2791 N N . LYS A 1 335 ? 33.870 -19.825 -31.196 1.00 72.44 335 LYS A N 1
ATOM 2792 C CA . LYS A 1 335 ? 34.836 -20.934 -31.127 1.00 72.44 335 LYS A CA 1
ATOM 2793 C C . LYS A 1 335 ? 34.900 -21.718 -32.436 1.00 72.44 335 LYS A C 1
ATOM 2795 O O . LYS A 1 335 ? 35.987 -22.128 -32.835 1.00 72.44 335 LYS A O 1
ATOM 2800 N N . THR A 1 336 ? 33.770 -21.883 -33.121 1.00 55.78 336 THR A N 1
ATOM 2801 C CA . THR A 1 336 ? 33.695 -22.639 -34.381 1.00 55.78 336 THR A CA 1
ATOM 2802 C C . THR A 1 336 ? 34.290 -21.857 -35.562 1.00 55.78 336 THR A C 1
ATOM 2804 O O . THR A 1 336 ? 34.865 -22.454 -36.464 1.00 55.78 336 THR A O 1
ATOM 2807 N N . LYS A 1 337 ? 34.262 -20.516 -35.525 1.00 51.94 337 LYS A N 1
ATOM 2808 C CA . LYS A 1 337 ? 34.855 -19.637 -36.553 1.00 51.94 337 LYS A CA 1
ATOM 2809 C C . LYS A 1 337 ? 36.371 -19.415 -36.446 1.00 51.94 337 LYS A C 1
ATOM 2811 O O . LYS A 1 337 ? 36.950 -18.736 -37.288 1.00 51.94 337 LYS A O 1
ATOM 2816 N N . ARG A 1 338 ? 37.059 -19.988 -35.450 1.00 47.53 338 ARG A N 1
ATOM 2817 C CA . ARG A 1 338 ? 38.520 -19.819 -35.284 1.00 47.53 338 ARG A CA 1
ATOM 2818 C C . ARG A 1 338 ? 39.380 -20.631 -36.266 1.00 47.53 338 ARG A C 1
ATOM 2820 O O . ARG A 1 338 ? 40.603 -20.590 -36.163 1.00 47.53 338 ARG A O 1
ATOM 2827 N N . VAL A 1 339 ? 38.768 -21.315 -37.231 1.00 49.06 339 VAL A N 1
ATOM 2828 C CA . VAL A 1 339 ? 39.457 -21.971 -38.349 1.00 49.06 339 VAL A CA 1
ATOM 2829 C C . VAL A 1 339 ? 38.898 -21.421 -39.658 1.00 49.06 339 VAL A C 1
ATOM 2831 O O . VAL A 1 339 ? 38.081 -22.073 -40.280 1.00 49.06 339 VAL A O 1
ATOM 2834 N N . GLU A 1 340 ? 39.270 -20.189 -40.018 1.00 49.81 340 GLU A N 1
ATOM 2835 C CA . GLU A 1 340 ? 39.455 -19.696 -41.400 1.00 49.81 340 GLU A CA 1
ATOM 2836 C C . GLU A 1 340 ? 39.679 -18.172 -41.364 1.00 49.81 340 GLU A C 1
ATOM 2838 O O . GLU A 1 340 ? 38.815 -17.387 -40.980 1.00 49.81 340 GLU A O 1
ATOM 2843 N N . GLY A 1 341 ? 40.897 -17.746 -41.710 1.00 51.06 341 GLY A N 1
ATOM 2844 C CA . GLY A 1 341 ? 41.434 -16.391 -41.514 1.00 51.06 341 GLY A CA 1
ATOM 2845 C C . GLY A 1 341 ? 40.868 -15.285 -42.413 1.00 51.06 341 GLY A C 1
ATOM 2846 O O . GLY A 1 341 ? 41.612 -14.374 -42.756 1.00 51.06 341 GLY A O 1
ATOM 2847 N N . ALA A 1 342 ? 39.591 -15.347 -42.796 1.00 51.47 342 ALA A N 1
ATOM 2848 C CA . ALA A 1 342 ? 38.943 -14.368 -43.676 1.00 51.47 342 ALA A CA 1
ATOM 2849 C C . ALA A 1 342 ? 37.976 -13.392 -42.959 1.00 51.47 342 ALA A C 1
ATOM 2851 O O . ALA A 1 342 ? 37.514 -12.443 -43.582 1.00 51.47 342 ALA A O 1
ATOM 2852 N N . ASP A 1 343 ? 37.686 -13.577 -41.662 1.00 54.16 343 ASP A N 1
ATOM 2853 C CA . ASP A 1 343 ? 36.618 -12.837 -40.946 1.00 54.16 343 ASP A CA 1
ATOM 2854 C C . ASP A 1 343 ? 37.121 -11.741 -39.967 1.00 54.16 343 ASP A C 1
ATOM 2856 O O . ASP A 1 343 ? 36.320 -11.120 -39.271 1.00 54.16 343 ASP A O 1
ATOM 2860 N N . ILE A 1 344 ? 38.432 -11.458 -39.899 1.00 56.84 344 ILE A N 1
ATOM 2861 C CA . ILE A 1 344 ? 38.995 -10.427 -38.988 1.00 56.84 344 ILE A CA 1
ATOM 2862 C C . ILE A 1 344 ? 38.659 -9.001 -39.457 1.00 56.84 344 ILE A C 1
ATOM 2864 O O . ILE A 1 344 ? 38.446 -8.111 -38.636 1.00 56.84 344 ILE A O 1
ATOM 2868 N N . GLU A 1 345 ? 38.592 -8.776 -40.768 1.00 59.31 345 GLU A N 1
ATOM 2869 C CA . GLU A 1 345 ? 38.349 -7.447 -41.343 1.00 59.31 345 GLU A CA 1
ATOM 2870 C C . GLU A 1 345 ? 36.879 -7.029 -41.183 1.00 59.31 345 GLU A C 1
ATOM 2872 O O . GLU A 1 345 ? 36.602 -5.930 -40.714 1.00 59.31 345 GLU A O 1
ATOM 2877 N N . LYS A 1 346 ? 35.939 -7.961 -41.396 1.00 61.38 346 LYS A N 1
ATOM 2878 C CA . LYS A 1 346 ? 34.509 -7.746 -41.114 1.00 61.38 346 LYS A CA 1
ATOM 2879 C C . LYS A 1 346 ? 34.217 -7.564 -39.625 1.00 61.38 346 LYS A C 1
ATOM 2881 O O . LYS A 1 346 ? 33.333 -6.795 -39.271 1.00 61.38 346 LYS A O 1
ATOM 2886 N N . ALA A 1 347 ? 34.947 -8.254 -38.745 1.00 61.31 347 ALA A N 1
ATOM 2887 C CA . ALA A 1 347 ? 34.794 -8.078 -37.302 1.00 61.31 347 ALA A CA 1
ATOM 2888 C C . ALA A 1 347 ? 35.237 -6.679 -36.841 1.00 61.31 347 ALA A C 1
ATOM 2890 O O . ALA A 1 347 ? 34.547 -6.070 -36.028 1.00 61.31 347 ALA A O 1
ATOM 2891 N N . ARG A 1 348 ? 36.333 -6.142 -37.398 1.00 70.50 348 ARG A N 1
ATOM 2892 C CA . ARG A 1 348 ? 36.760 -4.756 -37.135 1.00 70.50 348 ARG A CA 1
ATOM 2893 C C . ARG A 1 348 ? 35.757 -3.732 -37.652 1.00 70.50 348 ARG A C 1
ATOM 2895 O O . ARG A 1 348 ? 35.448 -2.791 -36.939 1.00 70.50 348 ARG A O 1
ATOM 2902 N N . GLU A 1 349 ? 35.210 -3.953 -38.843 1.00 72.50 349 GLU A N 1
ATOM 2903 C CA . GLU A 1 349 ? 34.229 -3.048 -39.454 1.00 72.50 349 GLU A CA 1
ATOM 2904 C C . GLU A 1 349 ? 32.904 -3.004 -38.665 1.00 72.50 349 GLU A C 1
ATOM 2906 O O . GLU A 1 349 ? 32.264 -1.960 -38.562 1.00 72.50 349 GLU A O 1
ATOM 2911 N N . ILE A 1 350 ? 32.502 -4.123 -38.050 1.00 73.50 350 ILE A N 1
ATOM 2912 C CA . ILE A 1 350 ? 31.350 -4.174 -37.133 1.00 73.50 350 ILE A CA 1
ATOM 2913 C C . ILE A 1 350 ? 31.672 -3.477 -35.802 1.00 73.50 350 ILE A C 1
ATOM 2915 O O . ILE A 1 350 ? 30.823 -2.768 -35.266 1.00 73.50 350 ILE A O 1
ATOM 2919 N N . GLU A 1 351 ? 32.883 -3.655 -35.269 1.00 73.12 351 GLU A N 1
ATOM 2920 C CA . GLU A 1 351 ? 33.304 -3.020 -34.014 1.00 73.12 351 GLU A CA 1
ATOM 2921 C C . GLU A 1 351 ? 33.427 -1.492 -34.151 1.00 73.12 351 GLU A C 1
ATOM 2923 O O . GLU A 1 351 ? 33.039 -0.762 -33.242 1.00 73.12 351 GLU A O 1
ATOM 2928 N N . GLU A 1 352 ? 33.919 -0.997 -35.290 1.00 77.88 352 GLU A N 1
ATOM 2929 C CA . GLU A 1 352 ? 33.976 0.439 -35.588 1.00 77.88 352 GLU A CA 1
ATOM 2930 C C . GLU A 1 352 ? 32.575 1.040 -35.730 1.00 77.88 352 GLU A C 1
ATOM 2932 O O . GLU A 1 352 ? 32.294 2.048 -35.087 1.00 77.88 352 GLU A O 1
ATOM 2937 N N . LYS A 1 353 ? 31.655 0.373 -36.444 1.00 79.12 353 LYS A N 1
ATOM 2938 C CA . LYS A 1 353 ? 30.249 0.815 -36.522 1.00 79.12 353 LYS A CA 1
ATOM 2939 C C . LYS A 1 353 ? 29.576 0.885 -35.153 1.00 79.12 353 LYS A C 1
ATOM 2941 O O . LYS A 1 353 ? 28.862 1.838 -34.872 1.00 79.12 353 LYS A O 1
ATOM 2946 N N . HIS A 1 354 ? 29.833 -0.090 -34.282 1.00 75.69 354 HIS A N 1
ATOM 2947 C CA . HIS A 1 354 ? 29.274 -0.074 -32.931 1.00 75.69 354 HIS A CA 1
ATOM 2948 C C . HIS A 1 354 ? 29.824 1.086 -32.087 1.00 75.69 354 HIS A C 1
ATOM 2950 O O . HIS A 1 354 ? 29.085 1.673 -31.301 1.00 75.69 354 HIS A O 1
ATOM 2956 N N . LYS A 1 355 ? 31.110 1.437 -32.236 1.00 81.2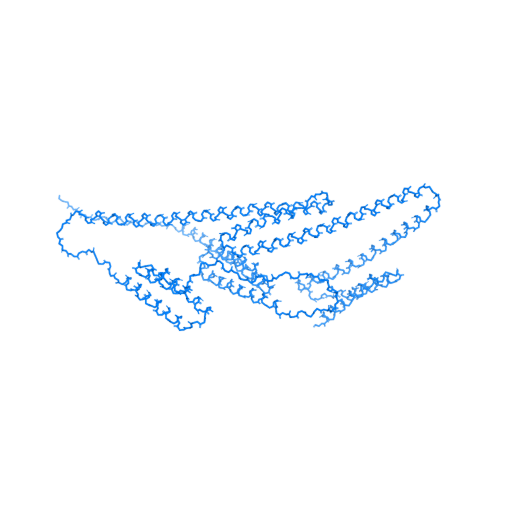5 355 LYS A N 1
ATOM 2957 C CA . LYS A 1 355 ? 31.697 2.599 -31.546 1.00 81.25 355 LYS A CA 1
ATOM 2958 C C . LYS A 1 355 ? 31.113 3.912 -32.061 1.00 81.25 355 LYS A C 1
ATOM 2960 O O . LYS A 1 355 ? 30.782 4.772 -31.252 1.00 81.25 355 LYS A O 1
ATOM 2965 N N . GLU A 1 356 ? 30.935 4.040 -33.374 1.00 85.44 356 GLU A N 1
ATOM 2966 C CA . GLU A 1 356 ? 30.294 5.211 -33.980 1.00 85.44 356 GLU A CA 1
ATOM 2967 C C . GLU A 1 356 ? 28.848 5.390 -33.497 1.00 85.44 356 GLU A C 1
ATOM 2969 O O . GLU A 1 356 ? 28.452 6.505 -33.156 1.00 85.44 356 GLU A O 1
ATOM 2974 N N . ASP A 1 357 ? 28.071 4.307 -33.418 1.00 84.69 357 ASP A N 1
ATOM 2975 C CA . ASP A 1 357 ? 26.691 4.357 -32.924 1.00 84.69 357 ASP A CA 1
ATOM 2976 C C . ASP A 1 357 ? 26.627 4.679 -31.417 1.00 84.69 357 ASP A C 1
ATOM 2978 O O . ASP A 1 357 ? 25.739 5.411 -30.980 1.00 84.69 357 ASP A O 1
ATOM 2982 N N . GLU A 1 358 ? 27.592 4.212 -30.615 1.00 84.38 358 GLU A N 1
ATOM 2983 C CA . GLU A 1 358 ? 27.672 4.532 -29.182 1.00 84.38 358 GLU A CA 1
ATOM 2984 C C . GLU A 1 358 ? 28.041 6.006 -28.929 1.00 84.38 358 GLU A C 1
ATOM 2986 O O . GLU A 1 358 ? 27.438 6.669 -28.082 1.00 84.38 358 GLU A O 1
ATOM 2991 N N . GLU A 1 359 ? 29.016 6.547 -29.665 1.00 90.12 359 GLU A N 1
ATOM 2992 C CA . GLU A 1 359 ? 29.375 7.971 -29.592 1.00 90.12 359 GLU A CA 1
ATOM 2993 C C . GLU A 1 359 ? 28.221 8.866 -30.053 1.00 90.12 359 GLU A C 1
ATOM 2995 O O . GLU A 1 359 ? 27.950 9.916 -29.463 1.00 90.12 359 GLU A O 1
ATOM 3000 N N . PHE A 1 360 ? 27.501 8.424 -31.082 1.00 90.56 360 PHE A N 1
ATOM 3001 C CA . PHE A 1 360 ? 26.318 9.102 -31.580 1.00 90.56 360 PHE A CA 1
ATOM 3002 C C . PHE A 1 360 ? 25.182 9.120 -30.550 1.00 90.56 360 PHE A C 1
ATOM 3004 O O . PHE A 1 360 ? 24.599 10.180 -30.310 1.00 90.56 360 PHE A O 1
ATOM 3011 N N . GLN A 1 361 ? 24.918 7.990 -29.886 1.00 87.25 361 GLN A N 1
ATOM 3012 C CA . GLN A 1 361 ? 23.922 7.911 -28.818 1.00 87.25 361 GLN A CA 1
ATOM 3013 C C . GLN A 1 361 ? 24.271 8.851 -27.658 1.00 87.25 361 GLN A C 1
ATOM 3015 O O . GLN A 1 361 ? 23.419 9.624 -27.227 1.00 87.25 361 GLN A O 1
ATOM 3020 N N . LYS A 1 362 ? 25.537 8.877 -27.216 1.00 92.06 362 LYS A N 1
ATOM 3021 C CA . LYS A 1 362 ? 25.994 9.795 -26.155 1.00 92.06 362 LYS A CA 1
ATOM 3022 C C . LYS A 1 362 ? 25.727 11.257 -26.502 1.00 92.06 362 LYS A C 1
ATOM 3024 O O . LYS A 1 362 ? 25.273 12.017 -25.653 1.00 92.06 362 LYS A O 1
ATOM 3029 N N . LYS A 1 363 ? 25.959 11.652 -27.757 1.00 94.50 363 LYS A N 1
ATOM 3030 C CA . LYS A 1 363 ? 25.683 13.020 -28.214 1.00 94.50 363 LYS A CA 1
ATOM 3031 C C . LYS A 1 363 ? 24.193 13.367 -28.127 1.00 94.50 363 LYS A C 1
ATOM 3033 O O . LYS A 1 363 ? 23.854 14.478 -27.722 1.00 94.50 363 LYS A O 1
ATOM 3038 N N . ILE A 1 364 ? 23.315 12.438 -28.503 1.00 93.88 364 ILE A N 1
ATOM 3039 C CA . ILE A 1 364 ? 21.862 12.621 -28.380 1.00 93.88 364 ILE A CA 1
ATOM 3040 C C . ILE A 1 364 ? 21.472 12.748 -26.906 1.00 93.88 364 ILE A C 1
ATOM 3042 O O . ILE A 1 364 ? 20.773 13.695 -26.540 1.00 93.88 364 ILE A O 1
ATOM 3046 N N . ASP A 1 365 ? 21.975 11.856 -26.055 1.00 92.38 365 ASP A N 1
ATOM 3047 C CA . ASP A 1 365 ? 21.680 11.853 -24.622 1.00 92.38 365 ASP A CA 1
ATOM 3048 C C . ASP A 1 365 ? 22.118 13.165 -23.952 1.00 92.38 365 ASP A C 1
ATOM 3050 O O . ASP A 1 365 ? 21.383 13.727 -23.139 1.00 92.38 365 ASP A O 1
ATOM 3054 N N . GLU A 1 366 ? 23.276 13.714 -24.330 1.00 95.38 366 GLU A N 1
ATOM 3055 C CA . GLU A 1 366 ? 23.752 15.014 -23.845 1.00 95.38 366 GLU A CA 1
ATOM 3056 C C . GLU A 1 366 ? 22.833 16.176 -24.253 1.00 95.38 366 GLU A C 1
ATOM 3058 O O . GLU A 1 366 ? 22.578 17.070 -23.441 1.00 95.38 366 GLU A O 1
ATOM 3063 N N . MET A 1 367 ? 22.334 16.186 -25.494 1.00 94.94 367 MET A N 1
ATOM 3064 C CA . MET A 1 367 ? 21.400 17.216 -25.969 1.00 94.94 367 MET A CA 1
ATOM 3065 C C . MET A 1 367 ? 20.074 17.153 -25.204 1.00 94.94 367 MET A C 1
ATOM 3067 O O . MET A 1 367 ? 19.591 18.178 -24.725 1.00 94.94 367 MET A O 1
ATOM 3071 N N . VAL A 1 368 ? 19.522 15.952 -25.030 1.00 94.44 368 VAL A N 1
ATOM 3072 C CA . VAL A 1 368 ? 18.258 15.728 -24.309 1.00 94.44 368 VAL A CA 1
ATOM 3073 C C . VAL A 1 368 ? 18.394 16.059 -22.828 1.00 94.44 368 VAL A C 1
ATOM 3075 O O . VAL A 1 368 ? 17.541 16.743 -22.271 1.00 94.44 368 VAL A O 1
ATOM 3078 N N . THR A 1 369 ? 19.499 15.657 -22.198 1.00 94.56 369 THR A N 1
ATOM 3079 C CA . THR A 1 369 ? 19.750 15.938 -20.779 1.00 94.56 369 THR A CA 1
ATOM 3080 C C . THR A 1 369 ? 19.793 17.439 -20.504 1.00 94.56 369 THR A C 1
ATOM 3082 O O . THR A 1 369 ? 19.245 17.894 -19.502 1.00 94.56 369 THR A O 1
ATOM 3085 N N . LYS A 1 370 ? 20.400 18.232 -21.398 1.00 94.81 370 LYS A N 1
ATOM 3086 C CA . LYS A 1 370 ? 20.419 19.698 -21.265 1.00 94.81 370 LYS A CA 1
ATOM 3087 C C . LYS A 1 370 ? 19.011 20.288 -21.303 1.00 94.81 370 LYS A C 1
ATOM 3089 O O . LYS A 1 370 ? 18.681 21.098 -20.445 1.00 94.81 370 LYS A O 1
ATOM 3094 N N . VAL A 1 371 ? 18.181 19.837 -22.242 1.00 94.12 371 VAL A N 1
ATOM 3095 C CA . VAL A 1 371 ? 16.780 20.269 -22.356 1.00 94.12 371 VAL A CA 1
ATOM 3096 C C . VAL A 1 371 ? 15.988 19.916 -21.097 1.00 94.12 371 VAL A C 1
ATOM 3098 O O . VAL A 1 371 ? 15.297 20.769 -20.540 1.00 94.12 371 VAL A O 1
ATOM 3101 N N . ASP A 1 372 ? 16.126 18.683 -20.613 1.00 92.94 372 ASP A N 1
ATOM 3102 C CA . ASP A 1 372 ? 15.418 18.207 -19.426 1.00 92.94 372 ASP A CA 1
ATOM 3103 C C . ASP A 1 372 ? 15.817 18.987 -18.167 1.00 92.94 372 ASP A C 1
ATOM 3105 O O . ASP A 1 372 ? 14.959 19.290 -17.334 1.00 92.94 372 ASP A O 1
ATOM 3109 N N . ILE A 1 373 ? 17.102 19.331 -18.021 1.00 94.19 373 ILE A N 1
ATOM 3110 C CA . ILE A 1 373 ? 17.587 20.177 -16.923 1.00 94.19 373 ILE A CA 1
ATOM 3111 C C . ILE A 1 373 ? 16.936 21.559 -17.004 1.00 94.19 373 ILE A C 1
ATOM 3113 O O . ILE A 1 373 ? 16.335 21.986 -16.020 1.00 94.19 373 ILE A O 1
ATOM 3117 N N . SER A 1 374 ? 16.972 22.217 -18.166 1.00 92.75 374 SER A N 1
ATOM 3118 C CA . SER A 1 374 ? 16.394 23.555 -18.336 1.00 92.75 374 SER A CA 1
ATOM 3119 C C . SER A 1 374 ? 14.893 23.587 -18.036 1.00 92.75 374 SER A C 1
ATOM 3121 O O . SER A 1 374 ? 14.425 24.478 -17.332 1.00 92.75 374 SER A O 1
ATOM 3123 N N . ILE A 1 375 ? 14.133 22.586 -18.494 1.00 93.75 375 ILE A N 1
ATOM 3124 C CA . ILE A 1 375 ? 12.695 22.483 -18.200 1.00 93.75 375 ILE A CA 1
ATOM 3125 C C . ILE A 1 375 ? 12.454 22.289 -16.701 1.00 93.75 375 ILE A C 1
ATOM 3127 O O . ILE A 1 375 ? 11.576 22.930 -16.130 1.00 93.75 375 ILE A O 1
ATOM 3131 N N . ARG A 1 376 ? 13.232 21.423 -16.041 1.00 93.38 376 ARG A N 1
ATOM 3132 C CA . ARG A 1 376 ? 13.081 21.175 -14.599 1.00 93.38 376 ARG A CA 1
ATOM 3133 C C . ARG A 1 376 ? 13.438 22.391 -13.755 1.00 93.38 376 ARG A C 1
ATOM 3135 O O . ARG A 1 376 ? 12.796 22.606 -12.729 1.00 93.38 376 ARG A O 1
ATOM 3142 N N . GLU A 1 377 ? 14.464 23.141 -14.143 1.00 93.12 377 GLU A N 1
ATOM 3143 C CA . GLU A 1 377 ? 14.859 24.380 -13.467 1.00 93.12 377 GLU A CA 1
ATOM 3144 C C . GLU A 1 377 ? 13.766 25.439 -13.592 1.00 93.12 377 GLU A C 1
ATOM 3146 O O . GLU A 1 377 ? 13.389 26.038 -12.587 1.00 93.12 377 GLU A O 1
ATOM 3151 N N . TYR A 1 378 ? 13.182 25.584 -14.781 1.00 93.81 378 TYR A N 1
ATOM 3152 C CA . TYR A 1 378 ? 12.030 26.451 -15.000 1.00 93.81 378 TYR A CA 1
ATOM 3153 C C . TYR A 1 378 ? 10.811 26.022 -14.163 1.00 93.81 378 TYR A C 1
ATOM 3155 O O . TYR A 1 378 ? 10.290 26.813 -13.380 1.00 93.81 378 TYR A O 1
ATOM 3163 N N . ASP A 1 379 ? 10.415 24.745 -14.221 1.00 91.56 379 ASP A N 1
ATOM 3164 C CA . ASP A 1 379 ? 9.286 24.209 -13.441 1.00 91.56 379 ASP A CA 1
ATOM 3165 C C . ASP A 1 379 ? 9.502 24.355 -11.920 1.00 91.56 379 ASP A C 1
ATOM 3167 O O . ASP A 1 379 ? 8.542 24.409 -11.146 1.00 91.56 379 ASP A O 1
ATOM 3171 N N . ARG A 1 380 ? 10.759 24.352 -11.453 1.00 92.81 380 ARG A N 1
ATOM 3172 C CA . ARG A 1 380 ? 11.101 24.624 -10.050 1.00 92.81 380 ARG A CA 1
ATOM 3173 C C . ARG A 1 380 ? 10.953 26.108 -9.732 1.00 92.81 380 ARG A C 1
ATOM 3175 O O . ARG A 1 380 ? 10.310 26.438 -8.744 1.00 92.81 380 ARG A O 1
ATOM 3182 N N . ALA A 1 381 ? 11.497 26.981 -10.570 1.00 92.50 381 ALA A N 1
ATOM 3183 C CA . ALA A 1 381 ? 11.459 28.415 -10.335 1.00 92.50 381 ALA A CA 1
ATOM 3184 C C . ALA A 1 381 ? 10.023 28.967 -10.327 1.00 92.50 381 ALA A C 1
ATOM 3186 O O . ALA A 1 381 ? 9.679 29.766 -9.460 1.00 92.50 381 ALA A O 1
ATOM 3187 N N . ILE A 1 382 ? 9.148 28.459 -11.202 1.00 91.62 382 ILE A N 1
ATOM 3188 C CA . ILE A 1 382 ? 7.716 28.794 -11.188 1.00 91.62 382 ILE A CA 1
ATOM 3189 C C . ILE A 1 382 ? 7.049 28.352 -9.876 1.00 91.62 382 ILE A C 1
ATOM 3191 O O . ILE A 1 382 ? 6.276 29.110 -9.294 1.00 91.62 382 ILE A O 1
ATOM 3195 N N . ARG A 1 383 ? 7.377 27.158 -9.358 1.00 91.06 383 ARG A N 1
ATOM 3196 C CA . ARG A 1 383 ? 6.870 26.681 -8.055 1.00 91.06 383 ARG A CA 1
ATOM 3197 C C . ARG A 1 383 ? 7.349 27.528 -6.877 1.00 91.06 383 ARG A C 1
ATOM 3199 O O . ARG A 1 383 ? 6.623 27.665 -5.901 1.00 91.06 383 ARG A O 1
ATOM 3206 N N . GLU A 1 384 ? 8.545 28.095 -6.978 1.00 93.00 384 GLU A N 1
ATOM 3207 C CA . GLU A 1 384 ? 9.119 29.011 -5.986 1.00 93.00 384 GLU A CA 1
ATOM 3208 C C . GLU A 1 384 ? 8.604 30.459 -6.138 1.00 93.00 384 GLU A C 1
ATOM 3210 O O . GLU A 1 384 ? 8.949 31.322 -5.334 1.00 93.00 384 GLU A O 1
ATOM 3215 N N . GLY A 1 385 ? 7.741 30.728 -7.128 1.00 90.88 385 GLY A N 1
ATOM 3216 C CA . GLY A 1 385 ? 7.089 32.025 -7.337 1.00 90.88 385 GLY A CA 1
ATOM 3217 C C . GLY A 1 385 ? 7.839 32.990 -8.261 1.00 90.88 385 GLY A C 1
ATOM 3218 O O . GLY A 1 385 ? 7.495 34.171 -8.318 1.00 90.88 385 GLY A O 1
ATOM 3219 N N . TYR A 1 386 ? 8.850 32.521 -8.997 1.00 87.88 386 TYR A N 1
ATOM 3220 C CA . TYR A 1 386 ? 9.592 33.323 -9.972 1.00 87.88 386 TYR A CA 1
ATOM 3221 C C . TYR A 1 386 ? 8.938 33.258 -11.360 1.00 87.88 386 TYR A C 1
ATOM 3223 O O . TYR A 1 386 ? 9.329 32.452 -12.201 1.00 87.88 386 TYR A O 1
ATOM 3231 N N . PHE A 1 387 ? 7.954 34.127 -11.607 1.00 86.75 387 PHE A N 1
ATOM 3232 C CA . PHE A 1 387 ? 7.173 34.142 -12.857 1.00 86.75 387 PHE A CA 1
ATOM 3233 C C . PHE A 1 387 ? 7.797 34.949 -14.007 1.00 86.75 387 PHE A C 1
ATOM 3235 O O . PHE A 1 387 ? 7.367 34.808 -15.145 1.00 86.75 387 PHE A O 1
ATOM 3242 N N . ASP A 1 388 ? 8.817 35.770 -13.741 1.00 86.00 388 ASP A N 1
ATOM 3243 C CA . ASP A 1 388 ? 9.458 36.623 -14.759 1.00 86.00 388 ASP A CA 1
ATOM 3244 C C . ASP A 1 388 ? 10.493 35.877 -15.631 1.00 86.00 388 ASP A C 1
ATOM 3246 O O . ASP A 1 388 ? 11.183 36.490 -16.447 1.00 86.00 388 ASP A O 1
ATOM 3250 N N . LEU A 1 389 ? 10.657 34.563 -15.441 1.00 86.38 389 LEU A N 1
ATOM 3251 C CA . LEU A 1 389 ? 11.598 33.749 -16.209 1.00 86.38 389 LEU A CA 1
ATOM 3252 C C . LEU A 1 389 ? 11.026 33.394 -17.581 1.00 86.38 389 LEU A C 1
ATOM 3254 O O . LEU A 1 389 ? 9.880 32.967 -17.700 1.00 86.38 389 LEU A O 1
ATOM 3258 N N . GLU A 1 390 ? 11.853 33.511 -18.620 1.00 88.75 390 GLU A N 1
ATOM 3259 C CA . GLU A 1 390 ? 11.467 33.068 -19.957 1.00 88.75 390 GLU A CA 1
ATOM 3260 C C . GLU A 1 390 ? 11.357 31.531 -20.007 1.00 88.75 390 GLU A C 1
ATOM 3262 O O . GLU A 1 390 ? 12.279 30.829 -19.573 1.00 88.75 390 GLU A O 1
ATOM 3267 N N . PRO A 1 391 ? 10.252 30.982 -20.542 1.00 90.25 391 PRO A N 1
ATOM 3268 C CA . PRO A 1 391 ? 10.051 29.543 -20.630 1.00 90.25 391 PRO A CA 1
ATOM 3269 C C . PRO A 1 391 ? 11.033 28.899 -21.624 1.00 90.25 391 PRO A C 1
ATOM 3271 O O . PRO A 1 391 ? 11.079 29.288 -22.796 1.00 90.25 391 PRO A O 1
ATOM 3274 N N . PRO A 1 392 ? 11.744 27.822 -21.243 1.00 93.88 392 PRO A N 1
ATOM 3275 C CA . PRO A 1 392 ? 12.728 27.167 -22.107 1.00 93.88 392 PRO A CA 1
ATOM 3276 C C . PRO A 1 392 ? 12.089 26.296 -23.204 1.00 93.88 392 PRO A C 1
ATOM 3278 O O . PRO A 1 392 ? 12.788 25.591 -23.933 1.00 93.88 392 PRO A O 1
ATOM 3281 N N . PHE A 1 393 ? 10.757 26.299 -23.343 1.00 93.12 393 PHE A N 1
ATOM 3282 C CA . PHE A 1 393 ? 10.047 25.395 -24.252 1.00 93.12 393 PHE A CA 1
ATOM 3283 C C . PHE A 1 393 ? 10.375 25.651 -25.733 1.00 93.12 393 PHE A C 1
ATOM 3285 O O . PHE A 1 393 ? 10.408 24.702 -26.513 1.00 93.12 393 PHE A O 1
ATOM 3292 N N . GLU A 1 394 ? 10.666 26.893 -26.141 1.00 93.06 394 GLU A N 1
ATOM 3293 C CA . GLU A 1 394 ? 11.062 27.193 -27.529 1.00 93.06 394 GLU A CA 1
ATOM 3294 C C . GLU A 1 394 ? 12.444 26.617 -27.880 1.00 93.06 394 GLU A C 1
ATOM 3296 O O . GLU A 1 394 ? 12.639 26.094 -28.980 1.00 93.06 394 GLU A O 1
ATOM 3301 N N . GLU A 1 395 ? 13.392 26.657 -26.942 1.00 92.75 395 GLU A N 1
ATOM 3302 C CA . GLU A 1 395 ? 14.723 26.060 -27.107 1.00 92.75 395 GLU A CA 1
ATOM 3303 C C . GLU A 1 395 ? 14.670 24.528 -27.042 1.00 92.75 395 GLU A C 1
ATOM 3305 O O . GLU A 1 395 ? 15.327 23.843 -27.834 1.00 92.75 395 GLU A O 1
ATOM 3310 N N . ALA A 1 396 ? 13.818 23.985 -26.168 1.00 94.12 396 ALA A N 1
ATOM 3311 C CA . ALA A 1 396 ? 13.539 22.556 -26.085 1.00 94.12 396 ALA A CA 1
ATOM 3312 C C . ALA A 1 396 ? 12.991 22.005 -27.410 1.00 94.12 396 ALA A C 1
ATOM 3314 O O . ALA A 1 396 ? 13.480 20.991 -27.908 1.00 94.12 396 ALA A O 1
ATOM 3315 N N . ILE A 1 397 ? 12.016 22.693 -28.020 1.00 95.50 397 ILE A N 1
ATOM 3316 C CA . ILE A 1 397 ? 11.432 22.287 -29.308 1.00 95.50 397 ILE A CA 1
ATOM 3317 C C . ILE A 1 397 ? 12.499 22.250 -30.404 1.00 95.50 397 ILE A C 1
ATOM 3319 O O . ILE A 1 397 ? 12.586 21.249 -31.113 1.00 95.50 397 ILE A O 1
ATOM 3323 N N . LYS A 1 398 ? 13.335 23.292 -30.520 1.00 96.75 398 LYS A N 1
ATOM 3324 C CA . LYS A 1 398 ? 14.423 23.329 -31.515 1.00 96.75 398 LYS A CA 1
ATOM 3325 C C . LYS A 1 398 ? 15.396 22.169 -31.325 1.00 96.75 398 LYS A C 1
ATOM 3327 O O . LYS A 1 398 ? 15.726 21.484 -32.287 1.00 96.75 398 LYS A O 1
ATOM 3332 N N . THR A 1 399 ? 15.797 21.903 -30.084 1.00 94.81 399 THR A N 1
ATOM 3333 C CA . THR A 1 399 ? 16.750 20.828 -29.777 1.00 94.81 399 THR A CA 1
ATOM 3334 C C . THR A 1 399 ? 16.164 19.449 -30.093 1.00 94.81 399 THR A C 1
ATOM 3336 O O . THR A 1 399 ? 16.839 18.615 -30.694 1.00 94.81 399 THR A O 1
ATOM 3339 N N . TYR A 1 400 ? 14.893 19.196 -29.762 1.00 95.81 400 TYR A N 1
ATOM 3340 C CA . TYR A 1 400 ? 14.236 17.938 -30.129 1.00 95.81 400 TYR A CA 1
ATOM 3341 C C . TYR A 1 400 ? 14.001 17.807 -31.641 1.00 95.81 400 TYR A C 1
ATOM 3343 O O . TYR A 1 400 ? 14.056 16.694 -32.164 1.00 95.81 400 TYR A O 1
ATOM 3351 N N . GLU A 1 401 ? 13.767 18.908 -32.364 1.00 95.81 401 GLU A N 1
ATOM 3352 C CA . GLU A 1 401 ? 13.709 18.905 -33.832 1.00 95.81 401 GLU A CA 1
ATOM 3353 C C . GLU A 1 401 ? 15.068 18.533 -34.438 1.00 95.81 401 GLU A C 1
ATOM 3355 O O . GLU A 1 401 ? 15.118 17.667 -35.310 1.00 95.81 401 GLU A O 1
ATOM 3360 N N . GLU A 1 402 ? 16.165 19.095 -33.925 1.00 95.81 402 GLU A N 1
ATOM 3361 C CA . GLU A 1 402 ? 17.526 18.730 -34.334 1.00 95.81 402 GLU A CA 1
ATOM 3362 C C . GLU A 1 402 ? 17.822 17.246 -34.075 1.00 95.81 402 GLU A C 1
ATOM 3364 O O . GLU A 1 402 ? 18.267 16.543 -34.983 1.00 95.81 402 GLU A O 1
ATOM 3369 N N . VAL A 1 403 ? 17.512 16.736 -32.877 1.00 95.19 403 VAL A N 1
ATOM 3370 C CA . VAL A 1 403 ? 17.678 15.311 -32.536 1.00 95.19 403 VAL A CA 1
ATOM 3371 C C . VAL A 1 403 ? 16.849 14.422 -33.464 1.00 95.19 403 VAL A C 1
ATOM 3373 O O . VAL A 1 403 ? 17.333 13.396 -33.943 1.00 95.19 403 VAL A O 1
ATOM 3376 N N . ARG A 1 404 ? 15.611 14.818 -33.775 1.00 95.56 404 ARG A N 1
ATOM 3377 C CA . ARG A 1 404 ? 14.742 14.063 -34.682 1.00 95.56 404 ARG A CA 1
ATOM 3378 C C . ARG A 1 404 ? 15.324 13.970 -36.092 1.00 95.56 404 ARG A C 1
ATOM 3380 O O . ARG A 1 404 ? 15.269 12.891 -36.681 1.00 95.56 404 ARG A O 1
ATOM 3387 N N . GLU A 1 405 ? 15.831 15.067 -36.649 1.00 94.94 405 GLU A N 1
ATOM 3388 C CA . GLU A 1 405 ? 16.432 15.050 -37.990 1.00 94.94 405 GLU A CA 1
ATOM 3389 C C . GLU A 1 405 ? 17.721 14.218 -38.006 1.00 94.94 405 GLU A C 1
ATOM 3391 O O . GLU A 1 405 ? 17.880 13.354 -38.865 1.00 94.94 405 GLU A O 1
ATOM 3396 N N . ILE A 1 406 ? 18.560 14.357 -36.975 1.00 92.62 406 ILE A N 1
ATOM 3397 C CA . ILE A 1 406 ? 19.765 13.539 -36.778 1.00 92.62 406 ILE A CA 1
ATOM 3398 C C . ILE A 1 406 ? 19.429 12.031 -36.766 1.00 92.62 406 ILE A C 1
ATOM 3400 O O . ILE A 1 406 ? 20.111 11.229 -37.405 1.00 92.62 406 ILE A O 1
ATOM 3404 N N . LEU A 1 407 ? 18.350 11.633 -36.086 1.00 92.62 407 LEU A N 1
ATOM 3405 C CA . LEU A 1 407 ? 17.877 10.243 -36.044 1.00 92.62 407 LEU A CA 1
ATOM 3406 C C . LEU A 1 407 ? 17.292 9.762 -37.379 1.00 92.62 407 LEU A C 1
ATOM 3408 O O . LEU A 1 407 ? 17.443 8.592 -37.735 1.00 92.62 407 LEU A O 1
ATOM 3412 N N . ARG A 1 408 ? 16.634 10.646 -38.138 1.00 92.06 408 ARG A N 1
ATOM 3413 C CA . ARG A 1 408 ? 16.112 10.325 -39.477 1.00 92.06 408 ARG A CA 1
ATOM 3414 C C . ARG A 1 408 ? 17.228 10.086 -40.482 1.00 92.06 408 ARG A C 1
ATOM 3416 O O . ARG A 1 408 ? 17.123 9.130 -41.248 1.00 92.06 408 ARG A O 1
ATOM 3423 N N . ASP A 1 409 ? 18.290 10.885 -40.432 1.00 93.12 409 ASP A N 1
ATOM 3424 C CA . ASP A 1 409 ? 19.464 10.736 -41.299 1.00 93.12 409 ASP A CA 1
ATOM 3425 C C . ASP A 1 409 ? 20.184 9.393 -41.079 1.00 93.12 409 ASP A C 1
ATOM 3427 O O . ASP A 1 409 ? 20.789 8.847 -42.001 1.00 93.12 409 ASP A O 1
ATOM 3431 N N . LYS A 1 410 ? 20.069 8.819 -39.873 1.00 90.56 410 LYS A N 1
ATOM 3432 C CA . LYS A 1 410 ? 20.564 7.477 -39.512 1.00 90.56 410 LYS A CA 1
ATOM 3433 C C . LYS A 1 410 ? 19.542 6.350 -39.713 1.00 90.56 410 LYS A C 1
ATOM 3435 O O . LYS A 1 410 ? 19.812 5.210 -39.352 1.00 90.56 410 LYS A O 1
ATOM 3440 N N . GLU A 1 411 ? 18.373 6.649 -40.277 1.00 91.31 411 GLU A N 1
ATOM 3441 C CA . GLU A 1 411 ? 17.251 5.717 -40.468 1.00 91.31 411 GLU A CA 1
ATOM 3442 C C . GLU A 1 411 ? 16.659 5.124 -39.169 1.00 91.31 411 GLU A C 1
ATOM 3444 O O . GLU A 1 411 ? 15.922 4.136 -39.208 1.00 91.31 411 GLU A O 1
ATOM 3449 N N . TRP A 1 412 ? 16.891 5.747 -38.010 1.00 91.50 412 TRP A N 1
ATOM 3450 C CA . TRP A 1 412 ? 16.352 5.324 -36.709 1.00 91.50 412 TRP A CA 1
ATOM 3451 C C . TRP A 1 412 ? 14.918 5.843 -36.507 1.00 91.50 412 TRP A C 1
ATOM 3453 O O . TRP A 1 412 ? 14.625 6.696 -35.666 1.00 91.50 412 TRP A O 1
ATOM 3463 N N . LYS A 1 413 ? 13.998 5.335 -37.336 1.00 90.06 413 LYS A N 1
ATOM 3464 C CA . LYS A 1 413 ? 12.625 5.854 -37.487 1.00 90.06 413 LYS A CA 1
ATOM 3465 C C . LYS A 1 413 ? 11.796 5.796 -36.204 1.00 90.06 413 LYS A C 1
ATOM 3467 O O . LYS A 1 413 ? 11.068 6.748 -35.923 1.00 90.06 413 LYS A O 1
ATOM 3472 N N . ASP A 1 414 ? 11.932 4.726 -35.425 1.00 89.19 414 ASP A N 1
ATOM 3473 C CA . ASP A 1 414 ? 11.155 4.535 -34.194 1.00 89.19 414 ASP A CA 1
ATOM 3474 C C . ASP A 1 414 ? 11.534 5.571 -33.131 1.00 89.19 414 ASP A C 1
ATOM 3476 O O . ASP A 1 414 ? 10.665 6.197 -32.523 1.00 89.19 414 ASP A O 1
ATOM 3480 N N . GLN A 1 415 ? 12.833 5.828 -32.965 1.00 84.44 415 GLN A N 1
ATOM 3481 C CA . GLN A 1 415 ? 13.313 6.846 -32.034 1.00 84.44 415 GLN A CA 1
ATOM 3482 C C . GLN A 1 415 ? 12.940 8.256 -32.510 1.00 84.44 415 GLN A C 1
ATOM 3484 O O . GLN A 1 415 ? 12.448 9.058 -31.720 1.00 84.44 415 GLN A O 1
ATOM 3489 N N . ALA A 1 416 ? 13.049 8.549 -33.810 1.00 91.69 416 ALA A N 1
ATOM 3490 C CA . ALA A 1 416 ? 12.595 9.827 -34.366 1.00 91.69 416 ALA A CA 1
ATOM 3491 C C . ALA A 1 416 ? 11.084 10.076 -34.143 1.00 91.69 416 ALA A C 1
ATOM 3493 O O . ALA A 1 416 ? 10.648 11.216 -33.936 1.00 91.69 416 ALA A O 1
ATOM 3494 N N . ALA A 1 417 ? 10.261 9.022 -34.154 1.00 92.56 417 ALA A N 1
ATOM 3495 C CA . ALA A 1 417 ? 8.834 9.130 -33.855 1.00 92.56 417 ALA A CA 1
ATOM 3496 C C . ALA A 1 417 ? 8.571 9.520 -32.388 1.00 92.56 417 ALA A C 1
ATOM 3498 O O . ALA A 1 417 ? 7.650 10.296 -32.124 1.00 92.56 417 ALA A O 1
ATOM 3499 N N . LEU A 1 418 ? 9.394 9.057 -31.440 1.00 91.44 418 LEU A N 1
ATOM 3500 C CA . LEU A 1 418 ? 9.292 9.450 -30.028 1.00 91.44 418 LEU A CA 1
ATOM 3501 C C . LEU A 1 418 ? 9.546 10.950 -29.837 1.00 91.44 418 LEU A C 1
ATOM 3503 O O . LEU A 1 418 ? 8.739 11.627 -29.200 1.00 91.44 418 LEU A O 1
ATOM 3507 N N . TYR A 1 419 ? 10.594 11.491 -30.461 1.00 92.88 419 TYR A N 1
ATOM 3508 C CA . TYR A 1 419 ? 10.891 12.927 -30.384 1.00 92.88 419 TYR A CA 1
ATOM 3509 C C . TYR A 1 419 ? 9.820 13.789 -31.054 1.00 92.88 419 TYR A C 1
ATOM 3511 O O . TYR A 1 419 ? 9.557 14.900 -30.606 1.00 92.88 419 TYR A O 1
ATOM 3519 N N . THR A 1 420 ? 9.121 13.265 -32.066 1.00 92.81 420 THR A N 1
ATOM 3520 C CA . THR A 1 420 ? 7.952 13.949 -32.648 1.00 92.81 420 THR A CA 1
ATOM 3521 C C . THR A 1 420 ? 6.867 14.178 -31.592 1.00 92.81 420 THR A C 1
ATOM 3523 O O . THR A 1 420 ? 6.376 15.294 -31.455 1.00 92.81 420 THR A O 1
ATOM 3526 N N . LYS A 1 421 ? 6.565 13.159 -30.776 1.00 94.75 421 LYS A N 1
ATOM 3527 C CA . LYS A 1 421 ? 5.601 13.288 -29.672 1.00 94.75 421 LYS A CA 1
ATOM 3528 C C . LYS A 1 421 ? 6.083 14.268 -28.600 1.00 94.75 421 LYS A C 1
ATOM 3530 O O . LYS A 1 421 ? 5.288 15.049 -28.088 1.00 94.75 421 LYS A O 1
ATOM 3535 N N . GLN A 1 422 ? 7.374 14.248 -28.261 1.00 89.81 422 GLN A N 1
ATOM 3536 C CA . GLN A 1 422 ? 7.944 15.177 -27.276 1.00 89.81 422 GLN A CA 1
ATOM 3537 C C . GLN A 1 422 ? 7.864 16.636 -27.746 1.00 89.81 422 GLN A C 1
ATOM 3539 O O . GLN A 1 422 ? 7.501 17.507 -26.958 1.00 89.81 422 GLN A O 1
ATOM 3544 N N . ILE A 1 423 ? 8.109 16.899 -29.034 1.00 94.31 423 ILE A N 1
ATOM 3545 C CA . ILE A 1 423 ? 7.923 18.226 -29.639 1.00 94.31 423 ILE A CA 1
ATOM 3546 C C . ILE A 1 423 ? 6.471 18.696 -29.482 1.00 94.31 423 ILE A C 1
ATOM 3548 O O . ILE A 1 423 ? 6.243 19.843 -29.099 1.00 94.31 423 ILE A O 1
ATOM 3552 N N . ASP A 1 424 ? 5.492 17.826 -29.738 1.00 94.94 424 ASP A N 1
ATOM 3553 C CA . ASP A 1 424 ? 4.072 18.176 -29.611 1.00 94.94 424 ASP A CA 1
ATOM 3554 C C . ASP A 1 424 ? 3.695 18.519 -28.162 1.00 94.94 424 ASP A C 1
ATOM 3556 O O . ASP A 1 424 ? 3.011 19.515 -27.919 1.00 94.94 424 ASP A O 1
ATOM 3560 N N . VAL A 1 425 ? 4.204 17.757 -27.187 1.00 94.19 425 VAL A N 1
ATOM 3561 C CA . VAL A 1 425 ? 4.016 18.053 -25.756 1.00 94.19 425 VAL A CA 1
ATOM 3562 C C . VAL A 1 425 ? 4.611 19.415 -25.389 1.00 94.19 425 VAL A C 1
ATOM 3564 O O . VAL A 1 425 ? 3.955 20.206 -24.709 1.00 94.19 425 VAL A O 1
ATOM 3567 N N . MET A 1 426 ? 5.822 19.729 -25.857 1.00 93.31 426 MET A N 1
ATOM 3568 C CA . MET A 1 426 ? 6.453 21.021 -25.562 1.00 93.31 426 MET A CA 1
ATOM 3569 C C . MET A 1 426 ? 5.724 22.190 -26.234 1.00 93.31 426 MET A C 1
ATOM 3571 O O . MET A 1 426 ? 5.576 23.244 -25.619 1.00 93.31 426 MET A O 1
ATOM 3575 N N . LYS A 1 427 ? 5.181 22.001 -27.445 1.00 93.25 427 LYS A N 1
ATOM 3576 C CA . LYS A 1 427 ? 4.324 23.000 -28.109 1.00 93.25 427 LYS A CA 1
ATOM 3577 C C . LYS A 1 427 ? 3.059 23.286 -27.303 1.00 93.25 427 LYS A C 1
ATOM 3579 O O . LYS A 1 427 ? 2.700 24.448 -27.132 1.00 93.25 427 LYS A O 1
ATOM 3584 N N . GLN A 1 428 ? 2.420 22.248 -26.761 1.00 94.06 428 GLN A N 1
ATOM 3585 C CA . GLN A 1 428 ? 1.255 22.415 -25.890 1.00 94.06 428 GLN A CA 1
ATOM 3586 C C . GLN A 1 428 ? 1.603 23.153 -24.592 1.00 94.06 428 GLN A C 1
ATOM 3588 O O . GLN A 1 428 ? 0.831 24.007 -24.160 1.00 94.06 428 GLN A O 1
ATOM 3593 N N . LYS A 1 429 ? 2.752 22.848 -23.970 1.00 91.25 429 LYS A N 1
ATOM 3594 C CA . LYS A 1 429 ? 3.225 23.568 -22.776 1.00 91.25 429 LYS A CA 1
ATOM 3595 C C . LYS A 1 429 ? 3.484 25.046 -23.071 1.00 91.25 429 LYS A C 1
ATOM 3597 O O . LYS A 1 429 ? 2.985 25.893 -22.344 1.00 91.25 429 LYS A O 1
ATOM 3602 N N . LEU A 1 430 ? 4.163 25.349 -24.176 1.00 91.88 430 LEU A N 1
ATOM 3603 C CA . LEU A 1 430 ? 4.424 26.722 -24.611 1.00 91.88 430 LEU A CA 1
ATOM 3604 C C . LEU A 1 430 ? 3.134 27.518 -24.872 1.00 91.88 430 LEU A C 1
ATOM 3606 O O . LEU A 1 430 ? 3.071 28.703 -24.567 1.00 91.88 430 LEU A O 1
ATOM 3610 N N . GLU A 1 431 ? 2.103 26.895 -25.450 1.00 91.50 431 GLU A N 1
ATOM 3611 C CA . GLU A 1 431 ? 0.819 27.570 -25.678 1.00 91.50 431 GLU A CA 1
ATOM 3612 C C . GLU A 1 431 ? 0.066 27.844 -24.370 1.00 91.50 431 GLU A C 1
ATOM 3614 O O . GLU A 1 431 ? -0.591 28.877 -24.249 1.00 91.50 431 GLU A O 1
ATOM 3619 N N . LYS A 1 432 ? 0.158 26.931 -23.396 1.00 88.94 432 LYS A N 1
ATOM 3620 C CA . LYS A 1 432 ? -0.427 27.127 -22.064 1.00 88.94 432 LYS A CA 1
ATOM 3621 C C . LYS A 1 432 ? 0.276 28.235 -21.292 1.00 88.94 432 LYS A C 1
ATOM 3623 O O . LYS A 1 432 ? -0.410 29.001 -20.643 1.00 88.94 432 LYS A O 1
ATOM 3628 N N . ASP A 1 433 ? 1.595 28.329 -21.402 1.00 84.75 433 ASP A N 1
ATOM 3629 C CA . ASP A 1 433 ? 2.387 29.348 -20.708 1.00 84.75 433 ASP A CA 1
ATOM 3630 C C . ASP A 1 433 ? 2.140 30.771 -21.242 1.00 84.75 433 ASP A C 1
ATOM 3632 O O . ASP A 1 433 ? 2.239 31.758 -20.525 1.00 84.75 433 ASP A O 1
ATOM 3636 N N . LYS A 1 434 ? 1.746 30.881 -22.518 1.00 82.31 434 LYS A N 1
ATOM 3637 C CA . LYS A 1 434 ? 1.357 32.151 -23.153 1.00 82.31 434 LYS A CA 1
ATOM 3638 C C . LYS A 1 434 ? -0.060 32.627 -22.782 1.00 82.31 434 LYS A C 1
ATOM 3640 O O . LYS A 1 434 ? -0.437 33.713 -23.226 1.00 82.31 434 LYS A O 1
ATOM 3645 N N . LYS A 1 435 ? -0.859 31.825 -22.066 1.00 71.12 435 LYS A N 1
ATOM 3646 C CA . LYS A 1 435 ? -2.242 32.136 -21.655 1.00 71.12 435 LYS A CA 1
ATOM 3647 C C . LYS A 1 435 ? -2.296 32.471 -20.177 1.00 71.12 435 LYS A C 1
ATOM 3649 O O . LYS A 1 435 ? -3.023 33.438 -19.857 1.00 71.12 435 LYS A O 1
#

Secondary structure (DSSP, 8-state):
----------------HHHHHHHHHHHHHHHHHHHHHHHHHHHHHHHHHHHHHTT-HHHHHHHHHHHHHHHHHTT-HHHHHHHHHHHHHHHHHHHHHHHHHHT----PPP------------------S----HHHHHHHHHHHHHTT-HHHHHHHHHHHHHHHHHTT-HHHHHHHHHHHHHHHHHHHHHHHS----S-------SSHHHHHHHHHHHHHHHHHHHHHHHHHHHHHHHHHHHHHHHHHHHHHHHHHHHHHHHHHT-TTSPPTHHHHHHHHHHHHHHHHHTT-HHHHHHHHHHHHHHHHHHHHHHHHHHHHHHHHHHHHHHHHHHHHTTS-TTSHHHHHHHHHHHHHHHHHHHHHHHHHHHHHHHHHHHHHHHHTT-TTSPPTHHHHHHHHHHHHHHHHHTT-HHHHHHHHHHHHHHHHHHHHHT-

Foldseek 3Di:
DDDDDDDDDDPPPDDDPVVVVVVVVVVVVVVVVLVVLVVVLVVLQVVLVVCVVVVVLVVSLVSLVVSLVSCVVVVNVVSNVVSVVVNVVSVVVNVVVVVVVVPDPPPDDD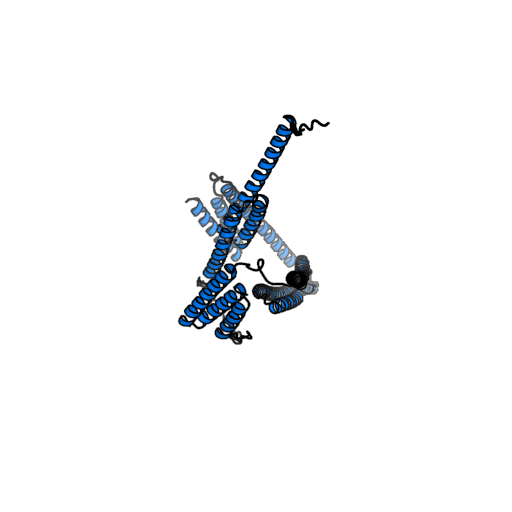DDDDDDDDDDDDDDDDDPDPPDALVNLQVVLVVCLVVVVLVSSVVSLVVSLVVCVVVVVVVVNVVSVVVNVVSVVSNVVVVVPPPPDDDDDDDDPDDPVVVVVVVVVVVVVVVVVVVVVVVVVVVVVVVLVVVLVVLQVVLVVLQVVVVVCVVVVNLVDDHCLVVVLVSLVVSLVSCVVVVVNVVSVVSVVVSVVSVVVVVVSVVVVVVVVVVVVVVVVVVVVVVVPPPDPPCPVVVVVVVVVVVVVVVVVVVLVVLQVVLVVLQVVVVVCVVVVNLVDDHCLVVSLVSLVVSLVSCVVVVVNVVSVVSVVVSVVSVVVVVVSVD

pLDDT: mean 78.06, std 18.66, range [29.14, 96.75]

Sequence (435 aa):
MDNNSEKKENNDEKYGDDDLESLESLIADLNVKEDEIIAEAIELVEHALSLIDSQYYDDAIEILRQAIGLYRNLGRKVEIDAINQKISEIYILKEQAFKEVEFKPTEIPEELEVQDIDQDPIIEESAEVLSYTPEELIEEAHKLVEIDEFDEAIDKYDKAIKLFREDKTDSEIERVYEFIDKCYDAKAEFLKRPKEGVEAEREEPVLVEESAKLKKEKEEKEKLQKVAEIEKKKVEEEDFQKRIDEMVTKVDNSIREYEREIREGHFDLEPPFEEAIKTYKEVREMLRDKEWRDQAALYTKQIDVMKQNLEKDKKLREVEAKKREKDKKYLDSLKTKRVEGADIEKAREIEEKHKEDEEFQKKIDEMVTKVDISIREYDRAIREGYFDLEPPFEEAIKTYEEVREILRDKEWKDQAALYTKQIDVMKQKLEKDKK